Protein AF-A0A1Q6U482-F1 (afdb_monomer)

Solvent-accessible surface area (backbone atoms only — not comparable to full-atom values): 26750 Å² total; per-residue (Å²): 139,82,87,79,85,83,79,80,89,80,88,82,82,89,86,84,83,88,80,90,79,87,82,88,81,90,81,90,87,81,90,88,87,84,85,84,82,84,81,81,82,79,80,79,76,88,71,80,84,71,80,76,53,70,46,30,53,48,13,53,55,48,56,75,73,50,92,80,44,76,82,53,57,70,54,82,47,68,48,79,55,35,32,38,59,60,67,90,29,67,41,51,53,97,57,53,48,60,59,50,46,54,49,45,60,27,47,30,25,52,28,38,29,44,32,23,92,56,58,38,50,52,29,60,72,57,37,46,69,51,53,70,74,53,98,58,27,35,24,53,31,53,34,62,47,53,52,45,43,40,50,40,48,38,52,44,21,66,71,70,66,29,47,67,51,47,76,60,91,91,62,53,72,79,34,37,27,44,42,75,37,33,45,34,80,67,25,54,35,49,41,99,87,67,53,75,39,46,45,61,57,49,24,47,56,42,18,76,46,40,74,36,12,15,52,39,47,31,72,62,56,56,80,81,41,61,66,53,51,56,50,50,53,52,42,48,58,51,60,54,41,70,89,46,50,72,39,42,61,39,37,36,41,45,53,51,54,41,34,39,44,43,50,54,15,54,53,27,43,76,71,72,33,58,68,60,14,53,48,27,48,49,54,50,23,48,17,48,16,47,40,52,60,65,48,50,85,42,66,85,41,88,46,54,47,48,45,30,44,28,43,48,89,72,64,48,39,80,79,41,58,74,30,18,60,68,52,44,54,53,50,52,51,51,19,50,57,45,32,52,52,51,47,54,51,26,49,74,76,66,49,79,86,30,86,51,72,63,48,47,56,53,52,50,52,57,49,50,59,37,62,70,52,67,44,69,51,74,77,36,50,48,27,16,81,38,30,72,94,54,68,65,65,63,54,38,50,52,46,20,50,53,52,52,49,23,45,76,68,50,37,49,80,58,52,44,64,43,36,19,36,34,43,49,29,26,41,34,31,39,31,53,95,86,20,52,24,45,41,70,50,57,39,54,32,93,34,49,86,35,47,59,80,82,81,52,80,89,64,63,74,86,53,44,46,46,63,66,56,60,71,71,36,73,68,64,105

Structure (mmCIF, N/CA/C/O backbone):
data_AF-A0A1Q6U482-F1
#
_entry.id   AF-A0A1Q6U482-F1
#
loop_
_atom_site.group_PDB
_atom_site.id
_atom_site.type_symbol
_atom_site.label_atom_id
_atom_site.label_alt_id
_atom_site.label_comp_id
_atom_site.label_asym_id
_atom_site.label_entity_id
_atom_site.label_seq_id
_atom_site.pdbx_PDB_ins_code
_atom_site.Cartn_x
_atom_site.Cartn_y
_atom_site.Cartn_z
_atom_site.occupancy
_atom_site.B_iso_or_equiv
_atom_site.auth_seq_id
_atom_site.auth_comp_id
_atom_site.auth_asym_id
_atom_site.auth_atom_id
_atom_site.pdbx_PDB_model_num
ATO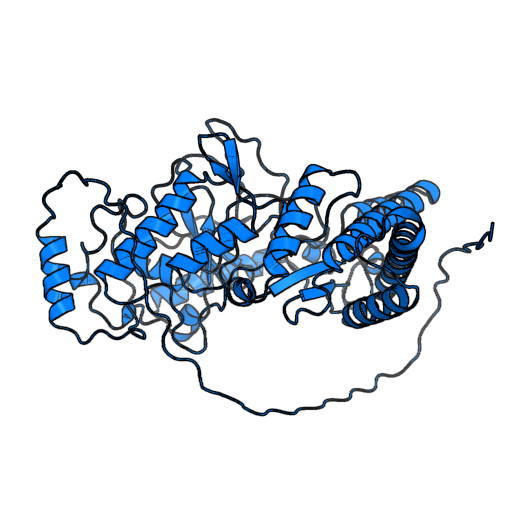M 1 N N . MET A 1 1 ? 24.602 6.654 -36.167 1.00 29.84 1 MET A N 1
ATOM 2 C CA . MET A 1 1 ? 24.178 5.241 -36.234 1.00 29.84 1 MET A CA 1
ATOM 3 C C . MET A 1 1 ? 25.335 4.393 -35.738 1.00 29.84 1 MET A C 1
ATOM 5 O O . MET A 1 1 ? 26.339 4.316 -36.424 1.00 29.84 1 MET A O 1
ATOM 9 N N . LEU A 1 2 ? 25.242 3.854 -34.522 1.00 22.53 2 LEU A N 1
ATOM 10 C CA . LEU A 1 2 ? 26.210 2.899 -33.979 1.00 22.53 2 LEU A CA 1
ATOM 11 C C . LEU A 1 2 ? 25.427 1.624 -33.668 1.00 22.53 2 LEU A C 1
ATOM 13 O O . LEU A 1 2 ? 24.640 1.588 -32.725 1.00 22.53 2 LEU A O 1
ATOM 17 N N . SER A 1 3 ? 25.570 0.628 -34.539 1.00 20.33 3 SER A N 1
ATOM 18 C CA . SER A 1 3 ? 25.020 -0.712 -34.372 1.00 20.33 3 SER A CA 1
ATOM 19 C C . SER A 1 3 ? 25.857 -1.461 -33.339 1.00 20.33 3 SER A C 1
ATOM 21 O O . SER A 1 3 ? 27.006 -1.809 -33.604 1.00 20.33 3 SER A O 1
ATOM 23 N N . VAL A 1 4 ? 25.290 -1.702 -32.160 1.00 23.62 4 VAL A N 1
ATOM 24 C CA . VAL A 1 4 ? 25.868 -2.631 -31.186 1.00 23.62 4 VAL A CA 1
ATOM 25 C C . VAL A 1 4 ? 25.279 -4.006 -31.485 1.00 23.62 4 VAL A C 1
ATOM 27 O O . VAL A 1 4 ? 24.090 -4.237 -31.274 1.00 23.62 4 VAL A O 1
ATOM 30 N N . ASN A 1 5 ? 26.110 -4.888 -32.040 1.00 22.14 5 ASN A N 1
ATOM 31 C CA . ASN A 1 5 ? 25.797 -6.299 -32.246 1.00 22.14 5 ASN A CA 1
ATOM 32 C C . ASN A 1 5 ? 25.665 -6.983 -30.876 1.00 22.14 5 ASN A C 1
ATOM 34 O O . ASN A 1 5 ? 26.646 -7.091 -30.142 1.00 22.14 5 ASN A O 1
ATOM 38 N N . PHE A 1 6 ? 24.460 -7.440 -30.537 1.00 24.89 6 PHE A N 1
ATOM 39 C CA . PHE A 1 6 ? 24.220 -8.333 -29.405 1.00 24.89 6 PHE A CA 1
ATOM 40 C C . PHE A 1 6 ? 24.448 -9.774 -29.866 1.00 24.89 6 PHE A C 1
ATOM 42 O O . PHE A 1 6 ? 23.704 -10.266 -30.710 1.00 24.89 6 PHE A O 1
ATOM 49 N N . ASN A 1 7 ? 25.447 -10.451 -29.296 1.00 25.58 7 ASN A N 1
ATOM 50 C CA . ASN A 1 7 ? 25.517 -11.911 -29.332 1.00 25.58 7 ASN A CA 1
ATOM 51 C C . ASN A 1 7 ? 24.901 -12.478 -28.037 1.00 25.58 7 ASN A C 1
ATOM 53 O O . ASN A 1 7 ? 25.091 -11.885 -26.971 1.00 25.58 7 ASN A O 1
ATOM 57 N N . PRO A 1 8 ? 24.130 -13.575 -28.121 1.00 30.02 8 PRO A N 1
ATOM 58 C CA . PRO A 1 8 ? 23.301 -14.078 -27.033 1.00 30.02 8 PRO A CA 1
ATOM 59 C C . PRO A 1 8 ? 24.122 -14.741 -25.919 1.00 30.02 8 PRO A C 1
ATOM 61 O O . PRO A 1 8 ? 25.193 -15.288 -26.159 1.00 30.02 8 PRO A O 1
ATOM 64 N N . ILE A 1 9 ? 23.559 -14.658 -24.709 1.00 29.31 9 ILE A N 1
ATOM 65 C CA . ILE A 1 9 ? 23.734 -15.500 -23.511 1.00 29.31 9 ILE A CA 1
ATOM 66 C C . ILE A 1 9 ? 24.856 -16.550 -23.630 1.00 29.31 9 ILE A C 1
ATOM 68 O O . ILE A 1 9 ? 24.679 -17.597 -24.251 1.00 29.31 9 ILE A O 1
ATOM 72 N N . ILE A 1 10 ? 25.983 -16.291 -22.960 1.00 29.20 10 ILE A N 1
ATOM 73 C CA . ILE A 1 10 ? 27.026 -17.289 -22.696 1.00 29.20 10 ILE A CA 1
ATOM 74 C C . ILE A 1 10 ? 26.865 -17.762 -21.247 1.00 29.20 10 ILE A C 1
ATOM 76 O O . ILE A 1 10 ? 27.139 -17.013 -20.313 1.00 29.20 10 ILE A O 1
ATOM 80 N N . LEU A 1 11 ? 26.433 -19.014 -21.084 1.00 29.12 11 LEU A N 1
ATOM 81 C CA . LEU A 1 11 ? 26.585 -19.809 -19.862 1.00 29.12 11 LEU A CA 1
ATOM 82 C C . LEU A 1 11 ? 28.062 -20.198 -19.712 1.00 29.12 11 LEU A C 1
ATOM 84 O O . LEU A 1 11 ? 28.575 -20.847 -20.619 1.00 29.12 11 LEU A O 1
ATOM 88 N N . TYR A 1 12 ? 28.735 -19.878 -18.598 1.00 25.56 12 TYR A N 1
ATOM 89 C CA . TYR A 1 12 ? 29.971 -20.579 -18.205 1.00 25.56 12 TYR A CA 1
ATOM 90 C C . TYR A 1 12 ? 30.268 -20.560 -16.693 1.00 25.56 12 TYR A C 1
ATOM 92 O O . TYR A 1 12 ? 29.933 -19.636 -15.963 1.00 25.56 12 TYR A O 1
ATOM 100 N N . ASN A 1 13 ? 30.917 -21.652 -16.274 1.00 24.66 13 ASN A N 1
ATOM 101 C CA . ASN A 1 13 ? 31.118 -22.187 -14.925 1.00 24.66 13 ASN A CA 1
ATOM 102 C C . ASN A 1 13 ? 32.036 -21.399 -13.961 1.00 24.66 13 ASN A C 1
ATOM 104 O O . ASN A 1 13 ? 33.100 -20.918 -14.338 1.00 24.66 13 ASN A O 1
ATOM 108 N N . LYS A 1 14 ? 31.637 -21.455 -12.677 1.00 26.41 14 LYS A N 1
ATOM 109 C CA . LYS A 1 14 ? 32.395 -21.411 -11.402 1.00 26.41 14 LYS A CA 1
ATOM 110 C C . LYS A 1 14 ? 33.829 -20.859 -11.405 1.00 26.41 14 LYS A C 1
ATOM 112 O O . LYS A 1 14 ? 34.778 -21.553 -11.754 1.00 26.41 14 LYS A O 1
ATOM 117 N N . ASN A 1 15 ? 33.988 -19.719 -10.735 1.00 24.44 15 ASN A N 1
ATOM 118 C CA . ASN A 1 15 ? 34.690 -19.572 -9.448 1.00 24.44 15 ASN A CA 1
ATOM 119 C C . ASN A 1 15 ? 34.893 -18.080 -9.198 1.00 24.44 15 ASN A C 1
ATOM 121 O O . ASN A 1 15 ? 35.474 -17.426 -10.052 1.00 24.44 15 ASN A O 1
ATOM 125 N N . LEU A 1 16 ? 34.487 -17.560 -8.035 1.00 24.73 16 LEU A N 1
ATOM 126 C CA . LEU A 1 16 ? 35.234 -16.512 -7.330 1.00 24.73 16 LEU A CA 1
ATOM 127 C C . LEU A 1 16 ? 34.665 -16.264 -5.930 1.00 24.73 16 LEU A C 1
ATOM 129 O O . LEU A 1 16 ? 33.464 -16.310 -5.670 1.00 24.73 16 LEU A O 1
ATOM 133 N N . ASN A 1 17 ? 35.612 -16.082 -5.020 1.00 24.23 17 ASN A N 1
ATOM 134 C CA . ASN A 1 17 ? 35.472 -16.154 -3.582 1.00 24.23 17 ASN A CA 1
ATOM 135 C C . ASN A 1 17 ? 34.802 -14.919 -2.977 1.00 24.23 17 ASN A C 1
ATOM 137 O O . ASN A 1 17 ? 35.029 -13.783 -3.383 1.00 24.23 17 ASN A O 1
ATOM 141 N N . ARG A 1 18 ? 34.017 -15.184 -1.929 1.00 25.78 18 ARG A N 1
ATOM 142 C CA . ARG A 1 18 ? 33.431 -14.201 -1.017 1.00 25.78 18 ARG A CA 1
ATOM 143 C C . ARG A 1 18 ? 34.510 -13.464 -0.226 1.00 25.78 18 ARG A C 1
ATOM 145 O O . ARG A 1 18 ? 35.344 -14.104 0.410 1.00 25.78 18 ARG A O 1
ATOM 152 N N . THR A 1 19 ? 34.327 -12.159 -0.063 1.00 25.19 19 THR A N 1
ATOM 153 C CA . THR A 1 19 ? 34.858 -11.418 1.088 1.00 25.19 19 THR A CA 1
ATOM 154 C C . THR A 1 19 ? 33.769 -10.526 1.674 1.00 25.19 19 THR A C 1
ATOM 156 O O . THR A 1 19 ? 33.288 -9.586 1.049 1.00 25.19 19 THR A O 1
ATOM 159 N N . LYS A 1 20 ? 33.362 -10.860 2.904 1.00 26.27 20 LYS A N 1
ATOM 160 C CA . LYS A 1 20 ? 32.542 -10.020 3.781 1.00 26.27 20 LYS A CA 1
ATOM 161 C C . LYS A 1 20 ? 33.379 -8.832 4.256 1.00 26.27 20 LYS A C 1
ATOM 163 O O . LYS A 1 20 ? 34.492 -9.042 4.734 1.00 26.27 20 LYS A O 1
ATOM 168 N N . LYS A 1 21 ? 32.801 -7.631 4.271 1.00 24.53 21 LYS A N 1
ATOM 169 C CA . LYS A 1 21 ? 33.181 -6.591 5.234 1.00 24.53 21 LYS A CA 1
ATOM 170 C C . LYS A 1 21 ? 31.934 -5.976 5.858 1.00 24.53 21 LYS A C 1
ATOM 172 O O . LYS A 1 21 ? 31.110 -5.367 5.189 1.00 24.53 21 LYS A O 1
ATOM 177 N N . VAL A 1 22 ? 31.829 -6.223 7.157 1.00 25.58 22 VAL A N 1
ATOM 178 C CA . VAL A 1 22 ? 30.997 -5.521 8.133 1.00 25.58 22 VAL A CA 1
ATOM 179 C C . VAL A 1 22 ? 31.599 -4.134 8.328 1.00 25.58 22 VAL A C 1
ATOM 181 O O . VAL A 1 22 ? 32.821 -4.036 8.361 1.00 25.58 22 VAL A O 1
ATOM 184 N N . ASN A 1 23 ? 30.773 -3.106 8.514 1.00 25.91 23 ASN A N 1
ATOM 185 C CA . ASN A 1 23 ? 31.140 -1.975 9.362 1.00 25.91 23 ASN A CA 1
ATOM 186 C C . ASN A 1 23 ? 29.894 -1.386 10.032 1.00 25.91 23 ASN A C 1
ATOM 188 O O . ASN A 1 23 ? 28.968 -0.919 9.375 1.00 25.91 23 ASN A O 1
ATOM 192 N N . ASN A 1 24 ? 29.922 -1.446 11.363 1.00 25.92 24 ASN A N 1
ATOM 193 C CA . ASN A 1 24 ? 29.077 -0.710 12.290 1.00 25.92 24 ASN A CA 1
ATOM 194 C C . ASN A 1 24 ? 29.552 0.736 12.358 1.00 25.92 24 ASN A C 1
ATOM 196 O O . ASN A 1 24 ? 30.750 0.953 12.531 1.00 25.92 24 ASN A O 1
ATOM 200 N N . THR A 1 25 ? 28.636 1.704 12.401 1.00 26.42 25 THR A N 1
ATOM 201 C CA . THR A 1 25 ? 28.795 2.858 13.303 1.00 26.42 25 THR A CA 1
ATOM 202 C C . THR A 1 25 ? 27.427 3.443 13.656 1.00 26.42 25 THR A C 1
ATOM 204 O O . THR A 1 25 ? 26.685 3.901 12.792 1.00 26.42 25 THR A O 1
ATOM 207 N N . GLN A 1 26 ? 27.095 3.378 14.946 1.00 26.94 26 GLN A N 1
ATOM 208 C CA . GLN A 1 26 ? 26.057 4.168 15.604 1.00 26.94 26 GLN A CA 1
ATOM 209 C C . GLN A 1 26 ? 26.593 5.581 15.875 1.00 26.94 26 GLN A C 1
ATOM 211 O O . GLN A 1 26 ? 27.775 5.720 16.177 1.00 26.94 26 GLN A O 1
ATOM 216 N N . ASN A 1 27 ? 25.719 6.590 15.815 1.00 25.98 27 ASN A N 1
ATOM 217 C CA . ASN A 1 27 ? 25.526 7.643 16.832 1.00 25.98 27 ASN A CA 1
ATOM 218 C C . ASN A 1 27 ? 24.472 8.633 16.306 1.00 25.98 27 ASN A C 1
ATOM 220 O O . ASN A 1 27 ? 24.595 9.162 15.209 1.00 25.98 27 ASN A O 1
ATOM 224 N N . GLN A 1 28 ? 23.297 8.690 16.936 1.00 26.84 28 GLN A N 1
ATOM 225 C CA . GLN A 1 28 ? 22.954 9.651 17.995 1.00 26.84 28 GLN A CA 1
ATOM 226 C C . GLN A 1 28 ? 23.068 11.114 17.547 1.00 26.84 28 GLN A C 1
ATOM 228 O O . GLN A 1 28 ? 24.116 11.730 17.687 1.00 26.84 28 GLN A O 1
ATOM 233 N N . GLN A 1 29 ? 21.938 11.683 17.124 1.00 25.23 29 GLN A N 1
ATOM 234 C CA . GLN A 1 29 ? 21.547 13.040 17.503 1.00 25.23 29 GLN A CA 1
ATOM 235 C C . GLN A 1 29 ? 20.023 13.090 17.602 1.00 25.23 29 GLN A C 1
ATOM 237 O O . GLN A 1 29 ? 19.297 13.008 16.614 1.00 25.23 29 GLN A O 1
ATOM 242 N N . GLN A 1 30 ? 19.571 13.131 18.849 1.00 26.81 30 GLN A N 1
ATOM 243 C CA . GLN A 1 30 ? 18.189 13.266 19.261 1.00 26.81 30 GLN A CA 1
ATOM 244 C C . GLN A 1 30 ? 17.936 14.729 19.645 1.00 26.81 30 GLN A C 1
ATOM 246 O O . GLN A 1 30 ? 18.827 15.410 20.149 1.00 26.81 30 GLN A O 1
ATOM 251 N N . ASP A 1 31 ? 16.684 15.134 19.458 1.00 28.00 31 ASP A N 1
ATOM 252 C CA . ASP A 1 31 ? 15.992 16.233 20.129 1.00 28.00 31 ASP A CA 1
ATOM 253 C C . ASP A 1 31 ? 16.354 17.674 19.742 1.00 28.00 31 ASP A C 1
ATOM 255 O O . ASP A 1 31 ? 17.261 18.301 20.284 1.00 28.00 31 ASP A O 1
ATOM 259 N N . LYS A 1 32 ? 15.493 18.245 18.887 1.00 26.89 32 LYS A N 1
ATOM 260 C CA . LYS A 1 32 ? 14.768 19.506 19.139 1.00 26.89 32 LYS A CA 1
ATOM 261 C C . LYS A 1 32 ? 13.838 19.805 17.965 1.00 26.89 32 LYS A C 1
ATOM 263 O O . LYS A 1 32 ? 14.321 20.135 16.893 1.00 26.89 32 LYS A O 1
ATOM 268 N N . LEU A 1 33 ? 12.524 19.755 18.194 1.00 25.89 33 LEU A N 1
ATOM 269 C CA . LEU A 1 33 ? 11.555 20.708 17.632 1.00 25.89 33 LEU A CA 1
ATOM 270 C C . LEU A 1 33 ? 10.182 20.481 18.278 1.00 25.89 33 LEU A C 1
ATOM 272 O O . LEU A 1 33 ? 9.405 19.613 17.895 1.00 25.89 33 LEU A O 1
ATOM 276 N N . ASN A 1 34 ? 9.934 21.287 19.308 1.00 26.39 34 ASN A N 1
ATOM 277 C CA . ASN A 1 34 ? 8.624 21.519 19.894 1.00 26.39 34 ASN A CA 1
ATOM 278 C C . ASN A 1 34 ? 7.890 22.626 19.120 1.00 26.39 34 ASN A C 1
ATOM 280 O O . ASN A 1 34 ? 8.514 23.568 18.633 1.00 26.39 34 ASN A O 1
ATOM 284 N N . ASN A 1 35 ? 6.560 22.540 19.186 1.00 24.83 35 ASN A N 1
ATOM 285 C CA . ASN A 1 35 ? 5.564 23.606 19.028 1.00 24.83 35 ASN A CA 1
ATOM 286 C C . ASN A 1 35 ? 5.201 24.036 17.600 1.00 24.83 35 ASN A C 1
ATOM 288 O O . ASN A 1 35 ? 5.602 25.094 17.123 1.00 24.83 35 ASN A O 1
ATOM 292 N N . VAL A 1 36 ? 4.298 23.270 16.979 1.00 25.95 36 VAL A N 1
ATOM 293 C CA . VAL A 1 36 ? 3.421 23.785 15.919 1.00 25.95 36 VAL A CA 1
ATOM 294 C C . VAL A 1 36 ? 2.095 24.198 16.561 1.00 25.95 36 VAL A C 1
ATOM 296 O O . VAL A 1 36 ? 1.374 23.373 17.118 1.00 25.95 36 VAL A O 1
ATOM 299 N N . TYR A 1 37 ? 1.806 25.497 16.513 1.00 23.89 37 TYR A N 1
ATOM 300 C CA . TYR A 1 37 ? 0.536 26.082 16.930 1.00 23.89 37 TYR A CA 1
ATOM 301 C C . TYR A 1 37 ? -0.570 25.696 15.939 1.00 23.89 37 TYR A C 1
ATOM 303 O O . TYR A 1 37 ? -0.461 25.953 14.740 1.00 23.89 37 TYR A O 1
ATOM 311 N N . TYR A 1 38 ? -1.648 25.095 16.446 1.00 26.75 38 TYR A N 1
ATOM 312 C CA . TYR A 1 38 ? -2.842 24.773 15.669 1.00 26.75 38 TYR A CA 1
ATOM 313 C C . TYR A 1 38 ? -3.688 26.034 15.458 1.00 26.75 38 TYR A C 1
ATOM 315 O O . TYR A 1 38 ? -4.307 26.532 16.396 1.00 26.75 38 TYR A O 1
ATOM 323 N N . TYR A 1 39 ? -3.763 26.523 14.220 1.00 25.20 39 TYR A N 1
ATOM 324 C CA . TYR A 1 39 ? -4.841 27.421 13.805 1.00 25.20 39 TYR A CA 1
ATOM 325 C C . TYR A 1 39 ? -6.040 26.576 13.369 1.00 25.20 39 TYR A C 1
ATOM 327 O O . TYR A 1 39 ? -6.069 26.018 12.274 1.00 25.20 39 TYR A O 1
ATOM 335 N N . THR A 1 40 ? -7.038 26.463 14.242 1.00 29.02 40 THR A N 1
ATOM 336 C CA . THR A 1 40 ? -8.348 25.899 13.908 1.00 29.02 40 THR A CA 1
ATOM 337 C C . THR A 1 40 ? -9.191 26.954 13.193 1.00 29.02 40 THR A C 1
ATOM 339 O O . THR A 1 40 ? -9.834 27.777 13.845 1.00 29.02 40 THR A O 1
ATOM 342 N N . SER A 1 41 ? -9.239 26.936 11.861 1.00 31.27 41 SER A N 1
ATOM 343 C CA . SER A 1 41 ? -10.354 27.544 11.127 1.00 31.27 41 SER A CA 1
ATOM 344 C C . SER A 1 41 ? -11.516 26.548 11.120 1.00 31.27 41 SER A C 1
ATOM 346 O O . SER A 1 41 ? -11.558 25.581 10.363 1.00 31.27 41 SER A O 1
ATOM 348 N N . GLY A 1 42 ? -12.437 26.745 12.063 1.00 28.33 42 GLY A N 1
ATOM 349 C CA . GLY A 1 42 ? -13.621 25.913 12.227 1.00 28.33 42 GLY A CA 1
ATOM 350 C C . GLY A 1 42 ? -14.602 26.089 11.072 1.00 28.33 42 GLY A C 1
ATOM 351 O O . GLY A 1 42 ? -15.232 27.133 10.942 1.00 28.33 42 GLY A O 1
ATOM 352 N N . ILE A 1 43 ? -14.785 25.033 10.282 1.00 30.62 43 ILE A N 1
ATOM 353 C CA . ILE A 1 43 ? -16.049 24.790 9.584 1.00 30.62 43 ILE A CA 1
ATOM 354 C C . ILE A 1 43 ? -16.885 23.918 10.524 1.00 30.62 43 ILE A C 1
ATOM 356 O O . ILE A 1 43 ? -16.643 22.721 10.672 1.00 30.62 43 ILE A O 1
ATOM 360 N N . THR A 1 44 ? -17.838 24.533 11.218 1.00 26.66 44 THR A N 1
ATOM 361 C CA . THR A 1 44 ? -18.795 23.849 12.093 1.00 26.66 44 THR A CA 1
ATOM 362 C C . THR A 1 44 ? -19.962 23.323 11.266 1.00 26.66 44 THR A C 1
ATOM 364 O O . THR A 1 44 ? -20.853 24.070 10.866 1.00 26.66 44 THR A O 1
ATOM 367 N N . PHE A 1 45 ? -19.999 22.010 11.043 1.00 34.50 45 PHE A N 1
ATOM 368 C CA . PHE A 1 45 ? -21.232 21.337 10.644 1.00 34.50 45 PHE A CA 1
ATOM 369 C C . PHE A 1 45 ? -22.169 21.283 11.856 1.00 34.50 45 PHE A C 1
ATOM 371 O O . PHE A 1 45 ? -21.784 20.798 12.922 1.00 34.50 45 PHE A O 1
ATOM 378 N N . LYS A 1 46 ? -23.401 21.789 11.709 1.00 30.34 46 LYS A N 1
ATOM 379 C CA . LYS A 1 46 ? -24.467 21.594 12.701 1.00 30.34 46 LYS A CA 1
ATOM 380 C C . LYS A 1 46 ? -24.776 20.098 12.780 1.00 30.34 46 LYS A C 1
ATOM 382 O O . LYS A 1 46 ? -25.474 19.569 11.920 1.00 30.34 46 LYS A O 1
ATOM 387 N N . SER A 1 47 ? -24.250 19.416 13.793 1.00 38.91 47 SER A N 1
ATOM 388 C CA . SER A 1 47 ? -24.692 18.067 14.124 1.00 38.91 47 SER A CA 1
ATOM 389 C C . SER A 1 47 ? -26.088 18.145 14.737 1.00 38.91 47 SER A C 1
ATOM 391 O O . SER A 1 47 ? -26.341 18.913 15.667 1.00 38.91 47 SER A O 1
ATOM 393 N N . SER A 1 48 ? -27.017 17.350 14.210 1.00 39.03 48 SER A N 1
ATOM 394 C CA . SER A 1 48 ? -28.239 17.002 14.928 1.00 39.03 48 SER A CA 1
ATOM 395 C C . SER A 1 48 ? -27.828 16.443 16.290 1.00 39.03 48 SER A C 1
ATOM 397 O O . SER A 1 48 ? -27.097 15.453 16.349 1.00 39.03 48 SER A O 1
ATOM 399 N N . GLN A 1 49 ? -28.238 17.091 17.380 1.00 40.41 49 GLN A N 1
ATOM 400 C CA . GLN A 1 49 ? -27.954 16.630 18.737 1.00 40.41 49 GLN A CA 1
ATOM 401 C C . GLN A 1 49 ? -28.742 15.344 19.018 1.00 40.41 49 GLN A C 1
ATOM 403 O O . GLN A 1 49 ? -29.806 15.362 19.629 1.00 40.41 49 GLN A O 1
ATOM 408 N N . THR A 1 50 ? -28.224 14.202 18.578 1.00 55.34 50 THR A N 1
ATOM 409 C CA . THR A 1 50 ? -28.613 12.910 19.139 1.00 55.34 50 THR A CA 1
ATOM 410 C C . THR A 1 50 ? -28.174 12.900 20.598 1.00 55.34 50 THR A C 1
ATOM 412 O O . THR A 1 50 ? -26.980 13.014 20.894 1.00 55.34 50 THR A O 1
ATOM 415 N N . LYS A 1 51 ? -29.146 12.812 21.512 1.00 67.25 51 LYS A N 1
ATOM 416 C CA . LYS A 1 51 ? -28.909 12.637 22.948 1.00 67.25 51 LYS A CA 1
ATOM 417 C C . LYS A 1 51 ? -27.960 11.449 23.128 1.00 67.25 51 LYS A C 1
ATOM 419 O O . LYS A 1 51 ? -28.262 10.351 22.667 1.00 67.25 51 LYS A O 1
ATOM 424 N N . LYS A 1 52 ? -26.788 11.687 23.719 1.00 76.19 52 LYS A N 1
ATOM 425 C CA . LYS A 1 52 ? -25.795 10.627 23.939 1.00 76.19 52 LYS A CA 1
ATOM 426 C C . LYS A 1 52 ? -26.311 9.665 25.010 1.00 76.19 52 LYS A C 1
ATOM 428 O O . LYS A 1 52 ? -27.076 10.089 25.877 1.00 76.19 52 LYS A O 1
ATOM 433 N N . SER A 1 53 ? -25.932 8.391 24.933 1.00 86.06 53 SER A N 1
ATOM 434 C CA . SER A 1 53 ? -26.397 7.396 25.901 1.00 86.06 53 SER A CA 1
ATOM 435 C C . SER A 1 53 ? -25.698 7.550 27.255 1.00 86.06 53 SER A C 1
ATOM 437 O O . SER A 1 53 ? -24.626 8.157 27.362 1.00 86.06 53 SER A O 1
ATOM 439 N N . ASP A 1 54 ? -26.267 6.924 28.284 1.00 90.69 54 ASP A N 1
ATOM 440 C CA . ASP A 1 54 ? -25.640 6.826 29.604 1.00 90.69 54 ASP A CA 1
ATOM 441 C C . ASP A 1 54 ? -24.272 6.128 29.546 1.00 90.69 54 ASP A C 1
ATOM 443 O O . ASP A 1 54 ? -23.362 6.512 30.284 1.00 90.69 54 ASP A O 1
ATOM 447 N N . LYS A 1 55 ? -24.072 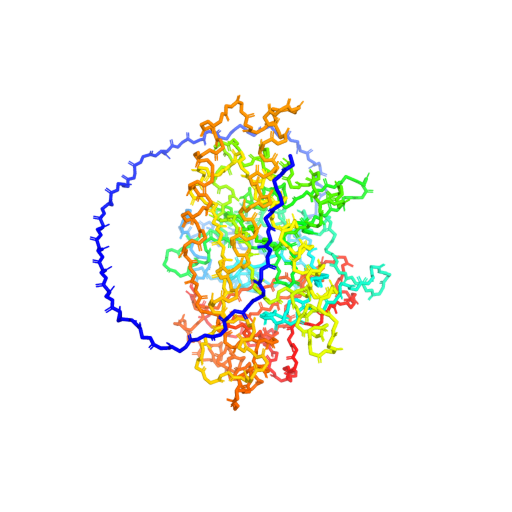5.165 28.630 1.00 91.62 55 LYS A N 1
ATOM 448 C CA . LYS A 1 55 ? -22.768 4.512 28.430 1.00 91.62 55 LYS A CA 1
ATOM 449 C C . LYS A 1 55 ? -21.704 5.515 27.991 1.00 91.62 55 LYS A C 1
ATOM 451 O O . LYS A 1 55 ? -20.633 5.565 28.592 1.00 91.62 55 LYS A O 1
ATOM 456 N N . PHE A 1 56 ? -22.011 6.377 27.017 1.00 94.56 56 PHE A N 1
ATOM 457 C CA . PHE A 1 56 ? -21.081 7.422 26.578 1.00 94.56 56 PHE A CA 1
ATOM 458 C C . PHE A 1 56 ? -20.683 8.354 27.734 1.00 94.56 56 PHE A C 1
ATOM 460 O O . PHE A 1 56 ? -19.502 8.675 27.907 1.00 94.56 56 PHE A O 1
ATOM 467 N N . TYR A 1 57 ? -21.656 8.804 28.533 1.00 94.62 57 TYR A N 1
ATOM 468 C CA . TYR A 1 57 ? -21.384 9.698 29.663 1.00 94.62 57 TYR A CA 1
ATOM 469 C C . TYR A 1 57 ? -20.568 9.010 30.762 1.00 94.62 57 TYR A C 1
ATOM 471 O O . TYR A 1 57 ? -19.642 9.621 31.300 1.00 94.62 57 TYR A O 1
ATOM 479 N N . ASN A 1 58 ? -20.844 7.737 31.049 1.00 95.94 58 ASN A N 1
ATOM 480 C CA . ASN A 1 58 ? -20.075 6.940 32.005 1.00 95.94 58 ASN A CA 1
ATOM 481 C C . ASN A 1 58 ? -18.626 6.733 31.546 1.00 95.94 58 ASN A C 1
ATOM 483 O O . ASN A 1 58 ? -17.709 6.931 32.345 1.00 95.94 58 ASN A O 1
ATOM 487 N N . ALA A 1 59 ? -18.400 6.450 30.260 1.00 96.44 59 ALA A N 1
ATOM 488 C CA . ALA A 1 59 ? -17.058 6.341 29.691 1.00 96.44 59 ALA A CA 1
ATOM 489 C C . ALA A 1 59 ? -16.277 7.658 29.791 1.00 96.44 59 ALA A C 1
ATOM 491 O O . ALA A 1 59 ? -15.111 7.676 30.191 1.00 96.44 59 ALA A O 1
ATOM 492 N N . LYS A 1 60 ? -16.931 8.793 29.514 1.00 95.44 60 LYS A N 1
ATOM 493 C CA . LYS A 1 60 ? -16.334 10.121 29.716 1.00 95.44 60 LYS A CA 1
ATOM 494 C C . LYS A 1 60 ? -16.021 10.412 31.182 1.00 95.44 60 LYS A C 1
ATOM 496 O O . LYS A 1 60 ? -14.954 10.948 31.472 1.00 95.44 60 LYS A O 1
ATOM 501 N N . LYS A 1 61 ? -16.912 10.042 32.104 1.00 96.12 61 LYS A N 1
ATOM 502 C CA . LYS A 1 61 ? -16.667 10.174 33.544 1.00 96.12 61 LYS A CA 1
ATOM 503 C C . LYS A 1 61 ? -15.452 9.351 33.964 1.00 96.12 61 LYS A C 1
ATOM 505 O O . LYS A 1 61 ? -14.614 9.872 34.686 1.00 96.12 61 LYS A O 1
ATOM 510 N N . TYR A 1 62 ? -15.325 8.116 33.478 1.00 97.06 62 TYR A N 1
ATOM 511 C CA . TYR A 1 62 ? -14.158 7.277 33.737 1.00 97.06 62 TYR A CA 1
ATOM 512 C C . TYR A 1 62 ? -12.861 7.894 33.191 1.00 97.06 62 TYR A C 1
ATOM 514 O O . TYR A 1 62 ? -11.885 7.976 33.934 1.00 97.06 62 TYR A O 1
ATOM 522 N N . LEU A 1 63 ? -12.854 8.410 31.956 1.00 95.31 63 LEU A N 1
ATOM 523 C CA . LEU A 1 63 ? -11.680 9.091 31.388 1.00 95.31 63 LEU A CA 1
ATOM 524 C C . LEU A 1 63 ? -11.207 10.276 32.241 1.00 95.31 63 LEU A C 1
ATOM 526 O O . LEU A 1 63 ? -10.009 10.477 32.389 1.00 95.31 63 LEU A O 1
ATOM 530 N N . ASN A 1 64 ? -12.127 11.011 32.869 1.00 94.00 64 ASN A N 1
ATOM 531 C CA . ASN A 1 64 ? -11.777 12.113 33.772 1.00 94.00 64 ASN A CA 1
ATOM 532 C C . ASN A 1 64 ? -11.181 11.649 35.117 1.00 94.00 64 ASN A C 1
ATOM 534 O O . ASN A 1 64 ? -10.679 12.477 35.871 1.00 94.00 64 ASN A O 1
ATOM 538 N N . THR A 1 65 ? -11.260 10.354 35.446 1.00 95.62 65 THR A N 1
ATOM 539 C CA . THR A 1 65 ? -10.678 9.780 36.677 1.00 95.62 65 THR A CA 1
ATOM 540 C C . THR A 1 65 ? -9.288 9.182 36.477 1.00 95.62 65 THR A C 1
ATOM 542 O O . THR A 1 65 ? -8.646 8.808 37.455 1.00 95.62 65 THR A O 1
ATOM 545 N N . VAL A 1 66 ? -8.820 9.071 35.233 1.00 94.12 66 VAL A N 1
ATOM 546 C CA . VAL A 1 66 ? -7.518 8.487 34.892 1.00 94.12 66 VAL A CA 1
ATOM 547 C C . VAL A 1 66 ? -6.570 9.557 34.365 1.00 94.12 66 VAL A C 1
ATOM 549 O O . VAL A 1 66 ? -6.991 10.545 33.768 1.00 94.12 66 VAL A O 1
ATOM 552 N N . ASN A 1 67 ? -5.270 9.364 34.580 1.00 91.12 67 ASN A N 1
ATOM 553 C CA . ASN A 1 67 ? -4.260 10.271 34.052 1.00 91.12 67 ASN A CA 1
ATOM 554 C C . ASN A 1 67 ? -3.974 9.934 32.582 1.00 91.12 67 ASN A C 1
ATOM 556 O O . ASN A 1 67 ? -3.385 8.893 32.292 1.00 91.12 67 ASN A O 1
ATOM 560 N N . ILE A 1 68 ? -4.397 10.808 31.670 1.00 91.81 68 ILE A N 1
ATOM 561 C CA . ILE A 1 68 ? -4.183 10.659 30.230 1.00 91.81 68 ILE A CA 1
ATOM 562 C C . ILE A 1 68 ? -3.015 11.540 29.789 1.00 91.81 68 ILE A C 1
ATOM 564 O O . ILE A 1 68 ? -3.008 12.750 30.006 1.00 91.81 68 ILE A O 1
ATOM 568 N N . SER A 1 69 ? -2.053 10.934 29.102 1.00 88.69 69 SER A N 1
ATOM 569 C CA . SER A 1 69 ? -1.013 11.624 28.339 1.00 88.69 69 SER A CA 1
ATOM 570 C C . SER A 1 69 ? -1.085 11.256 26.854 1.00 88.69 69 SER A C 1
ATOM 572 O O . SER A 1 69 ? -1.785 10.323 26.454 1.00 88.69 69 SER A O 1
ATOM 574 N N . LYS A 1 70 ? -0.307 11.956 26.023 1.00 83.75 70 LYS A N 1
ATOM 575 C CA . LYS A 1 70 ? -0.161 11.639 24.593 1.00 83.75 70 LYS A CA 1
ATOM 576 C C . LYS A 1 70 ? 0.359 10.216 24.321 1.00 83.75 70 LYS A C 1
ATOM 578 O O . LYS A 1 70 ? 0.078 9.684 23.255 1.00 83.75 70 LYS A O 1
ATOM 583 N N . ASP A 1 71 ? 1.067 9.623 25.285 1.00 83.56 71 ASP A N 1
ATOM 584 C CA . ASP A 1 71 ? 1.700 8.300 25.192 1.00 83.56 71 ASP A CA 1
ATOM 585 C C . ASP A 1 71 ? 0.824 7.203 25.843 1.00 83.56 71 ASP A C 1
ATOM 587 O O . ASP A 1 71 ? 1.268 6.086 26.109 1.00 83.56 71 ASP A O 1
ATOM 591 N N . THR A 1 72 ? -0.439 7.518 26.160 1.00 88.00 72 THR A N 1
ATOM 592 C CA . THR A 1 72 ? -1.362 6.558 26.780 1.00 88.00 72 THR A CA 1
ATOM 593 C C . THR A 1 72 ? -1.619 5.382 25.843 1.00 88.00 72 THR A C 1
ATOM 595 O O . THR A 1 72 ? -2.036 5.554 24.697 1.00 88.00 72 THR A O 1
ATOM 598 N N . ASN A 1 73 ? -1.424 4.162 26.348 1.00 86.94 73 ASN A N 1
ATOM 599 C CA . ASN A 1 73 ? -1.925 2.962 25.694 1.00 86.94 73 ASN A CA 1
ATOM 600 C C . ASN A 1 73 ? -3.374 2.713 26.116 1.00 86.94 73 ASN A C 1
ATOM 602 O O . ASN A 1 73 ? -3.668 2.682 27.310 1.00 86.94 73 ASN A O 1
ATOM 606 N N . ILE A 1 74 ? -4.269 2.491 25.152 1.00 90.00 74 ILE A N 1
ATOM 607 C CA . ILE A 1 74 ? -5.666 2.177 25.451 1.00 90.00 74 ILE A CA 1
ATOM 608 C C . ILE A 1 74 ? -5.805 0.886 26.272 1.00 90.00 74 ILE A C 1
ATOM 610 O O . ILE A 1 74 ? -6.699 0.805 27.108 1.00 90.00 74 ILE A O 1
ATOM 614 N N . TYR A 1 75 ? -4.885 -0.072 26.117 1.00 88.56 75 TYR A N 1
ATOM 615 C CA . TYR A 1 75 ? -4.875 -1.312 26.898 1.00 88.56 75 TYR A CA 1
ATOM 616 C C . TYR A 1 75 ? -4.447 -1.132 28.361 1.00 88.56 75 TYR A C 1
ATOM 618 O O . TYR A 1 75 ? -4.698 -2.009 29.182 1.00 88.56 75 TYR A O 1
ATOM 626 N N . ASN A 1 76 ? -3.890 0.030 28.726 1.00 88.56 76 ASN A N 1
ATOM 627 C CA . ASN A 1 76 ? -3.647 0.385 30.129 1.00 88.56 76 ASN A CA 1
ATOM 628 C C . ASN A 1 76 ? -4.914 0.913 30.826 1.00 88.56 76 ASN A C 1
ATOM 630 O O . ASN A 1 76 ? -4.888 1.204 32.023 1.00 88.56 76 ASN A O 1
ATOM 634 N N . LEU A 1 77 ? -6.013 1.087 30.086 1.00 91.69 77 LEU A N 1
ATOM 635 C CA . LEU A 1 77 ? -7.289 1.572 30.598 1.00 91.69 77 LEU A CA 1
ATOM 636 C C . LEU A 1 77 ? -8.275 0.412 30.777 1.00 91.69 77 LEU A C 1
ATOM 638 O O . LEU A 1 77 ? -8.180 -0.636 30.142 1.00 91.69 77 LEU A O 1
ATOM 642 N N . ASN A 1 78 ? -9.283 0.614 31.623 1.00 93.12 78 ASN A N 1
ATOM 643 C CA . ASN A 1 78 ? -10.382 -0.329 31.770 1.00 93.12 78 ASN A CA 1
ATOM 644 C C . ASN A 1 78 ? -11.338 -0.190 30.572 1.00 93.12 78 ASN A C 1
ATOM 646 O O . ASN A 1 78 ? -12.178 0.712 30.536 1.00 93.12 78 ASN A O 1
ATOM 650 N N . LEU A 1 79 ? -11.200 -1.095 29.600 1.00 93.19 79 LEU A N 1
ATOM 651 C CA . LEU A 1 79 ? -11.992 -1.096 28.367 1.00 93.19 79 LEU A CA 1
ATOM 652 C C . LEU A 1 79 ? -13.494 -1.303 28.612 1.00 93.19 79 LEU A C 1
ATOM 654 O O . LEU A 1 79 ? -14.299 -0.741 27.880 1.00 93.19 79 LEU A O 1
ATOM 658 N N . GLU A 1 80 ? -13.891 -2.035 29.656 1.00 93.31 80 GLU A N 1
ATOM 659 C CA . GLU A 1 80 ? -15.311 -2.204 30.005 1.00 93.31 80 GLU A CA 1
ATOM 660 C C . GLU A 1 80 ? -15.936 -0.873 30.430 1.00 93.31 80 GLU A C 1
ATOM 662 O O . GLU A 1 80 ? -17.040 -0.533 30.012 1.00 93.31 80 GLU A O 1
ATOM 667 N N . LYS A 1 81 ? -15.201 -0.073 31.213 1.00 95.62 81 LYS A N 1
ATOM 668 C CA . LYS A 1 81 ? -15.628 1.276 31.611 1.00 95.62 81 LYS A CA 1
ATOM 669 C C . LYS A 1 81 ? -15.566 2.282 30.465 1.00 95.62 81 LYS A C 1
ATOM 671 O O . LYS A 1 81 ? -16.222 3.314 30.556 1.00 95.62 81 LYS A O 1
ATOM 676 N N . LEU A 1 82 ? -14.772 2.019 29.426 1.00 95.50 82 LEU A N 1
ATOM 677 C CA . LEU A 1 82 ? -14.697 2.857 28.226 1.00 95.50 82 LEU A CA 1
ATOM 678 C C . LEU A 1 82 ? -15.749 2.508 27.175 1.00 95.50 82 LEU A C 1
ATOM 680 O O . LEU A 1 82 ? -15.941 3.303 26.251 1.00 95.50 82 LEU A O 1
ATOM 684 N N . ASP A 1 83 ? -16.416 1.358 27.283 1.00 95.25 83 ASP A N 1
ATOM 685 C CA . ASP A 1 83 ? -17.425 0.965 26.308 1.00 95.25 83 ASP A CA 1
ATOM 686 C C . ASP A 1 83 ? -18.550 2.006 26.241 1.00 95.25 83 ASP A C 1
ATOM 688 O O . ASP A 1 83 ? -19.105 2.435 27.253 1.00 95.25 83 ASP A O 1
ATOM 692 N N . GLY A 1 84 ? -18.856 2.443 25.022 1.00 95.56 84 GLY A N 1
ATOM 693 C CA . GLY A 1 84 ? -19.777 3.542 24.747 1.00 95.56 84 GLY A CA 1
ATOM 694 C C . GLY A 1 84 ? -19.080 4.823 24.288 1.00 95.56 84 GLY A C 1
ATOM 695 O O . GLY A 1 84 ? -19.717 5.671 23.663 1.00 95.56 84 GLY A O 1
ATOM 696 N N . ILE A 1 85 ? -17.766 4.980 24.504 1.00 97.25 85 ILE A N 1
ATOM 697 C CA . ILE A 1 85 ? -17.020 6.158 24.019 1.00 97.25 85 ILE A CA 1
ATOM 698 C C . ILE A 1 85 ? -17.068 6.293 22.487 1.00 97.25 85 ILE A C 1
ATOM 700 O O . ILE A 1 85 ? -17.037 7.405 21.947 1.00 97.25 85 ILE A O 1
ATOM 704 N N . GLN A 1 86 ? -17.198 5.168 21.786 1.00 96.31 86 GLN A N 1
ATOM 705 C CA . GLN A 1 86 ? -17.313 5.056 20.336 1.00 96.31 86 GLN A CA 1
ATOM 706 C C . GLN A 1 86 ? -18.710 5.381 19.784 1.00 96.31 86 GLN A C 1
ATOM 708 O O . GLN A 1 86 ? -18.868 5.481 18.572 1.00 96.31 86 GLN A O 1
ATOM 713 N N . GLU A 1 87 ? -19.738 5.541 20.622 1.00 95.62 87 GLU A N 1
ATOM 714 C CA . GLU A 1 87 ? -21.121 5.661 20.141 1.00 95.62 87 GLU A CA 1
ATOM 715 C C . GLU A 1 87 ? -21.333 6.838 19.178 1.00 95.62 87 GLU A C 1
ATOM 717 O O . GLU A 1 87 ? -20.805 7.941 19.365 1.00 95.62 87 GLU A O 1
ATOM 722 N N . GLY A 1 88 ? -22.121 6.603 18.128 1.00 94.38 88 GLY A N 1
ATOM 723 C CA . GLY A 1 88 ? -22.379 7.583 17.071 1.00 94.38 88 GLY A CA 1
ATOM 724 C C . GLY A 1 88 ? -21.220 7.790 16.089 1.00 94.38 88 GLY A C 1
ATOM 725 O O . GLY A 1 88 ? -21.299 8.693 15.261 1.00 94.38 88 GLY A O 1
ATOM 726 N N . LEU A 1 89 ? -20.143 6.999 16.173 1.00 97.50 89 LEU A N 1
ATOM 727 C CA . LEU A 1 89 ? -19.125 6.912 15.122 1.00 97.50 89 LEU A CA 1
ATOM 728 C C . LEU A 1 89 ? -19.561 5.859 14.100 1.00 97.50 89 LEU A C 1
ATOM 730 O O . LEU A 1 89 ? -19.539 4.662 14.389 1.00 97.50 89 LEU A O 1
ATOM 734 N N . LYS A 1 90 ? -19.974 6.315 12.914 1.00 97.06 90 LYS A N 1
ATOM 735 C CA . LYS A 1 90 ? -20.686 5.505 11.912 1.00 97.06 90 LYS A CA 1
ATOM 736 C C . LYS A 1 90 ? -19.914 4.256 11.491 1.00 97.06 90 LYS A C 1
ATOM 738 O O . LYS A 1 90 ? -20.498 3.182 11.366 1.00 97.06 90 LYS A O 1
ATOM 743 N N . THR A 1 91 ? -18.604 4.386 11.291 1.00 97.62 91 THR A N 1
ATOM 744 C CA . THR A 1 91 ? -17.727 3.290 10.852 1.00 97.62 91 THR A CA 1
ATOM 745 C C . THR A 1 91 ? -17.669 2.149 11.866 1.00 97.62 91 THR A C 1
ATOM 747 O O . THR A 1 91 ? -17.529 0.986 11.485 1.00 97.62 91 THR A O 1
ATOM 750 N N . PHE A 1 92 ? -17.787 2.480 13.153 1.00 98.06 92 PHE A N 1
ATOM 751 C CA . PHE A 1 92 ? -17.627 1.554 14.271 1.00 98.06 92 PHE A CA 1
ATOM 752 C C . PHE A 1 92 ? -18.959 1.016 14.817 1.00 98.06 92 PHE A C 1
ATOM 754 O O . PHE A 1 92 ? -18.978 0.344 15.847 1.00 98.06 92 PHE A O 1
ATOM 761 N N . GLU A 1 93 ? -20.081 1.292 14.148 1.00 95.94 93 GLU A N 1
ATOM 762 C CA . GLU A 1 93 ? -21.390 0.771 14.545 1.00 95.94 93 GLU A CA 1
ATOM 763 C C . GLU A 1 93 ? -21.391 -0.763 14.651 1.00 95.94 93 GLU A C 1
ATOM 765 O O . GLU A 1 93 ? -20.986 -1.478 13.732 1.00 95.94 93 GLU A O 1
ATOM 770 N N . GLY A 1 94 ? -21.879 -1.271 15.788 1.00 95.12 94 GLY A N 1
ATOM 771 C CA . GLY A 1 94 ? -21.920 -2.704 16.097 1.00 95.12 94 GLY A CA 1
ATOM 772 C C . GLY A 1 94 ? -20.647 -3.266 16.743 1.00 95.12 94 GLY A C 1
ATOM 773 O O . GLY A 1 94 ? -20.648 -4.443 17.119 1.00 95.12 94 GLY A O 1
ATOM 774 N N . LEU A 1 95 ? -19.601 -2.449 16.911 1.00 97.62 95 LEU A N 1
ATOM 775 C CA . LEU A 1 95 ? -18.364 -2.816 17.602 1.00 97.62 95 LEU A CA 1
ATOM 776 C C . LEU A 1 95 ? -18.268 -2.163 18.987 1.00 97.62 95 LEU A C 1
ATOM 778 O O . LEU A 1 95 ? -18.687 -1.019 19.199 1.00 97.62 95 LEU A O 1
ATOM 782 N N . ASN A 1 96 ? -17.698 -2.898 19.937 1.00 96.44 96 ASN A N 1
ATOM 783 C CA . ASN A 1 96 ? -17.358 -2.367 21.255 1.00 96.44 96 ASN A CA 1
ATOM 784 C C . ASN A 1 96 ? -15.960 -1.710 21.241 1.00 96.44 96 ASN A C 1
ATOM 786 O O . ASN A 1 96 ? -15.191 -1.863 20.287 1.00 96.44 96 ASN A O 1
ATOM 790 N N . ILE A 1 97 ? -15.602 -0.973 22.297 1.00 95.88 97 ILE A N 1
ATOM 791 C CA . ILE A 1 97 ? -14.308 -0.269 22.330 1.00 95.88 97 ILE A CA 1
ATOM 792 C C . ILE A 1 97 ? -13.099 -1.214 22.326 1.00 95.88 97 ILE A C 1
ATOM 794 O O . ILE A 1 97 ? -12.042 -0.839 21.829 1.00 95.88 97 ILE A O 1
ATOM 798 N N . LYS A 1 98 ? -13.241 -2.440 22.838 1.00 94.50 98 LYS A N 1
ATOM 799 C CA . LYS A 1 98 ? -12.166 -3.438 22.863 1.00 94.50 98 LYS A CA 1
ATOM 800 C C . LYS A 1 98 ? -11.857 -3.970 21.467 1.00 94.50 98 LYS A C 1
ATOM 802 O O . LYS A 1 98 ? -10.695 -4.078 21.091 1.00 94.50 98 LYS A O 1
ATOM 807 N N . GLU A 1 99 ? -12.886 -4.222 20.672 1.00 96.56 99 GLU A N 1
ATOM 808 C CA . GLU A 1 99 ? -12.758 -4.620 19.268 1.00 96.56 99 GLU A CA 1
ATOM 809 C C . GLU A 1 99 ? -12.156 -3.491 18.425 1.00 96.56 99 GLU A C 1
ATOM 811 O O . GLU A 1 99 ? -11.273 -3.727 17.604 1.00 96.56 99 GLU A O 1
ATOM 816 N N . ILE A 1 100 ? -12.577 -2.245 18.664 1.00 97.44 100 ILE A N 1
ATOM 817 C CA . ILE A 1 100 ? -12.011 -1.065 17.993 1.00 97.44 100 ILE A CA 1
ATOM 818 C C . ILE A 1 100 ? -10.553 -0.849 18.402 1.00 97.44 100 ILE A C 1
ATOM 820 O O . ILE A 1 100 ? -9.731 -0.516 17.550 1.00 97.44 100 ILE A O 1
ATOM 824 N N . ALA A 1 101 ? -10.219 -1.055 19.679 1.00 93.81 101 ALA A N 1
ATOM 825 C CA . ALA A 1 101 ? -8.847 -1.002 20.167 1.00 93.81 101 ALA A CA 1
ATOM 826 C C . ALA A 1 101 ? -7.971 -2.033 19.452 1.00 93.81 101 ALA A C 1
ATOM 828 O O . ALA A 1 101 ? -6.904 -1.661 18.972 1.00 93.81 101 ALA A O 1
ATOM 829 N N . LEU A 1 102 ? -8.447 -3.274 19.298 1.00 92.25 102 LEU A N 1
ATOM 830 C CA . LEU A 1 102 ? -7.743 -4.314 18.543 1.00 92.25 102 LEU A CA 1
ATOM 831 C C . LEU A 1 102 ? -7.512 -3.900 17.090 1.00 92.25 102 LEU A C 1
ATOM 833 O O . LEU A 1 102 ? -6.389 -3.980 16.602 1.00 92.25 102 LEU A O 1
ATOM 837 N N . ILE A 1 103 ? -8.547 -3.398 16.412 1.00 94.75 103 ILE A N 1
ATOM 838 C CA . ILE A 1 103 ? -8.416 -2.940 15.025 1.00 94.75 103 ILE A CA 1
ATOM 839 C C . ILE A 1 103 ? -7.374 -1.826 14.931 1.00 94.75 103 ILE A C 1
ATOM 841 O O . ILE A 1 103 ? -6.426 -1.937 14.163 1.00 94.75 103 ILE A O 1
ATOM 845 N N . LEU A 1 104 ? -7.540 -0.749 15.700 1.00 93.75 104 LEU A N 1
ATOM 846 C CA . LEU A 1 104 ? -6.775 0.484 15.517 1.00 93.75 104 LEU A CA 1
ATOM 847 C C . 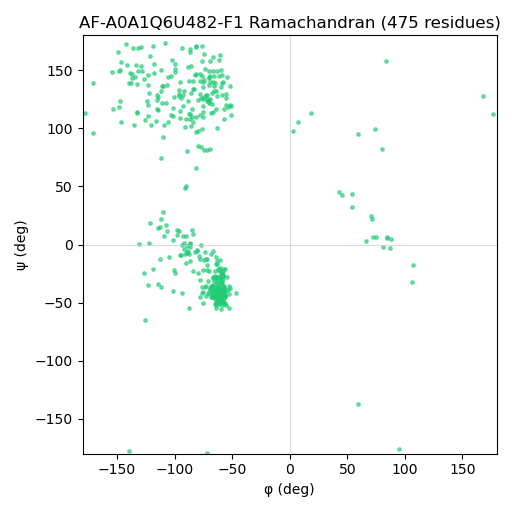LEU A 1 104 ? -5.363 0.435 16.104 1.00 93.75 104 LEU A C 1
ATOM 849 O O . LEU A 1 104 ? -4.503 1.167 15.617 1.00 93.75 104 LEU A O 1
ATOM 853 N N . LYS A 1 105 ? -5.099 -0.408 17.109 1.00 88.56 105 LYS A N 1
ATOM 854 C CA . LYS A 1 105 ? -3.733 -0.612 17.610 1.00 88.56 105 LYS A CA 1
ATOM 855 C C . LYS A 1 105 ? -2.905 -1.492 16.691 1.00 88.56 105 LYS A C 1
ATOM 857 O O . LYS A 1 105 ? -1.728 -1.205 16.499 1.00 88.56 105 LYS A O 1
ATOM 862 N N . ASN A 1 106 ? -3.516 -2.500 16.076 1.00 88.94 106 ASN A N 1
ATOM 863 C CA . ASN A 1 106 ? -2.797 -3.410 15.193 1.00 88.94 106 ASN A CA 1
ATOM 864 C C . ASN A 1 106 ? -2.812 -2.963 13.727 1.00 88.94 106 ASN A C 1
ATOM 866 O O . ASN A 1 106 ? -2.111 -3.567 12.924 1.00 88.94 106 ASN A O 1
ATOM 870 N N . ILE A 1 107 ? -3.575 -1.929 13.349 1.00 91.88 107 ILE A N 1
ATOM 871 C CA . ILE A 1 107 ? -3.709 -1.531 11.944 1.00 91.88 107 ILE A CA 1
ATOM 872 C C . ILE A 1 107 ? -2.349 -1.211 11.308 1.00 91.88 107 ILE A C 1
ATOM 874 O O . ILE A 1 107 ? -1.642 -0.281 11.704 1.00 91.88 107 ILE A O 1
ATOM 878 N N . GLU A 1 108 ? -2.004 -2.012 10.306 1.00 92.12 108 GLU A N 1
ATOM 879 C CA . GLU A 1 108 ? -0.861 -1.810 9.416 1.00 92.12 108 GLU A CA 1
ATOM 880 C C . GLU A 1 108 ? -1.343 -1.535 8.000 1.00 92.12 108 GLU A C 1
ATOM 882 O O . GLU A 1 108 ? -0.744 -0.747 7.284 1.00 92.12 108 GLU A O 1
ATOM 887 N N . VAL A 1 109 ? -2.454 -2.152 7.589 1.00 94.31 109 VAL A N 1
ATOM 888 C CA . VAL A 1 109 ? -2.944 -2.053 6.216 1.00 94.31 109 VAL A CA 1
ATOM 889 C C . VAL A 1 109 ? -4.377 -1.535 6.192 1.00 94.31 109 VAL A C 1
ATOM 891 O O . VAL A 1 109 ? -5.275 -2.148 6.768 1.00 94.31 109 VAL A O 1
ATOM 894 N N . ILE A 1 110 ? -4.609 -0.431 5.478 1.00 96.62 110 ILE A N 1
ATOM 895 C CA . ILE A 1 110 ? -5.942 0.052 5.087 1.00 96.62 110 ILE A CA 1
ATOM 896 C C . ILE A 1 110 ? -6.069 -0.138 3.583 1.00 96.62 110 ILE A C 1
ATOM 898 O O . ILE A 1 110 ? -5.685 0.718 2.789 1.00 96.62 110 ILE A O 1
ATOM 902 N N . THR A 1 111 ? -6.606 -1.276 3.167 1.00 94.88 111 THR A N 1
ATOM 903 C CA . THR A 1 111 ? -6.616 -1.632 1.752 1.00 94.88 111 THR A CA 1
ATOM 904 C C . THR A 1 111 ? -7.584 -0.741 0.981 1.00 94.88 111 THR A C 1
ATOM 906 O O . THR A 1 111 ? -8.781 -0.742 1.262 1.00 94.88 111 THR A O 1
ATOM 909 N N . VAL A 1 112 ? -7.101 -0.015 -0.034 1.00 95.69 112 VAL A N 1
ATOM 910 C CA . VAL A 1 112 ? -7.971 0.802 -0.909 1.00 95.69 112 VAL A CA 1
ATOM 911 C C . VAL A 1 112 ? -8.273 0.127 -2.247 1.00 95.69 112 VAL A C 1
ATOM 913 O O . VAL A 1 112 ? -9.288 0.430 -2.880 1.00 95.69 112 VAL A O 1
ATOM 916 N N . LYS A 1 113 ? -7.425 -0.820 -2.670 1.00 93.81 113 LYS A N 1
ATOM 917 C CA . LYS A 1 113 ? -7.596 -1.631 -3.883 1.00 93.81 113 LYS A CA 1
ATOM 918 C C . LYS A 1 113 ? -7.190 -3.082 -3.639 1.00 93.81 113 LYS A C 1
ATOM 920 O O . LYS A 1 113 ? -6.145 -3.343 -3.048 1.00 93.81 113 LYS A O 1
ATOM 925 N N . ARG A 1 114 ? -7.990 -4.000 -4.183 1.00 92.50 114 ARG A N 1
ATOM 926 C CA . ARG A 1 114 ? -7.759 -5.445 -4.190 1.00 92.50 114 ARG A CA 1
ATOM 927 C C . ARG A 1 114 ? -7.439 -5.970 -5.580 1.00 92.50 114 ARG A C 1
ATOM 929 O O . ARG A 1 114 ? -8.122 -5.632 -6.553 1.00 92.50 114 ARG A O 1
ATOM 936 N N . GLY A 1 115 ? -6.445 -6.845 -5.638 1.00 90.44 115 GLY A N 1
ATOM 937 C CA . GLY A 1 115 ? -5.958 -7.462 -6.866 1.00 90.44 115 GLY A CA 1
ATOM 938 C C . GLY A 1 115 ? -4.948 -6.601 -7.632 1.00 90.44 115 GLY A C 1
ATOM 939 O O . GLY A 1 115 ? -4.912 -5.370 -7.523 1.00 90.44 115 GLY A O 1
ATOM 940 N N . CYS A 1 116 ? -4.153 -7.261 -8.469 1.00 90.12 116 CYS A N 1
ATOM 941 C CA . CYS A 1 116 ? -3.059 -6.671 -9.232 1.00 90.12 116 CYS A CA 1
ATOM 942 C C . CYS A 1 116 ? -3.054 -7.212 -10.664 1.00 90.12 116 CYS A C 1
ATOM 944 O O . CYS A 1 116 ? -3.243 -8.404 -10.877 1.00 90.12 116 CYS A O 1
ATOM 946 N N . ASN A 1 117 ? -2.801 -6.347 -11.649 1.00 87.00 117 ASN A N 1
ATOM 947 C CA . ASN A 1 117 ? -2.792 -6.718 -13.072 1.00 87.00 117 ASN A CA 1
ATOM 948 C C . ASN A 1 117 ? -1.442 -7.263 -13.567 1.00 87.00 117 ASN A C 1
ATOM 950 O O . ASN A 1 117 ? -1.291 -7.532 -14.751 1.00 87.00 117 ASN A O 1
ATOM 954 N N . ASN A 1 118 ? -0.443 -7.375 -12.690 1.00 85.88 118 ASN A N 1
ATOM 955 C CA . ASN A 1 118 ? 0.949 -7.588 -13.109 1.00 85.88 118 ASN A CA 1
ATOM 956 C C . ASN A 1 118 ? 1.451 -9.011 -12.888 1.00 85.88 118 ASN A C 1
ATOM 958 O O . ASN A 1 118 ? 2.521 -9.366 -13.374 1.00 85.88 118 ASN A O 1
ATOM 962 N N . HIS A 1 119 ? 0.674 -9.811 -12.149 1.00 84.50 119 HIS A N 1
ATOM 963 C CA . HIS A 1 119 ? 0.780 -11.270 -12.067 1.00 84.50 119 HIS A CA 1
ATOM 964 C C . HIS A 1 119 ? 2.210 -11.818 -11.959 1.00 84.50 119 HIS A C 1
ATOM 966 O O . HIS A 1 119 ? 2.587 -12.792 -12.611 1.00 84.50 119 HIS A O 1
ATOM 972 N N . CYS A 1 120 ? 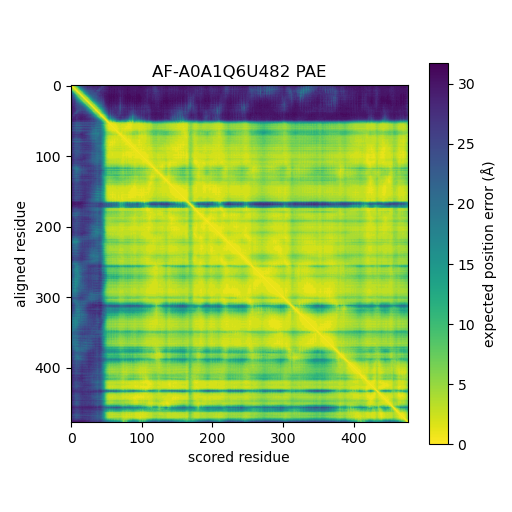3.013 -11.202 -11.091 1.00 87.12 120 CYS A N 1
ATOM 973 C CA . CYS A 1 120 ? 4.381 -11.631 -10.849 1.00 87.12 120 CYS A CA 1
ATOM 974 C C . CYS A 1 120 ? 4.431 -13.095 -10.379 1.00 87.12 120 CYS A C 1
ATOM 976 O O . CYS A 1 120 ? 3.644 -13.514 -9.526 1.00 87.12 120 CYS A O 1
ATOM 978 N N . ALA A 1 121 ? 5.418 -13.844 -10.869 1.00 82.06 121 ALA A N 1
ATOM 979 C CA . ALA A 1 121 ? 5.671 -15.241 -10.512 1.00 82.06 121 ALA A CA 1
ATOM 980 C C . ALA A 1 121 ? 5.964 -15.400 -9.013 1.00 82.06 121 ALA A C 1
ATOM 982 O O . ALA A 1 121 ? 5.672 -16.437 -8.433 1.00 82.06 121 ALA A O 1
ATOM 983 N N . HIS A 1 122 ? 6.498 -14.346 -8.389 1.00 82.38 122 HIS A N 1
ATOM 984 C CA . HIS A 1 122 ? 6.842 -14.298 -6.970 1.00 82.38 122 HIS A CA 1
ATOM 985 C C . HIS A 1 122 ? 5.767 -13.664 -6.081 1.00 82.38 122 HIS A C 1
ATOM 987 O O . HIS A 1 122 ? 6.073 -13.302 -4.949 1.00 82.38 122 HIS A O 1
ATOM 993 N N . CYS A 1 123 ? 4.547 -13.434 -6.586 1.00 85.06 123 CYS A N 1
ATOM 994 C CA . CYS A 1 123 ? 3.551 -12.678 -5.831 1.00 85.06 123 CYS A CA 1
ATOM 995 C C . CYS A 1 123 ? 3.291 -13.328 -4.461 1.00 85.06 123 CYS A C 1
ATOM 997 O O . CYS A 1 123 ? 2.665 -14.389 -4.381 1.00 85.06 123 CYS A O 1
ATOM 999 N N . LEU A 1 124 ? 3.779 -12.662 -3.407 1.00 80.38 124 LEU A N 1
ATOM 1000 C CA . LEU A 1 124 ? 3.723 -13.114 -2.015 1.00 80.38 124 LEU A CA 1
ATOM 1001 C C . LEU A 1 124 ? 2.284 -13.368 -1.566 1.00 80.38 124 LEU A C 1
ATOM 1003 O O . LEU A 1 124 ? 1.999 -14.367 -0.919 1.00 80.38 124 LEU A O 1
ATOM 1007 N N . PHE A 1 125 ? 1.388 -12.470 -1.968 1.00 82.19 125 PHE A N 1
ATOM 1008 C CA . PHE A 1 125 ? -0.036 -12.502 -1.640 1.00 82.19 125 PHE A CA 1
ATOM 1009 C C . PHE A 1 125 ? -0.881 -13.219 -2.697 1.00 82.19 125 PHE A C 1
ATOM 1011 O O . PHE A 1 125 ? -2.103 -13.162 -2.649 1.00 82.19 125 PHE A O 1
ATOM 1018 N N . GLU A 1 126 ? -0.237 -13.842 -3.689 1.00 83.00 126 GLU A N 1
ATOM 1019 C CA . GLU A 1 126 ? -0.897 -14.606 -4.754 1.00 83.00 126 GLU A CA 1
ATOM 1020 C C . GLU A 1 126 ? -1.985 -13.825 -5.509 1.00 83.00 126 GLU A C 1
ATOM 1022 O O . GLU A 1 126 ? -2.949 -14.393 -6.015 1.00 83.00 126 GLU A O 1
ATOM 1027 N N . SER A 1 127 ? -1.781 -12.514 -5.640 1.00 86.88 127 SER A N 1
ATOM 1028 C CA . SER A 1 127 ? -2.762 -11.555 -6.137 1.00 86.88 127 SER A CA 1
ATOM 1029 C C . SER A 1 127 ? -3.334 -11.879 -7.517 1.00 86.88 127 SER A C 1
ATOM 1031 O O . SER A 1 127 ? -2.634 -11.920 -8.540 1.00 86.88 127 SER A O 1
ATOM 1033 N N . ASP A 1 128 ? -4.647 -12.051 -7.551 1.00 85.00 128 ASP A N 1
ATOM 1034 C CA . ASP A 1 128 ? -5.429 -12.214 -8.766 1.00 85.00 128 ASP A CA 1
ATOM 1035 C C . ASP A 1 128 ? -5.765 -10.887 -9.448 1.00 85.00 128 ASP A C 1
ATOM 1037 O O . ASP A 1 128 ? -5.644 -9.798 -8.884 1.00 85.00 128 ASP A O 1
ATOM 1041 N N . THR A 1 129 ? -6.298 -10.991 -10.667 1.00 89.31 129 THR A N 1
ATOM 1042 C CA . THR A 1 129 ? -6.831 -9.840 -11.392 1.00 89.31 129 THR A CA 1
ATOM 1043 C C . THR A 1 129 ? -7.962 -9.203 -10.572 1.00 89.31 129 THR A C 1
ATOM 1045 O O . THR A 1 129 ? -8.820 -9.932 -10.050 1.00 89.31 129 THR A O 1
ATOM 1048 N N . PRO A 1 130 ? -8.006 -7.862 -10.454 1.00 91.50 130 PRO A N 1
ATOM 1049 C CA . PRO A 1 130 ? -9.077 -7.160 -9.759 1.00 91.50 130 PRO A CA 1
ATOM 1050 C C . PRO A 1 130 ? -10.465 -7.585 -10.253 1.00 91.50 130 PRO A C 1
ATOM 1052 O O . PRO A 1 130 ? -10.715 -7.675 -11.456 1.00 91.50 130 PRO A O 1
ATOM 1055 N N . LEU A 1 131 ? -11.399 -7.803 -9.322 1.00 92.00 131 LEU A N 1
ATOM 1056 C CA . LEU A 1 131 ? -12.805 -8.018 -9.672 1.00 92.00 131 LEU A CA 1
ATOM 1057 C C . LEU A 1 131 ? -13.390 -6.771 -10.346 1.00 92.00 131 LEU A C 1
ATOM 1059 O O . LEU A 1 131 ? -13.035 -5.635 -10.017 1.00 92.00 131 LEU A O 1
ATOM 1063 N N . LYS A 1 132 ? -14.351 -6.973 -11.251 1.00 90.94 132 LYS A N 1
ATOM 1064 C CA . LYS A 1 132 ? -15.151 -5.863 -11.778 1.00 90.94 132 LYS A CA 1
ATOM 1065 C C . LYS A 1 132 ? -16.029 -5.306 -10.657 1.00 90.94 132 LYS A C 1
ATOM 1067 O O . LYS A 1 132 ? -16.736 -6.058 -9.988 1.00 90.94 132 LYS A O 1
ATOM 1072 N N . ASN A 1 133 ? -16.008 -3.988 -10.475 1.00 89.38 133 ASN A N 1
ATOM 1073 C CA . ASN A 1 133 ? -16.904 -3.325 -9.532 1.00 89.38 133 ASN A CA 1
ATOM 1074 C C . ASN A 1 133 ? -18.349 -3.436 -10.038 1.00 89.38 133 ASN A C 1
ATOM 1076 O O . ASN A 1 133 ? -18.666 -2.986 -11.137 1.00 89.38 133 ASN A O 1
ATOM 1080 N N . THR A 1 134 ? -19.219 -4.049 -9.239 1.00 92.25 134 THR A N 1
ATOM 1081 C CA . THR A 1 134 ? -20.653 -4.212 -9.513 1.00 92.25 134 THR A CA 1
ATOM 1082 C C . THR A 1 134 ? -21.454 -3.987 -8.227 1.00 92.25 134 THR A C 1
ATOM 1084 O O . THR A 1 134 ? -20.892 -3.726 -7.161 1.00 92.25 134 THR A O 1
ATOM 1087 N N . LYS A 1 135 ? -22.784 -4.141 -8.280 1.00 90.94 135 LYS A N 1
ATOM 1088 C CA . LYS A 1 135 ? -23.611 -4.146 -7.062 1.00 90.94 135 LYS A CA 1
ATOM 1089 C C . LYS A 1 135 ? -23.248 -5.268 -6.075 1.00 90.94 135 LYS A C 1
ATOM 1091 O O . LYS A 1 135 ? -23.498 -5.111 -4.887 1.00 90.94 135 LYS A O 1
ATOM 1096 N N . TYR A 1 136 ? -22.637 -6.361 -6.543 1.00 94.38 136 TYR A N 1
ATOM 1097 C CA . TYR A 1 136 ? -22.336 -7.549 -5.731 1.00 94.38 136 TYR A CA 1
ATOM 1098 C C . TYR A 1 136 ? -20.843 -7.789 -5.494 1.00 94.38 136 TYR A C 1
ATOM 1100 O O . TYR A 1 136 ? -20.482 -8.634 -4.678 1.00 94.38 136 TYR A O 1
ATOM 1108 N N . GLN A 1 137 ? -19.969 -7.088 -6.215 1.00 95.38 137 GLN A N 1
ATOM 1109 C CA . GLN A 1 137 ? -18.523 -7.306 -6.190 1.00 95.38 137 GLN A CA 1
ATOM 1110 C C . GLN A 1 137 ? -17.786 -5.976 -6.094 1.00 95.38 137 GLN A C 1
ATOM 1112 O O . GLN A 1 137 ? -18.209 -4.988 -6.696 1.00 95.38 137 GLN A O 1
ATOM 1117 N N . ALA A 1 138 ? -16.671 -5.965 -5.371 1.00 94.06 138 ALA A N 1
ATOM 1118 C CA . ALA A 1 138 ? -15.798 -4.806 -5.267 1.00 94.06 138 ALA A CA 1
ATOM 1119 C C . ALA A 1 138 ? -14.322 -5.214 -5.360 1.00 94.06 138 ALA A C 1
ATOM 1121 O O . ALA A 1 138 ? -13.911 -6.251 -4.840 1.00 94.06 138 ALA A O 1
ATOM 1122 N N . SER A 1 139 ? -13.527 -4.367 -6.007 1.00 93.94 139 SER A N 1
ATOM 1123 C CA . SER A 1 139 ? -12.059 -4.382 -6.003 1.00 93.94 139 SER A CA 1
ATOM 1124 C C . SER A 1 139 ? -11.460 -3.064 -5.516 1.00 93.94 139 SER A C 1
ATOM 1126 O O . SER A 1 139 ? -10.242 -2.930 -5.460 1.00 93.94 139 SER A O 1
ATOM 1128 N N . LYS A 1 140 ? -12.296 -2.090 -5.144 1.00 94.19 140 LYS A N 1
ATOM 1129 C CA . LYS A 1 140 ? -11.877 -0.823 -4.545 1.00 94.19 140 LYS A CA 1
ATOM 1130 C C . LYS A 1 140 ? -12.782 -0.434 -3.385 1.00 94.19 140 LYS A C 1
ATOM 1132 O O . LYS A 1 140 ? -13.986 -0.700 -3.429 1.00 94.19 140 LYS A O 1
ATOM 1137 N N . ALA A 1 141 ? -12.200 0.216 -2.384 1.00 94.44 141 ALA A N 1
ATOM 1138 C CA . ALA A 1 141 ? -12.963 0.919 -1.361 1.00 94.44 141 ALA A CA 1
ATOM 1139 C C . ALA A 1 141 ? -13.702 2.124 -1.976 1.00 94.44 141 ALA A C 1
ATOM 1141 O O . ALA A 1 141 ? -13.363 2.586 -3.068 1.00 94.44 141 ALA A O 1
ATOM 1142 N N . SER A 1 142 ? -14.718 2.630 -1.280 1.00 93.75 142 SER A N 1
ATOM 1143 C CA . SER A 1 142 ? -15.281 3.954 -1.565 1.00 93.75 142 SER A CA 1
ATOM 1144 C C . SER A 1 142 ? -14.409 5.026 -0.901 1.00 93.75 142 SER A C 1
ATOM 1146 O O . SER A 1 142 ? -13.840 4.795 0.170 1.00 93.75 142 SER A O 1
ATOM 1148 N N . PHE A 1 143 ? -14.298 6.201 -1.529 1.00 97.38 143 PHE A N 1
ATOM 1149 C CA . PHE A 1 143 ? -13.644 7.345 -0.893 1.00 97.38 143 PHE A CA 1
ATOM 1150 C C . PHE A 1 143 ? -14.387 7.776 0.376 1.00 97.38 143 PHE A C 1
ATOM 1152 O O . PHE A 1 143 ? -13.754 8.135 1.362 1.00 97.38 143 PHE A O 1
ATOM 1159 N N . GLU A 1 144 ? -15.715 7.703 0.374 1.00 97.31 144 GLU A N 1
ATOM 1160 C CA . GLU A 1 144 ? -16.572 8.047 1.505 1.00 97.31 144 GLU A CA 1
ATOM 1161 C C . GLU A 1 144 ? -16.344 7.104 2.690 1.00 97.31 144 GLU A C 1
ATOM 1163 O O . GLU A 1 144 ? -16.206 7.590 3.807 1.00 97.31 144 GLU A O 1
ATOM 1168 N N . ASP A 1 145 ? -16.229 5.790 2.464 1.00 96.94 145 ASP A N 1
ATOM 1169 C CA . ASP A 1 145 ? -15.896 4.830 3.532 1.00 96.94 145 ASP A CA 1
ATOM 1170 C C . ASP A 1 145 ? -14.506 5.117 4.126 1.00 96.94 145 ASP A C 1
ATOM 1172 O O . ASP A 1 145 ? -14.341 5.160 5.347 1.00 96.94 145 ASP A O 1
ATOM 1176 N N . PHE A 1 146 ? -13.507 5.373 3.271 1.00 98.12 146 PHE A N 1
ATOM 1177 C CA . PHE A 1 146 ? -12.160 5.742 3.712 1.00 98.12 146 PHE A CA 1
ATOM 1178 C C . PHE A 1 146 ? -12.174 7.056 4.508 1.00 98.12 146 PHE A C 1
ATOM 1180 O O . PHE A 1 146 ? -11.667 7.122 5.626 1.00 98.12 146 PHE A O 1
ATOM 1187 N N . SER A 1 147 ? -12.803 8.102 3.972 1.00 98.00 147 SER A N 1
ATOM 1188 C CA . SER A 1 147 ? -12.903 9.414 4.614 1.00 98.00 147 SER A CA 1
ATOM 1189 C C . SER A 1 147 ? -13.654 9.342 5.946 1.00 98.00 147 SER A C 1
ATOM 1191 O O . SER A 1 147 ? -13.223 9.951 6.929 1.00 98.00 147 SER A O 1
ATOM 1193 N N . GLN A 1 148 ? -14.729 8.551 6.013 1.00 98.12 148 GLN A N 1
ATOM 1194 C CA . GLN A 1 148 ? -15.507 8.341 7.229 1.00 98.12 148 GLN A CA 1
ATOM 1195 C C . GLN A 1 148 ? -14.700 7.594 8.296 1.00 98.12 148 GLN A C 1
ATOM 1197 O O . GLN A 1 148 ? -14.711 8.036 9.443 1.00 98.12 148 GLN A O 1
ATOM 1202 N N . LEU A 1 149 ? -13.938 6.550 7.936 1.00 98.44 149 LEU A N 1
ATOM 1203 C CA . LEU A 1 149 ? -13.022 5.879 8.869 1.00 98.44 149 LEU A CA 1
ATOM 1204 C C . LEU A 1 149 ? -12.043 6.884 9.483 1.00 98.44 149 LEU A C 1
ATOM 1206 O O . LEU A 1 149 ? -11.914 6.965 10.703 1.00 98.44 149 LEU A O 1
ATOM 1210 N N . ILE A 1 150 ? -11.363 7.670 8.646 1.00 97.94 150 ILE A N 1
ATOM 1211 C CA . ILE A 1 150 ? -10.360 8.643 9.098 1.00 97.94 150 ILE A CA 1
ATOM 1212 C C . ILE A 1 150 ? -11.000 9.730 9.980 1.00 97.94 150 ILE A C 1
ATOM 1214 O O . ILE A 1 150 ? -10.420 10.138 10.991 1.00 97.94 150 ILE A O 1
ATOM 1218 N N . SER A 1 151 ? -12.206 10.185 9.636 1.00 98.31 151 SER A N 1
ATOM 1219 C CA . SER A 1 151 ? -12.988 11.123 10.451 1.00 98.31 151 SER A CA 1
ATOM 1220 C C . SER A 1 151 ? -13.367 10.530 11.811 1.00 98.31 151 SER A C 1
ATOM 1222 O O . SER A 1 151 ? -13.195 11.185 12.842 1.00 98.31 151 SER A O 1
ATOM 1224 N N . ASP A 1 152 ? -13.828 9.280 11.839 1.00 98.56 152 ASP A N 1
ATOM 1225 C CA . ASP A 1 152 ? -14.225 8.596 13.069 1.00 98.56 152 ASP A CA 1
ATOM 1226 C C . ASP A 1 152 ? -13.019 8.303 13.972 1.00 98.56 152 ASP A C 1
ATOM 1228 O O . ASP A 1 152 ? -13.130 8.469 15.186 1.00 98.56 152 ASP A O 1
ATOM 1232 N N . ILE A 1 153 ? -11.846 7.982 13.411 1.00 98.00 153 ILE A N 1
ATOM 1233 C CA . ILE A 1 153 ? -10.581 7.877 14.164 1.00 98.00 153 ILE A CA 1
ATOM 1234 C C . ILE A 1 153 ? -10.231 9.221 14.814 1.00 98.00 153 ILE A C 1
ATOM 1236 O O . ILE A 1 153 ? -9.969 9.269 16.015 1.00 98.00 153 ILE A O 1
ATOM 1240 N N . LYS A 1 154 ? -10.277 10.335 14.066 1.00 97.12 154 LYS A N 1
ATOM 1241 C CA . LYS A 1 154 ? -10.025 11.683 14.621 1.00 97.12 154 LYS A CA 1
ATOM 1242 C C . LYS A 1 154 ? -10.985 12.013 15.758 1.00 97.12 154 LYS A C 1
ATOM 1244 O O . LYS A 1 154 ? -10.572 12.506 16.807 1.00 97.12 154 LYS A O 1
ATOM 1249 N N . GLN A 1 155 ? -12.272 11.737 15.565 1.00 97.88 155 GLN A N 1
ATOM 1250 C CA . GLN A 1 155 ? -13.276 11.971 16.596 1.00 97.88 155 GLN A CA 1
ATOM 1251 C C . GLN A 1 155 ? -13.058 11.084 17.821 1.00 97.88 155 GLN A C 1
ATOM 1253 O O . GLN A 1 155 ? -13.200 11.573 18.942 1.00 97.88 155 GLN A O 1
ATOM 1258 N N . LEU A 1 156 ? -12.701 9.812 17.638 1.00 97.75 156 LEU A N 1
ATOM 1259 C CA . LEU A 1 156 ? -12.383 8.906 18.737 1.00 97.75 156 LEU A CA 1
ATOM 1260 C C . LEU A 1 156 ? -11.157 9.393 19.515 1.00 97.75 156 LEU A C 1
ATOM 1262 O O . LEU A 1 156 ? -11.234 9.502 20.735 1.00 97.75 156 LEU A O 1
ATOM 1266 N N . ASN A 1 157 ? -10.088 9.796 18.827 1.00 95.94 157 ASN A N 1
ATOM 1267 C CA . ASN A 1 157 ? -8.896 10.385 19.444 1.00 95.94 157 ASN A CA 1
ATOM 1268 C C . ASN A 1 157 ? -9.247 11.616 20.295 1.00 95.94 157 ASN A C 1
ATOM 1270 O O . ASN A 1 157 ? -8.854 11.708 21.456 1.00 95.94 157 ASN A O 1
ATOM 1274 N N . ASN A 1 158 ? -10.085 12.519 19.776 1.00 95.62 158 ASN A N 1
ATOM 1275 C CA . ASN A 1 158 ? -10.570 13.681 20.532 1.00 95.62 158 ASN A CA 1
ATOM 1276 C C . ASN A 1 158 ? -11.409 13.283 21.758 1.00 95.62 158 ASN A C 1
ATOM 1278 O O . ASN A 1 158 ? -11.402 13.965 22.785 1.00 95.62 158 ASN A O 1
ATOM 1282 N N . ARG A 1 159 ? -12.173 12.189 21.669 1.00 95.75 159 ARG A N 1
ATOM 1283 C CA . ARG A 1 159 ? -12.967 11.681 22.795 1.00 95.75 159 ARG A CA 1
ATOM 1284 C C . ARG A 1 159 ? -12.086 11.023 23.856 1.00 95.75 159 ARG A C 1
ATOM 1286 O O . ARG A 1 159 ? -12.396 11.191 25.033 1.00 95.75 159 ARG A O 1
ATOM 12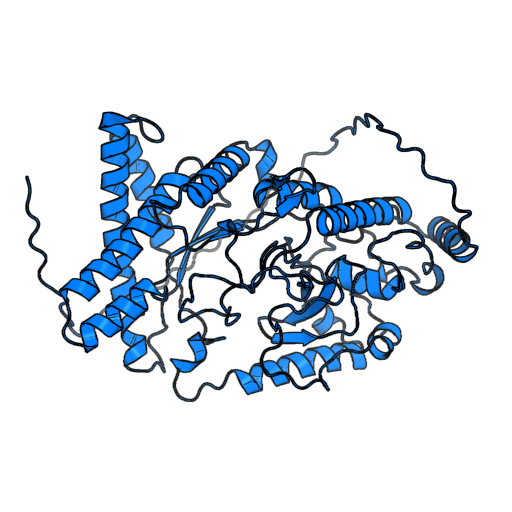93 N N . LEU A 1 160 ? -11.029 10.328 23.454 1.00 95.50 160 LEU A N 1
ATOM 1294 C CA . LEU A 1 160 ? -10.078 9.653 24.337 1.00 95.50 160 LEU A CA 1
ATOM 1295 C C . LEU A 1 160 ? -9.068 10.620 24.976 1.00 95.50 160 LEU A C 1
ATOM 1297 O O . LEU A 1 160 ? -8.639 10.387 26.100 1.00 95.50 160 LEU A O 1
ATOM 1301 N N . GLY A 1 161 ? -8.716 11.710 24.289 1.00 94.00 161 GLY A N 1
ATOM 1302 C CA . GLY A 1 161 ? -7.679 12.656 24.724 1.00 94.00 161 GLY A CA 1
ATOM 1303 C C . GLY A 1 161 ? -6.253 12.240 24.342 1.00 94.00 161 GLY A C 1
ATOM 1304 O O . GLY A 1 161 ? -5.297 12.908 24.721 1.00 94.00 161 GLY A O 1
ATOM 1305 N N . PHE A 1 162 ? -6.103 11.158 23.578 1.00 92.81 162 PHE A N 1
ATOM 1306 C CA . PHE A 1 162 ? -4.840 10.657 23.041 1.00 92.81 162 PHE A CA 1
ATOM 1307 C C . PHE A 1 162 ? -5.093 9.968 21.697 1.00 92.81 162 PHE A C 1
ATOM 1309 O O . PHE A 1 162 ? -6.237 9.683 21.337 1.00 92.81 162 PHE A O 1
ATOM 1316 N N . ASN A 1 163 ? -4.030 9.711 20.938 1.00 92.31 163 ASN A N 1
ATOM 1317 C CA . ASN A 1 163 ? -4.144 9.038 19.651 1.00 92.31 163 ASN A CA 1
ATOM 1318 C C . ASN A 1 163 ? -4.115 7.514 19.840 1.00 92.31 163 ASN A C 1
ATOM 1320 O O . ASN A 1 163 ? -3.085 6.946 20.196 1.00 92.31 163 ASN A O 1
ATOM 1324 N N . ILE A 1 164 ? -5.238 6.845 19.570 1.00 91.19 164 ILE A N 1
ATOM 1325 C CA . ILE A 1 164 ? -5.360 5.388 19.702 1.00 91.19 164 ILE A CA 1
ATOM 1326 C C . ILE A 1 164 ? -4.437 4.636 18.734 1.00 91.19 164 ILE A C 1
ATOM 1328 O O . ILE A 1 164 ? -3.984 3.547 19.061 1.00 91.19 164 ILE A O 1
ATOM 1332 N N . VAL A 1 165 ? -4.102 5.233 17.589 1.00 89.19 165 VAL A N 1
ATOM 1333 C CA . VAL A 1 165 ? -3.237 4.643 16.554 1.00 89.19 165 VAL A CA 1
ATOM 1334 C C . VAL A 1 165 ? -1.759 4.988 16.782 1.00 89.19 165 VAL A C 1
ATOM 1336 O O . VAL A 1 165 ? -0.892 4.347 16.199 1.00 89.19 165 VAL A O 1
ATOM 1339 N N . ALA A 1 166 ? -1.441 5.986 17.618 1.00 72.62 166 ALA A N 1
ATOM 1340 C CA . ALA A 1 166 ? -0.058 6.431 17.797 1.00 72.62 166 ALA A CA 1
ATOM 1341 C C . ALA A 1 166 ? 0.848 5.314 18.344 1.00 72.62 166 ALA A C 1
ATOM 1343 O O . ALA A 1 166 ? 0.390 4.518 19.178 1.00 72.62 166 ALA A O 1
ATOM 1344 N N . PRO A 1 167 ? 2.122 5.290 17.905 1.00 60.75 167 PRO A N 1
ATOM 1345 C CA . PRO A 1 167 ? 3.066 4.259 18.291 1.00 60.75 167 PRO A CA 1
ATOM 1346 C C . PRO A 1 167 ? 3.467 4.392 19.766 1.00 60.75 167 PRO A C 1
ATOM 1348 O O . PRO A 1 167 ? 4.031 5.408 20.174 1.00 60.75 167 PRO A O 1
ATOM 1351 N N . ASN A 1 168 ? 3.249 3.341 20.550 1.00 54.78 168 ASN A N 1
ATOM 1352 C CA . ASN A 1 168 ? 3.927 3.108 21.816 1.00 54.78 168 ASN A CA 1
ATOM 1353 C C . ASN A 1 168 ? 5.146 2.201 21.561 1.00 54.78 168 ASN A C 1
ATOM 1355 O O . ASN A 1 168 ? 5.085 1.168 20.907 1.00 54.78 168 ASN A O 1
ATOM 1359 N N . LYS A 1 169 ? 6.318 2.662 22.003 1.00 51.50 169 LYS A N 1
ATOM 1360 C CA . LYS A 1 169 ? 7.634 2.245 21.488 1.00 51.50 169 LYS A CA 1
ATOM 1361 C C . LYS A 1 169 ? 7.932 0.726 21.490 1.00 51.50 169 LYS A C 1
ATOM 1363 O O . LYS A 1 169 ? 7.719 0.032 22.480 1.00 51.50 169 LYS A O 1
ATOM 1368 N N . LYS A 1 170 ? 8.659 0.337 20.423 1.00 51.12 170 LYS A N 1
ATOM 1369 C CA . LYS A 1 170 ? 9.500 -0.855 20.133 1.00 51.12 170 LYS A CA 1
ATOM 1370 C C . LYS A 1 170 ? 8.922 -1.901 19.168 1.00 51.12 170 LYS A C 1
ATOM 1372 O O . LYS A 1 170 ? 9.723 -2.483 18.442 1.00 51.12 170 LYS A O 1
ATOM 1377 N N . TYR A 1 171 ? 7.608 -2.116 19.122 1.00 54.78 171 TYR A N 1
ATOM 1378 C CA . TYR A 1 171 ? 7.003 -3.152 18.260 1.00 54.78 171 TYR A CA 1
ATOM 1379 C C . TYR A 1 171 ? 5.827 -2.663 17.403 1.00 54.78 171 TYR A C 1
ATOM 1381 O O . TYR A 1 171 ? 5.281 -3.444 16.634 1.00 54.78 171 TYR A O 1
ATOM 1389 N N . ASP A 1 172 ? 5.464 -1.383 17.504 1.00 60.25 172 ASP A N 1
ATOM 1390 C CA . ASP A 1 172 ? 4.379 -0.814 16.712 1.00 60.25 172 ASP A CA 1
ATOM 1391 C C . ASP A 1 172 ? 4.816 -0.581 15.264 1.00 60.25 172 ASP A C 1
ATOM 1393 O O . ASP A 1 172 ? 5.891 -0.032 15.014 1.00 60.25 172 ASP A O 1
ATOM 1397 N N . ASN A 1 173 ? 3.943 -0.951 14.324 1.00 65.88 173 ASN A N 1
ATOM 1398 C CA . ASN A 1 173 ? 4.151 -0.713 12.897 1.00 65.88 173 ASN A CA 1
ATOM 1399 C C . ASN A 1 173 ? 4.396 0.776 12.640 1.00 65.88 173 ASN A C 1
ATOM 1401 O O . ASN A 1 173 ? 3.606 1.624 13.079 1.00 65.88 173 ASN A O 1
ATOM 1405 N N . GLU A 1 174 ? 5.504 1.080 11.964 1.00 82.00 174 GLU A N 1
ATOM 1406 C CA . GLU A 1 174 ? 5.996 2.447 11.765 1.00 82.00 174 GLU A CA 1
ATOM 1407 C C . GLU A 1 174 ? 5.169 3.222 10.729 1.00 82.00 174 GLU A C 1
ATOM 1409 O O . GLU A 1 174 ? 5.264 4.447 10.666 1.00 82.00 174 GLU A O 1
ATOM 1414 N N . ASP A 1 175 ? 4.329 2.531 9.959 1.00 90.88 175 ASP A N 1
ATOM 1415 C CA . ASP A 1 175 ? 3.552 3.062 8.849 1.00 90.88 175 ASP A CA 1
ATOM 1416 C C . ASP A 1 175 ? 2.133 2.462 8.754 1.00 90.88 175 ASP A C 1
ATOM 1418 O O . ASP A 1 175 ? 1.744 1.561 9.502 1.00 90.88 175 ASP A O 1
ATOM 1422 N N . ILE A 1 176 ? 1.325 3.034 7.855 1.00 93.44 176 ILE A N 1
ATOM 1423 C CA . ILE A 1 176 ? 0.062 2.462 7.376 1.00 93.44 176 ILE A CA 1
ATOM 1424 C C . ILE A 1 176 ? 0.124 2.324 5.856 1.00 93.44 176 ILE A C 1
ATOM 1426 O O . ILE A 1 176 ? 0.245 3.300 5.115 1.00 93.44 176 ILE A O 1
ATOM 1430 N N . ILE A 1 177 ? -0.017 1.100 5.375 1.00 94.06 177 ILE A N 1
ATOM 1431 C CA . ILE A 1 177 ? 0.060 0.739 3.967 1.00 94.06 177 ILE A CA 1
ATOM 1432 C C . ILE A 1 177 ? -1.347 0.785 3.356 1.00 94.06 177 ILE A C 1
ATOM 1434 O O . ILE A 1 177 ? -2.301 0.233 3.903 1.00 94.06 177 ILE A O 1
ATOM 1438 N N . LEU A 1 178 ? -1.505 1.438 2.198 1.00 95.62 178 LEU A N 1
ATOM 1439 C CA . LEU A 1 178 ? -2.806 1.534 1.510 1.00 95.62 178 LEU A CA 1
ATOM 1440 C C . LEU A 1 178 ? -3.084 0.386 0.523 1.00 95.62 178 LEU A C 1
ATOM 1442 O O . LEU A 1 178 ? -4.135 0.327 -0.122 1.00 95.62 178 LEU A O 1
ATOM 1446 N N . PHE A 1 179 ? -2.135 -0.530 0.381 1.00 91.12 179 PHE A N 1
ATOM 1447 C CA . PHE A 1 179 ? -2.185 -1.683 -0.507 1.00 91.12 179 PHE A CA 1
ATOM 1448 C C . PHE A 1 179 ? -1.849 -2.952 0.275 1.00 91.12 179 PHE A C 1
ATOM 1450 O O . PHE A 1 179 ? -1.126 -2.911 1.263 1.00 91.12 179 PHE A O 1
ATOM 1457 N N . PHE A 1 180 ? -2.364 -4.084 -0.198 1.00 88.88 180 PHE A N 1
ATOM 1458 C CA . PHE A 1 180 ? -1.972 -5.399 0.304 1.00 88.88 180 PHE A CA 1
ATOM 1459 C C . PHE A 1 180 ? -1.519 -6.282 -0.853 1.00 88.88 180 PHE A C 1
ATOM 1461 O O . PHE A 1 180 ? -0.345 -6.587 -1.013 1.00 88.88 180 PHE A O 1
ATOM 1468 N N . ASP A 1 181 ? -2.457 -6.599 -1.743 1.00 89.50 181 ASP A N 1
ATOM 1469 C CA . ASP A 1 181 ? -2.260 -7.436 -2.921 1.00 89.50 181 ASP A CA 1
ATOM 1470 C C . ASP A 1 181 ? -2.337 -6.613 -4.222 1.00 89.50 181 ASP A C 1
ATOM 1472 O O . ASP A 1 181 ? -2.713 -7.133 -5.269 1.00 89.50 181 ASP A O 1
ATOM 1476 N N . SER A 1 182 ? -2.005 -5.321 -4.186 1.00 91.56 182 SER A N 1
ATOM 1477 C CA . SER A 1 182 ? -2.118 -4.391 -5.321 1.00 91.56 182 SER A CA 1
ATOM 1478 C C . SER A 1 182 ? -0.880 -3.496 -5.468 1.00 91.56 182 SER A C 1
ATOM 1480 O O . SER A 1 182 ? -0.001 -3.499 -4.612 1.00 91.56 182 SER A O 1
ATOM 1482 N N . ASP A 1 183 ? -0.772 -2.773 -6.589 1.00 92.75 183 ASP A N 1
ATOM 1483 C CA . ASP A 1 183 ? 0.289 -1.774 -6.792 1.00 92.75 183 ASP A CA 1
ATOM 1484 C C . ASP A 1 183 ? -0.129 -0.407 -6.246 1.00 92.75 183 ASP A C 1
ATOM 1486 O O . ASP A 1 183 ? -1.261 0.030 -6.466 1.00 92.75 183 ASP A O 1
ATOM 1490 N N . SER A 1 184 ? 0.792 0.320 -5.616 1.00 94.31 184 SER A N 1
ATOM 1491 C CA . SER A 1 184 ? 0.501 1.652 -5.076 1.00 94.31 184 SER A CA 1
ATOM 1492 C C . SER A 1 184 ? 0.148 2.687 -6.140 1.00 94.31 184 SER A C 1
ATOM 1494 O O . SER A 1 184 ? -0.610 3.615 -5.848 1.00 94.31 184 SER A O 1
ATOM 1496 N N . ILE A 1 185 ? 0.634 2.551 -7.380 1.00 95.25 185 ILE A N 1
ATOM 1497 C CA . ILE A 1 185 ? 0.241 3.455 -8.475 1.00 95.25 185 ILE A CA 1
ATOM 1498 C C . ILE A 1 185 ? -1.243 3.317 -8.822 1.00 95.25 185 ILE A C 1
ATOM 1500 O O . ILE A 1 185 ? -1.868 4.235 -9.352 1.00 95.25 185 ILE A O 1
ATOM 1504 N N . ASP A 1 186 ? -1.825 2.175 -8.488 1.00 92.88 186 ASP A N 1
ATOM 1505 C CA . ASP A 1 186 ? -3.218 1.839 -8.713 1.00 92.88 186 ASP A CA 1
ATOM 1506 C C . ASP A 1 186 ? -4.115 2.137 -7.497 1.00 92.88 186 ASP A C 1
ATOM 1508 O O . ASP A 1 186 ? -5.351 2.085 -7.606 1.00 92.88 186 ASP A O 1
ATOM 1512 N N . CYS A 1 187 ? -3.508 2.475 -6.356 1.00 94.50 187 CYS A N 1
ATOM 1513 C CA . CYS A 1 187 ? -4.178 2.888 -5.130 1.00 94.50 187 CYS A CA 1
ATOM 1514 C C . CYS A 1 187 ? -4.649 4.335 -5.240 1.00 94.50 187 CYS A C 1
ATOM 1516 O O . CYS A 1 187 ? -3.995 5.287 -4.816 1.00 94.50 187 CYS A O 1
ATOM 1518 N N . TYR A 1 188 ? -5.819 4.482 -5.848 1.00 95.31 188 TYR A N 1
ATOM 1519 C CA . TYR A 1 188 ? -6.552 5.733 -5.922 1.00 95.31 188 TYR A CA 1
ATOM 1520 C C . TYR A 1 188 ? -8.040 5.482 -5.700 1.00 95.31 188 TYR A C 1
ATOM 1522 O O . TYR A 1 188 ? -8.579 4.444 -6.118 1.00 95.31 188 TYR A O 1
ATOM 1530 N N . LEU A 1 189 ? -8.692 6.469 -5.093 1.00 96.69 189 LEU A N 1
ATOM 1531 C CA . LEU A 1 189 ? -10.125 6.488 -4.828 1.00 96.69 189 LEU A CA 1
ATOM 1532 C C . LEU A 1 189 ? -10.777 7.658 -5.560 1.00 96.69 189 LEU A C 1
ATOM 1534 O O . LEU A 1 189 ? -10.124 8.650 -5.878 1.00 96.69 189 LEU A O 1
ATOM 1538 N N . THR A 1 190 ? -12.066 7.528 -5.840 1.00 95.38 190 THR A N 1
ATOM 1539 C CA . THR A 1 190 ? -12.861 8.569 -6.489 1.00 95.38 190 THR A CA 1
ATOM 1540 C C . THR A 1 190 ? -14.026 8.906 -5.576 1.00 95.38 190 THR A C 1
ATOM 1542 O O . THR A 1 190 ? -14.688 7.987 -5.095 1.00 95.38 190 THR A O 1
ATOM 1545 N N . ASP A 1 191 ? -14.237 10.194 -5.313 1.00 95.56 191 ASP A N 1
ATOM 1546 C CA . ASP A 1 191 ? -15.393 10.654 -4.543 1.00 95.56 191 ASP A CA 1
ATOM 1547 C C . ASP A 1 191 ? -16.683 10.630 -5.378 1.00 95.56 191 ASP A C 1
ATOM 1549 O O . ASP A 1 191 ? -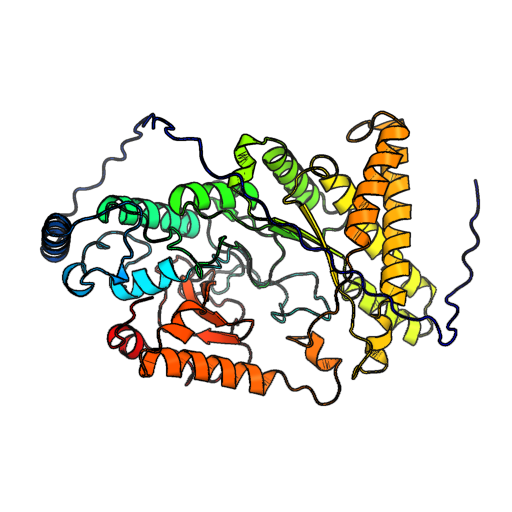16.664 10.447 -6.601 1.00 95.56 191 ASP A O 1
ATOM 1553 N N . ALA A 1 192 ? -17.819 10.847 -4.722 1.00 92.88 192 ALA A N 1
ATOM 1554 C CA . ALA A 1 192 ? -19.126 10.932 -5.370 1.00 92.88 192 ALA A CA 1
ATOM 1555 C C . ALA A 1 192 ? -19.220 12.006 -6.478 1.00 92.88 192 ALA A C 1
ATOM 1557 O O . ALA A 1 192 ? -20.085 11.902 -7.346 1.00 92.88 192 ALA A O 1
ATOM 1558 N N . ASN A 1 193 ? -18.333 13.009 -6.482 1.00 94.94 193 ASN A N 1
ATOM 1559 C CA . ASN A 1 193 ? -18.273 14.069 -7.496 1.00 94.94 193 ASN A CA 1
ATOM 1560 C C . ASN A 1 193 ? -17.321 13.735 -8.659 1.00 94.94 193 ASN A C 1
ATOM 1562 O O . ASN A 1 193 ? -17.145 14.547 -9.568 1.00 94.94 193 ASN A O 1
ATOM 1566 N N . GLY A 1 194 ? -16.684 12.562 -8.648 1.00 93.62 194 GLY A N 1
ATOM 1567 C CA . GLY A 1 194 ? -15.747 12.136 -9.684 1.00 93.62 194 GLY A CA 1
ATOM 1568 C C . GLY A 1 194 ? -14.311 12.632 -9.489 1.00 93.62 194 GLY A C 1
ATOM 1569 O O . GLY A 1 194 ? -13.473 12.414 -10.370 1.00 93.62 194 GLY A O 1
ATOM 1570 N N . LYS A 1 195 ? -13.979 13.274 -8.363 1.00 95.62 195 LYS A N 1
ATOM 1571 C CA . LYS A 1 195 ? -12.604 13.695 -8.072 1.00 95.62 195 LYS A CA 1
ATOM 1572 C C . LYS A 1 195 ? -11.768 12.491 -7.652 1.00 95.62 195 LYS A C 1
ATOM 1574 O O . LYS A 1 195 ? -12.097 11.781 -6.708 1.00 95.62 195 LYS A O 1
ATOM 1579 N N . GLU A 1 196 ? -10.657 12.286 -8.353 1.00 95.94 196 GLU A N 1
ATOM 1580 C CA . GLU A 1 196 ? -9.669 11.258 -8.024 1.00 95.94 196 GLU A CA 1
ATOM 1581 C C . GLU A 1 196 ? -8.685 11.753 -6.955 1.00 95.94 196 GLU A C 1
ATOM 1583 O O . GLU A 1 196 ? -8.119 12.840 -7.089 1.00 95.94 196 GLU A O 1
ATOM 1588 N N . TYR A 1 197 ? -8.450 10.907 -5.954 1.00 97.38 197 TYR A N 1
ATOM 1589 C CA . TYR A 1 197 ? -7.454 11.056 -4.899 1.00 97.38 197 TYR A CA 1
ATOM 1590 C C . TYR A 1 197 ? -6.406 9.956 -5.058 1.00 97.38 197 TYR A C 1
ATOM 1592 O O . TYR A 1 197 ? -6.725 8.767 -4.961 1.00 97.38 197 TYR A O 1
ATOM 1600 N N . ASN A 1 198 ? -5.166 10.344 -5.341 1.00 95.88 198 ASN A N 1
ATOM 1601 C CA . ASN A 1 198 ? -4.050 9.413 -5.515 1.00 95.88 198 ASN A CA 1
ATOM 1602 C C . ASN A 1 198 ? -3.448 8.968 -4.168 1.00 95.88 198 ASN A C 1
ATOM 1604 O O . ASN A 1 198 ? -3.765 9.533 -3.125 1.00 95.88 198 ASN A O 1
ATOM 1608 N N . CYS A 1 199 ? -2.547 7.982 -4.197 1.00 95.31 199 CYS A N 1
ATOM 1609 C CA . CYS A 1 199 ? -1.939 7.410 -2.992 1.00 95.31 199 CYS A CA 1
ATOM 1610 C C . CYS A 1 199 ? -1.285 8.456 -2.062 1.00 95.31 199 CYS A C 1
ATOM 1612 O O . CYS A 1 199 ? -1.465 8.368 -0.853 1.00 95.31 199 CYS A O 1
ATOM 1614 N N . ALA A 1 200 ? -0.612 9.493 -2.584 1.00 95.69 200 ALA A N 1
ATOM 1615 C CA . ALA A 1 200 ? -0.033 10.551 -1.741 1.00 95.69 200 ALA A CA 1
ATOM 1616 C C . ALA A 1 200 ? -1.116 11.367 -1.014 1.00 95.69 200 ALA A C 1
ATOM 1618 O O . ALA A 1 200 ? -0.992 11.642 0.175 1.00 95.69 200 ALA A O 1
ATOM 1619 N N . GLU A 1 201 ? -2.206 11.710 -1.706 1.00 97.06 201 GLU A N 1
ATOM 1620 C CA . GLU A 1 201 ? -3.328 12.455 -1.117 1.00 97.06 201 GLU A CA 1
ATOM 1621 C C . GLU A 1 201 ? -4.072 11.616 -0.066 1.00 97.06 201 GLU A C 1
ATOM 1623 O O . GLU A 1 201 ? -4.468 12.131 0.979 1.00 97.06 201 GLU A O 1
ATOM 1628 N N . LEU A 1 202 ? -4.240 10.314 -0.312 1.00 97.75 202 LEU A N 1
ATOM 1629 C CA . LEU A 1 202 ? -4.831 9.388 0.656 1.00 97.75 202 LEU A CA 1
ATOM 1630 C C . LEU A 1 202 ? -3.913 9.189 1.875 1.00 97.75 202 LEU A C 1
ATOM 1632 O O . LEU A 1 202 ? -4.400 9.211 3.007 1.00 97.75 202 LEU A O 1
ATOM 1636 N N . ASN A 1 203 ? -2.597 9.080 1.660 1.00 96.00 203 ASN A N 1
ATOM 1637 C CA . ASN A 1 203 ? -1.596 9.014 2.728 1.00 96.00 203 ASN A CA 1
ATOM 1638 C C . ASN A 1 203 ? -1.606 10.275 3.594 1.00 96.00 203 ASN A C 1
ATOM 1640 O O . ASN A 1 203 ? -1.575 10.162 4.816 1.00 96.00 203 ASN A O 1
ATOM 1644 N N . HIS A 1 204 ? -1.731 11.457 2.989 1.00 96.12 204 HIS A N 1
ATOM 1645 C CA . HIS A 1 204 ? -1.901 12.710 3.723 1.00 96.12 204 HIS A CA 1
ATOM 1646 C C . HIS A 1 204 ? -3.160 12.678 4.603 1.00 96.12 204 HIS A C 1
ATOM 1648 O O . HIS A 1 204 ? -3.106 12.952 5.802 1.00 96.12 204 HIS A O 1
ATOM 1654 N N . ILE A 1 205 ? -4.308 12.290 4.030 1.00 96.62 205 ILE A N 1
ATOM 1655 C CA . ILE A 1 205 ? -5.585 12.230 4.757 1.00 96.62 205 ILE A CA 1
ATOM 1656 C C . ILE A 1 205 ? -5.485 11.305 5.977 1.00 96.62 205 ILE A C 1
ATOM 1658 O O . ILE A 1 205 ? -5.913 11.706 7.065 1.00 96.62 205 ILE A O 1
ATOM 1662 N N . GLN A 1 206 ? -4.913 10.104 5.820 1.00 95.56 206 GLN A N 1
ATOM 1663 C CA . GLN A 1 206 ? -4.755 9.171 6.939 1.00 95.56 206 GLN A CA 1
ATOM 1664 C C . GLN A 1 206 ? -3.714 9.663 7.953 1.00 95.56 206 GLN A C 1
ATOM 1666 O O . GLN A 1 206 ? -4.004 9.651 9.148 1.00 95.56 206 GLN A O 1
ATOM 1671 N N . TYR A 1 207 ? -2.580 10.214 7.502 1.00 95.00 207 TYR A N 1
ATOM 1672 C CA . TYR A 1 207 ? -1.516 10.727 8.371 1.00 95.00 207 TYR A CA 1
ATOM 1673 C C . TYR A 1 207 ? -2.050 11.800 9.322 1.00 95.00 207 TYR A C 1
ATOM 1675 O O . TYR A 1 207 ? -1.777 11.779 10.519 1.00 95.00 207 TYR A O 1
ATOM 1683 N N . MET A 1 208 ? -2.919 12.682 8.824 1.00 91.62 208 MET A N 1
ATOM 1684 C CA . MET A 1 208 ? -3.554 13.720 9.639 1.00 91.62 208 MET A CA 1
ATOM 1685 C C . MET A 1 208 ? -4.469 13.177 10.752 1.00 91.62 208 MET A C 1
ATOM 1687 O O . MET A 1 208 ? -4.858 13.942 11.633 1.00 91.62 208 MET A O 1
ATOM 1691 N N . ALA A 1 209 ? -4.888 11.909 10.704 1.00 91.62 209 ALA A N 1
ATOM 1692 C CA . ALA A 1 209 ? -5.669 11.257 11.762 1.00 91.62 209 ALA A CA 1
ATOM 1693 C C . ALA A 1 209 ? -4.828 10.353 12.663 1.00 91.62 209 ALA A C 1
ATOM 1695 O O . ALA A 1 209 ? -5.071 10.295 13.868 1.00 91.62 209 ALA A O 1
ATOM 1696 N N . THR A 1 210 ? -3.894 9.620 12.064 1.00 91.75 210 THR A N 1
ATOM 1697 C CA . THR A 1 210 ? -3.176 8.512 12.699 1.00 91.75 210 THR A CA 1
ATOM 1698 C C . THR A 1 210 ? -1.795 8.926 13.185 1.00 91.75 210 THR A C 1
ATOM 1700 O O . THR A 1 210 ? -1.266 8.305 14.103 1.00 91.75 210 THR A O 1
ATOM 1703 N N . GLY A 1 211 ? -1.205 9.969 12.595 1.00 90.50 211 GLY A N 1
ATOM 1704 C CA . GLY A 1 211 ? 0.196 10.341 12.777 1.00 90.50 211 GLY A CA 1
ATOM 1705 C C . GLY A 1 211 ? 1.187 9.321 12.208 1.00 90.50 211 GLY A C 1
ATOM 1706 O O . GLY A 1 211 ? 2.389 9.510 12.377 1.00 90.50 211 GLY A O 1
ATOM 1707 N N . LYS A 1 212 ? 0.713 8.250 11.555 1.00 91.50 212 LYS A N 1
ATOM 1708 C CA . LYS A 1 212 ? 1.566 7.229 10.946 1.00 91.50 212 LYS A CA 1
ATOM 1709 C C . LYS A 1 212 ? 1.819 7.577 9.481 1.00 91.50 212 LYS A C 1
ATOM 1711 O O . LYS A 1 212 ? 0.852 7.849 8.769 1.00 91.50 212 LYS A O 1
ATOM 1716 N N . PRO A 1 213 ? 3.073 7.611 9.008 1.00 94.25 213 PRO A N 1
ATOM 1717 C CA . PRO A 1 213 ? 3.366 7.790 7.590 1.00 94.25 213 PRO A CA 1
ATOM 1718 C C . PRO A 1 213 ? 2.785 6.651 6.743 1.00 94.25 213 PRO A C 1
ATOM 1720 O O . PRO A 1 213 ? 2.523 5.565 7.249 1.00 94.25 213 PRO A O 1
ATOM 1723 N N . GLY A 1 214 ? 2.594 6.890 5.447 1.00 94.44 214 GLY A N 1
ATOM 1724 C CA . GLY A 1 214 ? 2.230 5.838 4.499 1.00 94.44 214 GLY A CA 1
ATOM 1725 C C . GLY A 1 214 ? 3.434 5.212 3.800 1.00 94.44 214 GLY A C 1
ATOM 1726 O O . GLY A 1 214 ? 4.527 5.771 3.822 1.00 94.44 214 GLY A O 1
ATOM 1727 N N . THR A 1 215 ? 3.227 4.102 3.099 1.00 94.62 215 THR A N 1
ATOM 1728 C CA . THR A 1 215 ? 4.236 3.496 2.210 1.00 94.62 215 THR A CA 1
ATOM 1729 C C . THR A 1 215 ? 3.737 3.469 0.770 1.00 94.62 215 THR A C 1
ATOM 1731 O O . THR A 1 215 ? 2.535 3.371 0.512 1.00 94.62 215 THR A O 1
ATOM 1734 N N . PHE A 1 216 ? 4.661 3.603 -0.181 1.00 95.25 216 PHE A N 1
ATOM 1735 C CA . PHE A 1 216 ? 4.390 3.514 -1.611 1.00 95.25 216 PHE A CA 1
ATOM 1736 C C . PHE A 1 216 ? 5.315 2.477 -2.246 1.00 95.25 216 PHE A C 1
ATOM 1738 O O . PHE A 1 216 ? 6.489 2.757 -2.460 1.00 95.25 216 PHE A O 1
ATOM 1745 N N . ASP A 1 217 ? 4.776 1.318 -2.617 1.00 93.62 217 ASP A N 1
ATOM 1746 C CA . ASP A 1 217 ? 5.505 0.292 -3.368 1.00 93.62 217 ASP A CA 1
ATOM 1747 C C . ASP A 1 217 ? 4.892 0.123 -4.756 1.00 93.62 217 ASP A C 1
ATOM 1749 O O . ASP A 1 217 ? 3.688 -0.118 -4.902 1.00 93.62 217 ASP A O 1
ATOM 1753 N N . THR A 1 218 ? 5.730 0.224 -5.785 1.00 94.25 218 THR A N 1
ATOM 1754 C CA . THR A 1 218 ? 5.327 0.008 -7.176 1.00 94.25 218 THR A CA 1
ATOM 1755 C C . THR A 1 218 ? 6.290 -0.926 -7.892 1.00 94.25 218 THR A C 1
ATOM 1757 O O . THR A 1 218 ? 7.486 -0.928 -7.613 1.00 94.25 218 THR A O 1
ATOM 1760 N N . HIS A 1 219 ? 5.798 -1.699 -8.853 1.00 90.25 219 HIS A N 1
ATOM 1761 C CA . HIS A 1 219 ? 6.623 -2.389 -9.855 1.00 90.25 219 HIS A CA 1
ATOM 1762 C C . HIS A 1 219 ? 6.492 -1.720 -11.241 1.00 90.25 219 HIS A C 1
ATOM 1764 O O . HIS A 1 219 ? 6.843 -2.299 -12.271 1.00 90.25 219 HIS A O 1
ATOM 1770 N N . GLY A 1 220 ? 5.977 -0.489 -11.280 1.00 93.38 220 GLY A N 1
ATOM 1771 C CA . GLY A 1 220 ? 5.951 0.356 -12.465 1.00 93.38 220 GLY A CA 1
ATOM 1772 C C . GLY A 1 220 ? 4.666 0.296 -13.278 1.00 93.38 220 GLY A C 1
ATOM 1773 O O . GLY A 1 220 ? 3.712 -0.385 -12.918 1.00 93.38 220 GLY A O 1
ATOM 1774 N N . TRP A 1 221 ? 4.664 0.995 -14.410 1.00 95.06 221 TRP A N 1
ATOM 1775 C CA . TRP A 1 221 ? 3.572 1.051 -15.385 1.00 95.06 221 TRP A CA 1
ATOM 1776 C C . TRP A 1 221 ? 4.153 1.196 -16.795 1.00 95.06 221 TRP A C 1
ATOM 1778 O O . TRP A 1 221 ? 5.296 1.635 -16.953 1.00 95.06 221 TRP A O 1
ATOM 1788 N N . GLU A 1 222 ? 3.389 0.805 -17.815 1.00 94.81 222 GLU A N 1
ATOM 1789 C CA . GLU A 1 222 ? 3.841 0.901 -19.208 1.00 94.81 222 GLU A CA 1
ATOM 1790 C C . GLU A 1 222 ? 4.013 2.375 -19.631 1.00 94.81 222 GLU A C 1
ATOM 1792 O O . GLU A 1 222 ? 3.225 3.222 -19.200 1.00 94.81 222 GLU A O 1
ATOM 1797 N N . PRO A 1 223 ? 5.003 2.717 -20.479 1.00 94.62 223 PRO A N 1
ATOM 1798 C CA . PRO A 1 223 ? 5.245 4.106 -20.888 1.00 94.62 223 PRO A CA 1
ATOM 1799 C C . PRO A 1 223 ? 4.052 4.792 -21.577 1.00 94.62 223 PRO A C 1
ATOM 1801 O O . PRO A 1 223 ? 3.936 6.017 -21.554 1.00 94.62 223 PRO A O 1
ATOM 1804 N N . ASP A 1 224 ? 3.155 4.020 -22.190 1.00 95.56 224 ASP A N 1
ATOM 1805 C CA . ASP A 1 224 ? 1.942 4.499 -22.853 1.00 95.56 224 ASP A CA 1
ATOM 1806 C C . ASP A 1 224 ? 0.718 4.589 -21.919 1.00 95.56 224 ASP A C 1
ATOM 1808 O O . ASP A 1 224 ? -0.298 5.186 -22.299 1.00 95.56 224 ASP A O 1
ATOM 1812 N N . ASP A 1 225 ? 0.812 4.108 -20.672 1.00 96.44 225 ASP A N 1
ATOM 1813 C CA . ASP A 1 225 ? -0.211 4.318 -19.646 1.00 96.44 225 ASP A CA 1
ATOM 1814 C C . ASP A 1 225 ? -0.164 5.760 -19.120 1.00 96.44 225 ASP A C 1
ATOM 1816 O O . ASP A 1 225 ? 0.358 6.085 -18.047 1.00 96.44 225 ASP A O 1
ATOM 1820 N N . LYS A 1 226 ? -0.794 6.652 -19.888 1.00 96.31 226 LYS A N 1
ATOM 1821 C CA . LYS A 1 226 ? -0.900 8.083 -19.577 1.00 96.31 226 LYS A CA 1
ATOM 1822 C C . LYS A 1 226 ? -1.577 8.356 -18.231 1.00 96.31 226 LYS A C 1
ATOM 1824 O O . LYS A 1 226 ? -1.326 9.405 -17.635 1.00 96.31 226 LYS A O 1
ATOM 1829 N N . LYS A 1 227 ? -2.457 7.466 -17.751 1.00 95.31 227 LYS A N 1
ATOM 1830 C CA . LYS A 1 227 ? -3.170 7.667 -16.479 1.00 95.31 227 LYS A CA 1
ATOM 1831 C C . LYS A 1 227 ? -2.233 7.414 -15.307 1.00 95.31 227 LYS A C 1
ATOM 1833 O O . LYS A 1 227 ? -2.121 8.280 -14.438 1.00 95.31 227 LYS A O 1
ATOM 1838 N N . SER A 1 228 ? -1.536 6.281 -15.313 1.00 96.25 228 SER A N 1
ATOM 1839 C CA . SER A 1 228 ? -0.540 5.957 -14.288 1.00 96.25 228 SER A CA 1
ATOM 1840 C C . SER A 1 228 ? 0.633 6.932 -14.327 1.00 96.25 228 SER A C 1
ATOM 1842 O O . SER A 1 228 ? 1.007 7.453 -13.278 1.00 96.25 228 SER A O 1
ATOM 1844 N N . GLN A 1 229 ? 1.108 7.317 -15.518 1.00 97.25 229 GLN A N 1
ATOM 1845 C CA . GLN A 1 229 ? 2.146 8.340 -15.678 1.00 97.25 229 GLN A CA 1
ATOM 1846 C C . GLN A 1 229 ? 1.750 9.672 -15.024 1.00 97.25 229 GLN A C 1
ATOM 1848 O O . GLN A 1 229 ? 2.487 10.206 -14.197 1.00 97.25 229 GLN A O 1
ATOM 1853 N N . LYS A 1 230 ? 0.553 10.194 -15.326 1.00 96.81 230 LYS A N 1
ATOM 1854 C CA . LYS A 1 230 ? 0.059 11.450 -14.735 1.00 96.81 230 LYS A CA 1
ATOM 1855 C C . LYS A 1 230 ? -0.092 11.353 -13.216 1.00 96.81 230 LYS A C 1
ATOM 1857 O O . LYS A 1 230 ? 0.131 12.336 -12.508 1.00 96.81 230 LYS A O 1
ATOM 1862 N N . ARG A 1 231 ? -0.501 10.190 -12.702 1.00 96.94 231 ARG A N 1
ATOM 1863 C CA . ARG A 1 231 ? -0.619 9.963 -11.259 1.00 96.94 231 ARG A CA 1
ATOM 1864 C C . ARG A 1 231 ? 0.750 9.940 -10.590 1.00 96.94 231 ARG A C 1
ATOM 1866 O O . ARG A 1 231 ? 0.924 10.625 -9.587 1.00 96.94 231 ARG A O 1
ATOM 1873 N N . ALA A 1 232 ? 1.716 9.236 -11.174 1.00 97.69 232 ALA A N 1
ATOM 1874 C CA . ALA A 1 232 ? 3.089 9.207 -10.692 1.00 97.69 232 ALA A CA 1
ATOM 1875 C C . ALA A 1 232 ? 3.667 10.622 -10.629 1.00 97.69 232 ALA A C 1
ATOM 1877 O O . ALA A 1 232 ? 4.114 11.048 -9.575 1.00 97.69 232 ALA A O 1
ATOM 1878 N N . GLU A 1 233 ? 3.556 11.410 -11.698 1.00 96.81 233 GLU A N 1
ATOM 1879 C CA . GLU A 1 233 ? 4.059 12.790 -11.723 1.00 96.81 233 GLU A CA 1
ATOM 1880 C C . GLU A 1 233 ? 3.461 13.677 -10.621 1.00 96.81 233 GLU A C 1
ATOM 1882 O O . GLU A 1 233 ? 4.177 14.486 -10.027 1.00 96.81 233 GLU A O 1
ATOM 1887 N N . LYS A 1 234 ? 2.169 13.512 -10.301 1.00 96.81 234 LYS A N 1
ATOM 1888 C CA . LYS A 1 234 ? 1.539 14.197 -9.161 1.00 96.81 234 LYS A CA 1
ATOM 1889 C C . LYS A 1 234 ? 2.138 13.756 -7.825 1.00 96.81 234 LYS A C 1
ATOM 1891 O O . LYS A 1 234 ? 2.425 14.614 -6.994 1.00 96.81 234 LYS A O 1
ATOM 1896 N N . ILE A 1 235 ? 2.344 12.453 -7.636 1.00 96.62 235 ILE A N 1
ATOM 1897 C CA . ILE A 1 235 ? 2.958 11.881 -6.429 1.00 96.62 235 ILE A CA 1
ATOM 1898 C C . ILE A 1 235 ? 4.395 12.398 -6.265 1.00 96.62 235 ILE A C 1
ATOM 1900 O O . ILE A 1 235 ? 4.763 12.873 -5.193 1.00 96.62 235 ILE A O 1
ATOM 1904 N N . ILE A 1 236 ? 5.194 12.394 -7.336 1.00 95.69 236 ILE A N 1
ATOM 1905 C CA . ILE A 1 236 ? 6.570 12.913 -7.318 1.00 95.69 236 ILE A CA 1
ATOM 1906 C C . ILE A 1 236 ? 6.588 14.403 -6.997 1.00 95.69 236 ILE A C 1
ATOM 1908 O O . ILE A 1 236 ? 7.381 14.845 -6.171 1.00 95.69 236 ILE A O 1
ATOM 1912 N N . LYS A 1 237 ? 5.692 15.191 -7.605 1.00 95.50 237 LYS A N 1
ATOM 1913 C CA . LYS A 1 237 ? 5.567 16.618 -7.290 1.00 95.50 237 LYS A CA 1
ATOM 1914 C C . LYS A 1 237 ? 5.238 16.840 -5.812 1.00 95.50 237 LYS A C 1
ATOM 1916 O O . LYS A 1 237 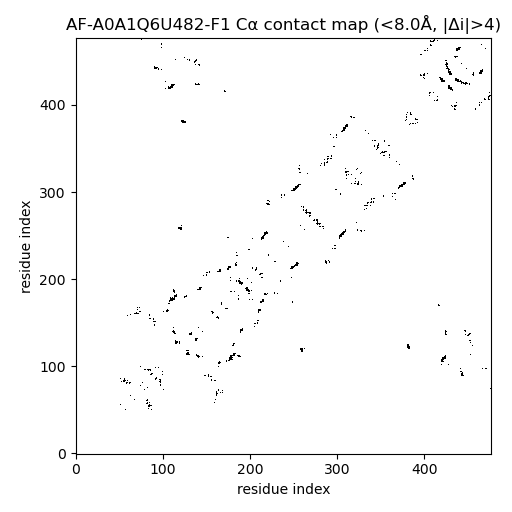? 5.780 17.770 -5.224 1.00 95.50 237 LYS A O 1
ATOM 1921 N N . TYR A 1 238 ? 4.386 15.997 -5.231 1.00 95.75 238 TYR A N 1
ATOM 1922 C CA . TYR A 1 238 ? 4.020 16.062 -3.819 1.00 95.75 238 TYR A CA 1
ATOM 1923 C C . TYR A 1 238 ? 5.223 15.801 -2.903 1.00 95.75 238 TYR A C 1
ATOM 1925 O O . TYR A 1 238 ? 5.528 16.628 -2.049 1.00 95.75 238 TYR A O 1
ATOM 1933 N N . PHE A 1 239 ? 5.958 14.708 -3.124 1.00 94.25 239 PHE A N 1
ATOM 1934 C CA . PHE A 1 239 ? 7.102 14.331 -2.278 1.00 94.25 239 PHE A CA 1
ATOM 1935 C C . PHE A 1 239 ? 8.404 15.076 -2.585 1.00 94.25 239 PHE A C 1
ATOM 1937 O O . PHE A 1 239 ? 9.395 14.919 -1.871 1.00 94.25 239 PHE A O 1
ATOM 1944 N N . LYS A 1 240 ? 8.423 15.917 -3.623 1.00 93.19 240 LYS A N 1
ATOM 1945 C CA . LYS A 1 240 ? 9.536 16.839 -3.858 1.00 93.19 240 LYS A CA 1
ATOM 1946 C C . LYS A 1 240 ? 9.626 17.904 -2.759 1.00 93.19 240 LYS A C 1
ATOM 1948 O O . LYS A 1 240 ? 10.741 18.284 -2.398 1.00 93.19 240 LYS A O 1
ATOM 1953 N N . ASP A 1 241 ? 8.487 18.347 -2.223 1.00 93.88 241 ASP A N 1
ATOM 1954 C CA . ASP A 1 241 ? 8.416 19.300 -1.110 1.00 93.88 241 ASP A CA 1
ATOM 1955 C C . ASP A 1 241 ? 8.758 18.609 0.222 1.00 93.88 241 ASP A C 1
ATOM 1957 O O . ASP A 1 241 ? 8.075 17.677 0.649 1.00 93.88 241 ASP A O 1
ATOM 1961 N N . ASP A 1 242 ? 9.813 19.080 0.892 1.00 91.25 242 ASP A N 1
ATOM 1962 C CA . ASP A 1 242 ? 10.287 18.528 2.168 1.00 91.25 242 ASP A CA 1
ATOM 1963 C C . ASP A 1 242 ? 9.261 18.633 3.299 1.00 91.25 242 ASP A C 1
ATOM 1965 O O . ASP A 1 242 ? 9.307 17.841 4.241 1.00 91.25 242 ASP A O 1
ATOM 1969 N N . LYS A 1 243 ? 8.283 19.541 3.195 1.00 93.56 243 LYS A N 1
ATOM 1970 C CA . LYS A 1 243 ? 7.178 19.631 4.163 1.00 93.56 243 LYS A CA 1
ATOM 1971 C C . LYS A 1 243 ? 6.357 18.344 4.232 1.00 93.56 243 LYS A C 1
ATOM 1973 O O . LYS A 1 243 ? 5.817 18.029 5.287 1.00 93.56 243 LYS A O 1
ATOM 1978 N N . ASN A 1 244 ? 6.319 17.585 3.138 1.00 94.31 244 ASN A N 1
ATOM 1979 C CA . ASN A 1 244 ? 5.548 16.349 3.026 1.00 94.31 244 ASN A CA 1
ATOM 1980 C C . ASN A 1 244 ? 6.381 15.103 3.374 1.00 94.31 244 ASN A C 1
ATOM 1982 O O . ASN A 1 244 ? 5.870 13.984 3.342 1.00 94.31 244 ASN A O 1
ATOM 1986 N N . ALA A 1 245 ? 7.667 15.259 3.714 1.00 89.88 245 ALA A N 1
ATOM 1987 C CA . ALA A 1 245 ? 8.577 14.134 3.926 1.00 89.88 245 ALA A CA 1
ATOM 1988 C C . ALA A 1 245 ? 8.162 13.232 5.098 1.00 89.88 245 ALA A C 1
ATOM 1990 O O . ALA A 1 245 ? 8.461 12.041 5.076 1.00 89.88 245 ALA A O 1
ATOM 1991 N N . ASN A 1 246 ? 7.471 13.765 6.109 1.00 91.06 246 ASN A N 1
ATOM 1992 C CA . ASN A 1 246 ? 7.012 12.994 7.271 1.00 91.06 246 ASN A CA 1
ATOM 1993 C C . ASN A 1 246 ? 5.763 12.149 6.995 1.00 91.06 246 ASN A C 1
ATOM 1995 O O . ASN A 1 246 ? 5.443 11.280 7.795 1.00 91.06 246 ASN A O 1
ATOM 1999 N N . GLU A 1 247 ? 5.084 12.367 5.870 1.00 93.62 247 GLU A N 1
ATOM 2000 C CA . GLU A 1 247 ? 3.850 11.652 5.519 1.00 93.62 247 GLU A CA 1
ATOM 2001 C C . GLU A 1 247 ? 4.109 10.334 4.785 1.00 93.62 247 GLU A C 1
ATOM 2003 O O . GLU A 1 247 ? 3.188 9.554 4.546 1.00 93.62 247 GLU A O 1
ATOM 2008 N N . ILE A 1 248 ? 5.364 10.081 4.420 1.00 93.56 248 ILE A N 1
ATOM 2009 C CA . ILE A 1 248 ? 5.808 8.858 3.764 1.00 93.56 248 ILE A CA 1
ATOM 2010 C C . ILE A 1 248 ? 6.901 8.208 4.601 1.00 93.56 248 ILE A C 1
ATOM 2012 O O . ILE A 1 248 ? 7.788 8.882 5.120 1.00 93.56 248 ILE A O 1
ATOM 2016 N N . TYR A 1 249 ? 6.837 6.898 4.754 1.00 94.00 249 TYR A N 1
ATOM 2017 C CA . TYR A 1 249 ? 7.839 6.088 5.418 1.00 94.00 249 TYR A CA 1
ATOM 2018 C C . TYR A 1 249 ? 8.891 5.684 4.396 1.00 94.00 249 TYR A C 1
ATOM 2020 O O . TYR A 1 249 ? 10.069 6.018 4.536 1.00 94.00 249 TYR A O 1
ATOM 2028 N N . GLN A 1 250 ? 8.428 5.067 3.308 1.00 93.56 250 GLN A N 1
ATOM 2029 C CA . GLN A 1 250 ? 9.270 4.627 2.214 1.00 93.56 250 GLN A CA 1
ATOM 2030 C C . GLN A 1 250 ? 8.540 4.692 0.869 1.00 93.56 250 GLN A C 1
ATOM 2032 O O . GLN A 1 250 ? 7.326 4.510 0.774 1.00 93.56 250 GLN A O 1
ATOM 2037 N N . ILE A 1 251 ? 9.320 4.931 -0.180 1.00 95.75 251 ILE A N 1
ATOM 2038 C CA . ILE A 1 251 ? 8.942 4.768 -1.578 1.00 95.75 251 ILE A CA 1
ATOM 2039 C C . ILE A 1 251 ? 9.826 3.662 -2.155 1.00 95.75 251 ILE A C 1
ATOM 2041 O O . ILE A 1 251 ? 11.042 3.828 -2.226 1.00 95.75 251 ILE A O 1
ATOM 2045 N N . ASN A 1 252 ? 9.238 2.552 -2.587 1.00 94.88 252 ASN A N 1
ATOM 2046 C CA . ASN A 1 252 ? 9.954 1.418 -3.154 1.00 94.88 252 ASN A CA 1
ATOM 2047 C C . ASN A 1 252 ? 9.592 1.202 -4.622 1.00 94.88 252 ASN A C 1
ATOM 2049 O O . ASN A 1 252 ? 8.425 1.045 -4.985 1.00 94.88 252 ASN A O 1
ATOM 2053 N N . ILE A 1 253 ? 10.618 1.110 -5.462 1.00 95.75 253 ILE A N 1
ATOM 2054 C CA . ILE A 1 253 ? 10.498 0.665 -6.850 1.00 95.75 253 ILE A CA 1
ATOM 2055 C C . ILE A 1 253 ? 10.999 -0.775 -6.916 1.00 95.75 253 ILE A C 1
ATOM 2057 O O . ILE A 1 253 ? 12.182 -1.044 -6.730 1.00 95.75 253 ILE A O 1
ATOM 2061 N N . SER A 1 254 ? 10.096 -1.712 -7.165 1.00 92.12 254 SER A N 1
ATOM 2062 C CA . SER A 1 254 ? 10.397 -3.136 -7.273 1.00 92.12 254 SER A CA 1
ATOM 2063 C C . SER A 1 254 ? 10.854 -3.476 -8.689 1.00 92.12 254 SER A C 1
ATOM 2065 O O . SER A 1 254 ? 10.050 -3.470 -9.623 1.00 92.12 254 SER A O 1
ATOM 2067 N N . VAL A 1 255 ? 12.137 -3.798 -8.847 1.00 91.25 255 VAL A N 1
ATOM 2068 C CA . VAL A 1 255 ? 12.717 -4.269 -10.111 1.00 91.25 255 VAL A CA 1
ATOM 2069 C C . VAL A 1 255 ? 13.056 -5.741 -9.957 1.00 91.25 255 VAL A C 1
ATOM 2071 O O . VAL A 1 255 ? 14.047 -6.100 -9.330 1.00 91.25 255 VAL A O 1
ATOM 2074 N N . ASN A 1 256 ? 12.213 -6.598 -10.522 1.00 83.94 256 ASN A N 1
ATOM 2075 C CA . ASN A 1 256 ? 12.232 -8.025 -10.251 1.00 83.94 256 ASN A CA 1
ATOM 2076 C C . ASN A 1 256 ? 12.166 -8.823 -11.561 1.00 83.94 256 ASN A C 1
ATOM 2078 O O . ASN A 1 256 ? 11.311 -8.536 -12.406 1.00 83.94 256 ASN A O 1
ATOM 2082 N N . PRO A 1 257 ? 12.949 -9.906 -11.697 1.00 81.75 257 PRO A N 1
ATOM 2083 C CA . PRO A 1 257 ? 12.973 -10.733 -12.897 1.00 81.75 257 PRO A CA 1
ATOM 2084 C C . PRO A 1 257 ? 11.707 -11.598 -12.988 1.00 81.75 257 PRO A C 1
ATOM 2086 O O . PRO A 1 257 ? 11.460 -12.252 -13.986 1.00 81.75 257 PRO A O 1
ATOM 2089 N N . PHE A 1 258 ? 10.868 -11.583 -11.952 1.00 84.44 258 PHE A N 1
ATOM 2090 C CA . PHE A 1 258 ? 9.646 -12.370 -11.820 1.00 84.44 258 PHE A CA 1
ATOM 2091 C C . PHE A 1 258 ? 8.406 -11.717 -12.438 1.00 84.44 258 PHE A C 1
ATOM 2093 O O . PHE A 1 258 ? 7.299 -12.243 -12.289 1.00 84.44 258 PHE A O 1
ATOM 2100 N N . HIS A 1 259 ? 8.532 -10.531 -13.032 1.00 89.00 259 HIS A N 1
ATOM 2101 C CA . HIS A 1 259 ? 7.400 -9.852 -13.659 1.00 89.00 259 HIS A CA 1
ATOM 2102 C C . HIS A 1 259 ? 6.796 -10.718 -14.781 1.00 89.00 259 HIS A C 1
ATOM 2104 O O . HIS A 1 259 ? 7.513 -11.484 -15.423 1.00 89.00 259 HIS A O 1
ATOM 2110 N N . GLN A 1 260 ? 5.490 -10.607 -15.047 1.00 88.75 260 GLN A N 1
ATOM 2111 C CA . GLN A 1 260 ? 4.816 -11.420 -16.072 1.00 88.75 260 GLN A CA 1
ATOM 2112 C C . GLN A 1 260 ? 5.513 -11.354 -17.441 1.00 88.75 260 GLN A C 1
ATOM 2114 O O . GLN A 1 260 ? 5.732 -12.384 -18.065 1.00 88.75 260 GLN A O 1
ATOM 2119 N N . LYS A 1 261 ? 5.955 -10.169 -17.878 1.00 91.56 261 LYS A N 1
ATOM 2120 C CA . LYS A 1 261 ? 6.710 -10.022 -19.138 1.00 91.56 261 LYS A CA 1
ATOM 2121 C C . LYS A 1 261 ? 7.978 -10.886 -19.187 1.00 91.56 261 LYS A C 1
ATOM 2123 O O . LYS A 1 261 ? 8.306 -11.431 -20.232 1.00 91.56 261 LYS A O 1
ATOM 2128 N N . MET A 1 262 ? 8.675 -11.043 -18.066 1.00 89.56 262 MET A N 1
ATOM 2129 C CA . MET A 1 262 ? 9.862 -11.895 -18.007 1.00 89.56 262 MET A CA 1
ATOM 2130 C C . MET A 1 262 ? 9.499 -13.383 -18.052 1.00 89.56 262 MET A C 1
ATOM 2132 O O . MET A 1 262 ? 10.195 -14.153 -18.707 1.00 89.56 262 MET A O 1
ATOM 2136 N N . GLN A 1 263 ? 8.380 -13.782 -17.438 1.00 87.69 263 GLN A N 1
ATOM 2137 C CA . GLN A 1 263 ? 7.840 -15.141 -17.588 1.00 87.69 263 GLN A CA 1
ATOM 2138 C C . GLN A 1 263 ? 7.491 -15.432 -19.055 1.00 87.69 263 GLN A C 1
ATOM 2140 O O . GLN A 1 263 ? 7.961 -16.418 -19.612 1.00 87.69 263 GLN A O 1
ATOM 2145 N N . GLU A 1 264 ? 6.770 -14.519 -19.714 1.00 91.12 264 GLU A N 1
ATOM 2146 C CA . GLU A 1 264 ? 6.433 -14.624 -21.141 1.00 91.12 264 GLU A CA 1
ATOM 2147 C C . GLU A 1 264 ? 7.687 -14.707 -22.028 1.00 91.12 264 GLU A C 1
ATOM 2149 O O . GLU A 1 264 ? 7.673 -15.378 -23.061 1.00 91.12 264 GLU A O 1
ATOM 2154 N N . ALA A 1 265 ? 8.779 -14.041 -21.635 1.00 91.75 265 ALA A N 1
ATOM 2155 C CA . ALA A 1 265 ? 10.053 -14.129 -22.339 1.00 91.75 265 ALA A CA 1
ATOM 2156 C C . ALA A 1 265 ? 10.687 -15.524 -22.222 1.00 91.75 265 ALA A C 1
ATOM 2158 O O . ALA A 1 265 ? 11.126 -16.085 -23.226 1.00 91.75 265 ALA A O 1
ATOM 2159 N N . ILE A 1 266 ? 10.702 -16.097 -21.016 1.00 87.25 266 ILE A N 1
ATOM 2160 C CA . ILE A 1 266 ? 11.238 -17.441 -20.754 1.00 87.25 266 ILE A CA 1
ATOM 2161 C C . ILE A 1 266 ? 10.418 -18.499 -21.499 1.00 87.25 266 ILE A C 1
ATOM 2163 O O . ILE A 1 266 ? 10.985 -19.380 -22.144 1.00 87.25 266 ILE A O 1
ATOM 2167 N N . GLU A 1 267 ? 9.090 -18.396 -21.468 1.00 89.62 267 GLU A N 1
ATOM 2168 C CA . GLU A 1 267 ? 8.197 -19.289 -22.214 1.00 89.62 267 GLU A CA 1
ATOM 2169 C C . GLU A 1 267 ? 8.436 -19.200 -23.725 1.00 89.62 267 GLU A C 1
ATOM 2171 O O . GLU A 1 267 ? 8.572 -20.223 -24.395 1.00 89.62 267 GLU A O 1
ATOM 2176 N N . ALA A 1 268 ? 8.551 -17.985 -24.272 1.00 92.75 268 ALA A N 1
ATOM 2177 C CA . ALA A 1 268 ? 8.851 -17.789 -25.688 1.00 92.75 268 ALA A CA 1
ATOM 2178 C C . ALA A 1 268 ? 10.201 -18.405 -26.084 1.00 92.75 268 ALA A C 1
ATOM 2180 O O . ALA A 1 268 ? 10.299 -19.020 -27.146 1.00 92.75 268 ALA A O 1
ATOM 2181 N N . GLN A 1 269 ? 11.217 -18.294 -25.224 1.00 88.06 269 GLN A N 1
ATOM 2182 C CA . GLN A 1 269 ? 12.524 -18.908 -25.446 1.00 88.06 269 GLN A CA 1
ATOM 2183 C C . GLN A 1 269 ? 12.436 -20.441 -25.466 1.00 88.06 269 GLN A C 1
ATOM 2185 O O . GLN A 1 269 ? 12.970 -21.064 -26.382 1.00 88.06 269 GLN A O 1
ATOM 2190 N N . LYS A 1 270 ? 11.719 -21.049 -24.508 1.00 88.19 270 LYS A N 1
ATOM 2191 C CA . LYS A 1 270 ? 11.484 -22.507 -24.457 1.00 88.19 270 LYS A CA 1
ATOM 2192 C C . LYS A 1 270 ? 10.768 -23.025 -25.708 1.00 88.19 270 LYS A C 1
ATOM 2194 O O . LYS A 1 270 ? 11.036 -24.133 -26.155 1.00 88.19 270 LYS A O 1
ATOM 2199 N N . LEU A 1 271 ? 9.894 -22.209 -26.294 1.00 94.00 271 LEU A N 1
ATOM 2200 C CA . LEU A 1 271 ? 9.174 -22.511 -27.535 1.00 94.00 271 LEU A CA 1
ATOM 2201 C C . LEU A 1 271 ? 9.980 -22.198 -28.812 1.00 94.00 271 LEU A C 1
ATOM 2203 O O . LEU A 1 271 ? 9.416 -22.216 -29.904 1.00 94.00 271 LEU A O 1
ATOM 2207 N N . GLY A 1 272 ? 11.275 -21.879 -28.703 1.00 94.81 272 GLY A N 1
ATOM 2208 C CA . GLY A 1 272 ? 12.128 -21.585 -29.858 1.00 94.81 272 GLY A CA 1
ATOM 2209 C C . GLY A 1 272 ? 11.806 -20.258 -30.554 1.00 94.81 272 GLY A C 1
ATOM 2210 O O . GLY A 1 272 ? 12.111 -20.101 -31.734 1.00 94.81 272 GLY A O 1
ATOM 2211 N N . ASN A 1 273 ? 11.198 -19.295 -29.850 1.00 96.69 273 ASN A N 1
ATOM 2212 C CA . ASN A 1 273 ? 10.846 -17.972 -30.374 1.00 96.69 273 ASN A CA 1
ATOM 2213 C C . ASN A 1 273 ? 11.690 -16.851 -29.722 1.00 96.69 273 ASN A C 1
ATOM 2215 O O . ASN A 1 273 ? 11.185 -16.082 -28.893 1.00 96.69 273 ASN A O 1
ATOM 2219 N N . PRO A 1 274 ? 12.978 -16.721 -30.099 1.00 94.00 274 PRO A N 1
ATOM 2220 C CA . PRO A 1 274 ? 13.896 -15.762 -29.483 1.00 94.00 274 PRO A CA 1
ATOM 2221 C C . PRO A 1 274 ? 13.519 -14.300 -29.761 1.00 94.00 274 PRO A C 1
ATOM 2223 O O . PRO A 1 274 ? 13.780 -13.429 -28.933 1.00 94.00 274 PRO A O 1
ATOM 2226 N N . GLN A 1 275 ? 12.865 -14.009 -30.892 1.00 96.06 275 GLN A N 1
ATOM 2227 C CA . GLN A 1 275 ? 12.422 -12.649 -31.215 1.00 96.06 275 GLN A CA 1
ATOM 2228 C C . GLN A 1 275 ? 11.344 -12.172 -30.236 1.00 96.06 275 GLN A C 1
ATOM 2230 O O . GLN A 1 275 ? 11.439 -11.066 -29.702 1.00 96.06 275 GLN A O 1
ATOM 2235 N N . LYS A 1 276 ? 10.346 -13.020 -29.952 1.00 96.50 276 LYS A N 1
ATOM 2236 C CA . LYS A 1 276 ? 9.313 -12.721 -28.954 1.00 96.50 276 LYS A CA 1
ATOM 2237 C C . LYS A 1 276 ? 9.909 -12.624 -27.550 1.00 96.50 276 LYS A C 1
ATOM 2239 O O . LYS A 1 276 ? 9.525 -11.732 -26.798 1.00 96.50 276 LYS A O 1
ATOM 2244 N N . ALA A 1 277 ? 10.867 -13.487 -27.207 1.00 93.44 277 ALA A N 1
ATOM 2245 C CA . ALA A 1 277 ? 11.561 -13.407 -25.924 1.00 93.44 277 ALA A CA 1
ATOM 2246 C C . ALA A 1 277 ? 12.264 -12.049 -25.746 1.00 93.44 277 ALA A C 1
ATOM 2248 O O . ALA A 1 277 ? 12.022 -11.342 -24.766 1.00 93.44 277 ALA A O 1
ATOM 2249 N N . LEU A 1 278 ? 13.051 -11.628 -26.741 1.00 93.88 278 LEU A N 1
ATOM 2250 C CA . LEU A 1 278 ? 13.742 -10.338 -26.734 1.00 93.88 278 LEU A CA 1
ATOM 2251 C C . LEU A 1 278 ? 12.770 -9.153 -26.686 1.00 93.88 278 LEU A C 1
ATOM 2253 O O . LEU A 1 278 ? 13.034 -8.172 -25.986 1.00 93.88 278 LEU A O 1
ATOM 2257 N N . GLN A 1 279 ? 11.648 -9.230 -27.404 1.00 96.38 279 GLN A N 1
ATOM 2258 C CA . GLN A 1 279 ? 10.600 -8.212 -27.344 1.00 96.38 279 GLN A CA 1
ATOM 2259 C C . GLN A 1 279 ? 10.103 -8.031 -25.903 1.00 96.38 279 GLN A C 1
ATOM 2261 O O . GLN A 1 279 ? 10.076 -6.912 -25.399 1.00 96.38 279 GLN A O 1
ATOM 2266 N N . LYS A 1 280 ? 9.775 -9.124 -25.209 1.00 95.75 280 LYS A N 1
ATOM 2267 C CA . LYS A 1 280 ? 9.230 -9.082 -23.845 1.00 95.75 280 LYS A CA 1
ATOM 2268 C C . LYS A 1 280 ? 10.220 -8.571 -22.801 1.00 95.75 280 LYS A C 1
ATOM 2270 O O . LYS A 1 280 ? 9.833 -7.797 -21.923 1.00 95.75 280 LYS A O 1
ATOM 2275 N N . VAL A 1 281 ? 11.496 -8.929 -22.934 1.00 94.12 281 VAL A N 1
ATOM 2276 C CA . VAL A 1 281 ? 12.576 -8.369 -22.105 1.00 94.12 281 VAL A CA 1
ATOM 2277 C C . VAL A 1 281 ? 12.712 -6.858 -22.329 1.00 94.12 281 VAL A C 1
ATOM 2279 O O . VAL A 1 281 ? 12.815 -6.103 -21.363 1.00 94.12 281 VAL A O 1
ATOM 2282 N N . ASN A 1 282 ? 12.661 -6.395 -23.584 1.00 95.88 282 ASN A N 1
ATOM 2283 C CA . ASN A 1 282 ? 12.712 -4.964 -23.896 1.00 95.88 282 ASN A CA 1
ATOM 2284 C C . ASN A 1 282 ? 11.505 -4.203 -23.345 1.00 95.88 282 ASN A C 1
ATOM 2286 O O . ASN A 1 282 ? 11.701 -3.152 -22.743 1.00 95.88 282 ASN A O 1
ATOM 2290 N N . GLU A 1 283 ? 10.292 -4.740 -23.495 1.00 95.94 283 GLU A N 1
ATOM 2291 C CA . GLU A 1 283 ? 9.078 -4.142 -22.925 1.00 95.94 283 GLU A CA 1
ATOM 2292 C C . GLU A 1 283 ? 9.216 -3.959 -21.403 1.00 95.94 283 GLU A C 1
ATOM 2294 O O . GLU A 1 283 ? 8.895 -2.899 -20.868 1.00 95.94 283 GLU A O 1
ATOM 2299 N N . TYR A 1 284 ? 9.737 -4.966 -20.688 1.00 95.44 284 TYR A N 1
ATOM 2300 C CA . TYR A 1 284 ? 9.978 -4.848 -19.247 1.00 95.44 284 TYR A CA 1
ATOM 2301 C C . TYR A 1 284 ? 11.039 -3.789 -18.916 1.00 95.44 284 TYR A C 1
ATOM 2303 O O . TYR A 1 284 ? 10.851 -2.982 -18.002 1.00 95.44 284 TYR A O 1
ATOM 2311 N N . ALA A 1 285 ? 12.143 -3.757 -19.665 1.00 96.31 285 ALA A N 1
ATOM 2312 C CA . ALA A 1 285 ? 13.207 -2.792 -19.425 1.00 96.31 285 ALA A CA 1
ATOM 2313 C C . ALA A 1 285 ? 12.769 -1.344 -19.703 1.00 96.31 285 ALA A C 1
ATOM 2315 O O . ALA A 1 285 ? 13.110 -0.440 -18.942 1.00 96.31 285 ALA A O 1
ATOM 2316 N N . GLU A 1 286 ? 11.983 -1.121 -20.757 1.00 97.44 286 GLU A N 1
ATOM 2317 C CA . GLU A 1 286 ? 11.409 0.184 -21.102 1.00 97.44 286 GLU A CA 1
ATOM 2318 C C . GLU A 1 286 ? 10.411 0.661 -20.049 1.00 97.44 286 GLU A C 1
ATOM 2320 O O . GLU A 1 286 ? 10.477 1.818 -19.625 1.00 97.44 286 GLU A O 1
ATOM 2325 N N . ARG A 1 287 ? 9.555 -0.244 -19.561 1.00 96.38 287 ARG A N 1
ATOM 2326 C CA . ARG A 1 287 ? 8.656 0.005 -18.429 1.00 96.38 287 ARG A CA 1
ATOM 2327 C C . ARG A 1 287 ? 9.430 0.523 -17.218 1.00 96.38 287 ARG A C 1
ATOM 2329 O O . ARG A 1 287 ? 9.124 1.598 -16.710 1.00 96.38 287 ARG A O 1
ATOM 2336 N N . MET A 1 288 ? 10.457 -0.199 -16.768 1.00 97.38 288 MET A N 1
ATOM 2337 C CA . MET A 1 288 ? 11.213 0.211 -15.580 1.00 97.38 288 MET A CA 1
ATOM 2338 C C . MET A 1 288 ? 12.042 1.473 -15.820 1.00 97.38 288 MET A C 1
ATOM 2340 O O . MET A 1 288 ? 12.072 2.339 -14.950 1.00 97.38 288 MET A O 1
ATOM 2344 N N . ALA A 1 289 ? 12.646 1.644 -16.998 1.00 98.06 289 ALA A N 1
ATOM 2345 C CA . ALA A 1 289 ? 13.363 2.873 -17.339 1.00 98.06 289 ALA A CA 1
ATOM 2346 C C . ALA A 1 289 ? 12.450 4.108 -17.274 1.00 98.06 289 ALA A C 1
ATOM 2348 O O . ALA A 1 289 ? 12.856 5.137 -16.734 1.00 98.06 289 ALA A O 1
ATOM 2349 N N . ASN A 1 290 ? 11.202 4.001 -17.745 1.00 98.19 290 ASN A N 1
ATOM 2350 C CA . ASN A 1 290 ? 10.209 5.070 -17.628 1.00 98.19 290 ASN A CA 1
ATOM 2351 C C . ASN A 1 290 ? 9.896 5.428 -16.164 1.00 98.19 290 ASN A C 1
ATOM 2353 O O . ASN A 1 290 ? 9.791 6.607 -15.811 1.00 98.19 290 ASN A O 1
ATOM 2357 N N . VAL A 1 291 ? 9.793 4.421 -15.292 1.00 97.94 291 VAL A N 1
ATOM 2358 C CA . VAL A 1 291 ? 9.565 4.628 -13.854 1.00 97.94 291 VAL A CA 1
ATOM 2359 C C . VAL A 1 291 ? 10.747 5.367 -13.231 1.00 97.94 291 VAL A C 1
ATOM 2361 O O . VAL A 1 291 ? 10.550 6.417 -12.627 1.00 97.94 291 VAL A O 1
ATOM 2364 N N . LEU A 1 292 ? 11.979 4.891 -13.427 1.00 98.00 292 LEU A N 1
ATOM 2365 C CA . LEU A 1 292 ? 13.179 5.545 -12.884 1.00 98.00 292 LEU A CA 1
ATOM 2366 C C . LEU A 1 292 ? 13.318 6.986 -13.392 1.00 98.00 292 LEU A C 1
ATOM 2368 O O . LEU A 1 292 ? 13.576 7.912 -12.621 1.00 98.00 292 LEU A O 1
ATOM 2372 N N . PHE A 1 293 ? 13.059 7.209 -14.681 1.00 98.31 293 PHE A N 1
ATOM 2373 C CA . PHE A 1 293 ? 13.047 8.548 -15.263 1.00 98.31 293 PHE A CA 1
ATOM 2374 C C . PHE A 1 293 ? 12.013 9.453 -14.572 1.00 98.31 293 PHE A C 1
ATOM 2376 O O . PHE A 1 293 ? 12.335 10.567 -14.165 1.00 98.31 293 PHE A O 1
ATOM 2383 N N . THR A 1 294 ? 10.799 8.952 -14.333 1.00 98.00 294 THR A N 1
ATOM 2384 C CA . THR A 1 294 ? 9.735 9.696 -13.635 1.00 98.00 294 THR A CA 1
ATOM 2385 C C . THR A 1 294 ? 10.095 10.025 -12.183 1.00 98.00 294 THR A C 1
ATOM 2387 O O . THR A 1 294 ? 9.781 11.118 -11.712 1.00 98.00 294 THR A O 1
ATOM 2390 N N . PHE A 1 295 ? 10.771 9.115 -11.476 1.00 97.69 295 PHE A N 1
ATOM 2391 C CA . PHE A 1 295 ? 11.173 9.278 -10.070 1.00 97.69 295 PHE A CA 1
ATOM 2392 C C . PHE A 1 295 ? 12.469 10.083 -9.877 1.00 97.69 295 PHE A C 1
ATOM 2394 O O . PHE A 1 295 ? 12.804 10.448 -8.751 1.00 97.69 295 PHE A O 1
ATOM 2401 N N . SER A 1 296 ? 13.169 10.432 -10.959 1.00 96.94 296 SER A N 1
ATOM 2402 C CA . SER A 1 296 ? 14.426 11.197 -10.917 1.00 96.94 296 SER A CA 1
ATOM 2403 C C . SER A 1 296 ? 14.368 12.497 -10.097 1.00 96.94 296 SER A C 1
ATOM 2405 O O . SER A 1 296 ? 15.325 12.771 -9.379 1.00 96.94 296 SER A O 1
ATOM 2407 N N . PRO A 1 297 ? 13.269 13.284 -10.093 1.00 96.00 297 PRO A N 1
ATOM 2408 C CA . PRO A 1 297 ? 13.195 14.516 -9.300 1.00 96.00 297 PRO A CA 1
ATOM 2409 C C . PRO A 1 297 ? 13.289 14.337 -7.780 1.00 96.00 297 PRO A C 1
ATOM 2411 O O . PRO A 1 297 ? 13.432 15.334 -7.073 1.00 96.00 297 PRO A O 1
ATOM 2414 N N . ILE A 1 298 ? 13.146 13.109 -7.276 1.00 95.88 298 ILE A N 1
ATOM 2415 C CA . ILE A 1 298 ? 13.248 12.778 -5.849 1.00 95.88 298 ILE A CA 1
ATOM 2416 C C . ILE A 1 298 ? 14.343 11.739 -5.574 1.00 95.88 298 ILE A C 1
ATOM 2418 O O . ILE A 1 298 ? 14.343 11.126 -4.511 1.00 95.88 298 ILE A O 1
ATOM 2422 N N . ILE A 1 299 ? 15.280 11.549 -6.510 1.00 95.75 299 ILE A N 1
ATOM 2423 C CA . ILE A 1 299 ? 16.342 10.537 -6.416 1.00 95.75 299 ILE A CA 1
ATOM 2424 C C . ILE A 1 299 ? 17.228 10.694 -5.170 1.00 95.75 299 ILE A C 1
ATOM 2426 O O . ILE A 1 299 ? 17.718 9.707 -4.634 1.00 95.75 299 ILE A O 1
ATOM 2430 N N . ASP A 1 300 ? 17.381 11.927 -4.681 1.00 93.00 300 ASP A N 1
ATOM 2431 C CA . ASP A 1 300 ? 18.188 12.260 -3.501 1.00 93.00 300 ASP A CA 1
ATOM 2432 C C . ASP A 1 300 ? 17.423 12.139 -2.173 1.00 93.00 300 ASP A C 1
ATOM 2434 O O . ASP A 1 300 ? 17.988 12.356 -1.100 1.00 93.00 300 ASP A O 1
ATOM 2438 N N . LYS A 1 301 ? 16.125 11.806 -2.204 1.00 91.25 301 LYS A N 1
ATOM 2439 C CA . LYS A 1 301 ? 15.348 11.614 -0.975 1.00 91.25 301 LYS A CA 1
ATOM 2440 C C . LYS A 1 301 ? 15.744 10.285 -0.330 1.00 91.25 301 LYS A C 1
ATOM 2442 O O . LYS A 1 301 ? 15.622 9.227 -0.937 1.00 91.25 301 LYS A O 1
ATOM 2447 N N . THR A 1 302 ? 16.105 10.321 0.951 1.00 86.56 302 THR A N 1
ATOM 2448 C CA . THR A 1 302 ? 16.541 9.141 1.728 1.00 86.56 302 THR A CA 1
ATOM 2449 C C . THR A 1 302 ? 15.495 8.030 1.838 1.00 86.56 302 THR A C 1
ATOM 2451 O O . THR A 1 302 ? 15.839 6.886 2.122 1.00 86.56 302 THR A O 1
ATOM 2454 N N . LYS A 1 303 ? 14.219 8.363 1.616 1.00 92.00 303 LYS A N 1
ATOM 2455 C CA . LYS A 1 303 ? 13.084 7.436 1.683 1.00 92.00 303 LYS A CA 1
ATOM 2456 C C . LYS A 1 303 ? 12.794 6.726 0.359 1.00 92.00 303 LYS A C 1
ATOM 2458 O O . LYS A 1 303 ? 11.940 5.845 0.336 1.00 92.00 303 LYS A O 1
ATOM 2463 N N . LEU A 1 304 ? 13.474 7.088 -0.730 1.00 95.31 304 LEU A N 1
ATOM 2464 C CA . LEU A 1 304 ? 13.383 6.374 -2.000 1.00 95.31 304 LEU A CA 1
ATOM 2465 C C . LEU A 1 304 ? 14.328 5.171 -1.998 1.00 95.31 304 LEU A C 1
ATOM 2467 O O . LEU A 1 304 ? 15.497 5.278 -1.631 1.00 95.31 304 LEU A O 1
ATOM 2471 N N . SER A 1 305 ? 13.833 4.022 -2.446 1.00 93.44 305 SER A N 1
ATOM 2472 C CA . SER A 1 305 ? 14.642 2.826 -2.627 1.00 93.44 305 SER A CA 1
ATOM 2473 C C . SER A 1 305 ? 14.241 2.045 -3.879 1.00 93.44 305 SER A C 1
ATOM 2475 O O . SER A 1 305 ? 13.098 2.103 -4.342 1.00 93.44 305 SER A O 1
ATOM 2477 N N . VAL A 1 306 ? 15.196 1.289 -4.420 1.00 94.44 306 VAL A N 1
ATOM 2478 C CA . VAL A 1 306 ? 14.944 0.271 -5.442 1.00 94.44 306 VAL A CA 1
ATOM 2479 C C . VAL A 1 306 ? 15.112 -1.091 -4.780 1.00 94.44 306 VAL A C 1
ATOM 2481 O O . VAL A 1 306 ? 16.170 -1.398 -4.232 1.00 94.44 306 VAL A O 1
ATOM 2484 N N . ARG A 1 307 ? 14.057 -1.905 -4.814 1.00 90.12 307 ARG A N 1
ATOM 2485 C CA . ARG A 1 307 ? 14.074 -3.282 -4.323 1.00 90.12 307 ARG A CA 1
ATOM 2486 C C . ARG A 1 307 ? 14.354 -4.202 -5.499 1.00 90.12 307 ARG A C 1
ATOM 2488 O O . ARG A 1 307 ? 13.498 -4.373 -6.365 1.00 90.12 307 ARG A O 1
ATOM 2495 N N . VAL A 1 308 ? 15.555 -4.771 -5.515 1.00 88.94 308 VAL A N 1
ATOM 2496 C CA . VAL A 1 308 ? 15.977 -5.745 -6.521 1.00 88.94 308 VAL A CA 1
ATOM 2497 C C . VAL A 1 308 ? 15.997 -7.126 -5.880 1.00 88.94 308 VAL A C 1
ATOM 2499 O O . VAL A 1 308 ? 16.880 -7.418 -5.070 1.00 88.94 308 VAL A O 1
ATOM 2502 N N . ALA A 1 309 ? 15.012 -7.963 -6.207 1.00 83.25 309 ALA A N 1
ATOM 2503 C CA . ALA A 1 309 ? 14.916 -9.322 -5.680 1.00 83.25 309 ALA A CA 1
ATOM 2504 C C . ALA A 1 309 ? 15.169 -10.362 -6.773 1.00 83.25 309 ALA A C 1
ATOM 2506 O O . ALA A 1 309 ? 14.617 -10.253 -7.862 1.00 83.25 309 ALA A O 1
ATOM 2507 N N . ASN A 1 310 ? 15.945 -11.399 -6.470 1.00 84.31 310 ASN A N 1
ATOM 2508 C CA . ASN A 1 310 ? 16.226 -12.515 -7.378 1.00 84.31 310 ASN A CA 1
ATOM 2509 C C . ASN A 1 310 ? 15.964 -13.868 -6.704 1.00 84.31 310 ASN A C 1
ATOM 2511 O O . ASN A 1 310 ? 15.714 -13.938 -5.502 1.00 84.31 310 ASN A O 1
ATOM 2515 N N . MET A 1 311 ? 15.978 -14.960 -7.469 1.00 80.75 311 MET A N 1
ATOM 2516 C CA . MET A 1 311 ? 15.865 -16.288 -6.869 1.00 80.75 311 MET A CA 1
ATOM 2517 C C . MET A 1 311 ? 17.171 -16.672 -6.190 1.00 80.75 311 MET A C 1
ATOM 2519 O O . MET A 1 311 ? 18.256 -16.377 -6.684 1.00 80.75 311 MET A O 1
ATOM 2523 N N . ASN A 1 312 ? 17.050 -17.326 -5.037 1.00 72.75 312 ASN A N 1
ATOM 2524 C CA . ASN A 1 312 ? 18.192 -17.949 -4.386 1.00 72.75 312 ASN A CA 1
ATOM 2525 C C . ASN A 1 312 ? 18.519 -19.257 -5.112 1.00 72.75 312 ASN A C 1
ATOM 2527 O O . ASN A 1 312 ? 17.645 -20.107 -5.220 1.00 72.75 312 ASN A O 1
ATOM 2531 N N . ASP A 1 313 ? 19.763 -19.441 -5.550 1.00 64.75 313 ASP A N 1
ATOM 2532 C CA . ASP A 1 313 ? 20.172 -20.558 -6.417 1.00 64.75 313 ASP A CA 1
ATOM 2533 C C . ASP A 1 313 ? 20.085 -21.953 -5.752 1.00 64.75 313 ASP A C 1
ATOM 2535 O O . ASP A 1 313 ? 20.334 -22.973 -6.391 1.00 64.75 313 ASP A O 1
ATOM 2539 N N . LYS A 1 314 ? 19.765 -22.036 -4.453 1.00 71.25 314 LYS A N 1
ATOM 2540 C CA . LYS A 1 314 ? 19.683 -23.302 -3.709 1.00 71.25 314 LYS A CA 1
ATOM 2541 C C . LYS A 1 314 ? 18.254 -23.837 -3.626 1.00 71.25 314 LYS A C 1
ATOM 2543 O O . LYS A 1 314 ? 17.378 -23.154 -3.105 1.00 71.25 314 LYS A O 1
ATOM 2548 N N . GLY A 1 315 ? 18.073 -25.104 -4.013 1.00 71.56 315 GLY A N 1
ATOM 2549 C CA . GLY A 1 315 ? 16.806 -25.834 -3.859 1.00 71.56 315 GLY A CA 1
ATOM 2550 C C . GLY A 1 315 ? 15.699 -25.370 -4.808 1.00 71.56 315 GLY A C 1
ATOM 2551 O O . GLY A 1 315 ? 14.523 -25.549 -4.504 1.00 71.56 315 GLY A O 1
ATOM 2552 N N . ILE A 1 316 ? 16.079 -24.737 -5.920 1.00 78.88 316 ILE A N 1
ATOM 2553 C CA . ILE A 1 316 ? 15.160 -24.236 -6.939 1.00 78.88 316 ILE A CA 1
ATOM 2554 C C . ILE A 1 316 ? 15.076 -25.190 -8.130 1.00 78.88 316 ILE A C 1
ATOM 2556 O O . ILE A 1 316 ? 16.059 -25.832 -8.495 1.00 78.88 316 ILE A O 1
ATOM 2560 N N . SER A 1 317 ? 13.903 -25.231 -8.752 1.00 78.69 317 SER A N 1
ATOM 2561 C CA . SER A 1 317 ? 13.653 -25.942 -10.009 1.00 78.69 317 SER A CA 1
ATOM 2562 C C . SER A 1 317 ? 14.517 -25.418 -11.170 1.00 78.69 317 SER A C 1
ATOM 2564 O O . SER A 1 317 ? 15.033 -24.300 -11.142 1.00 78.69 317 SER A O 1
ATOM 2566 N N . GLU A 1 318 ? 14.639 -26.193 -12.248 1.00 78.69 318 GLU A N 1
ATOM 2567 C CA . GLU A 1 318 ? 15.336 -25.757 -13.470 1.00 78.69 318 GLU A CA 1
ATOM 2568 C C . GLU A 1 318 ? 14.712 -24.484 -14.071 1.00 78.69 318 GLU A C 1
ATOM 2570 O O . GLU A 1 318 ? 15.410 -23.554 -14.468 1.00 78.69 318 GLU A O 1
ATOM 2575 N N . GLU A 1 319 ? 13.380 -24.391 -14.068 1.00 74.31 319 GLU A N 1
ATOM 2576 C CA . GLU A 1 319 ? 12.661 -23.207 -14.545 1.00 74.31 319 GLU A CA 1
ATOM 2577 C C . GLU A 1 319 ? 13.071 -21.934 -13.793 1.00 74.31 319 GLU A C 1
ATOM 2579 O O . GLU A 1 319 ? 13.234 -20.871 -14.399 1.00 74.31 319 GLU A O 1
ATOM 2584 N N . ALA A 1 320 ? 13.280 -22.071 -12.488 1.00 77.50 320 ALA A N 1
ATOM 2585 C CA . ALA A 1 320 ? 13.590 -21.004 -11.556 1.00 77.50 320 ALA A CA 1
ATOM 2586 C C . ALA A 1 320 ? 14.998 -20.407 -11.738 1.00 77.50 320 ALA A C 1
ATOM 2588 O O . ALA A 1 320 ? 15.220 -19.236 -11.425 1.00 77.50 320 ALA A O 1
ATOM 2589 N N . GLN A 1 321 ? 15.932 -21.152 -12.338 1.00 78.25 321 GLN A N 1
ATOM 2590 C CA . GLN A 1 321 ? 17.275 -20.646 -12.656 1.00 78.25 321 GLN A CA 1
ATOM 2591 C C . GLN A 1 321 ? 17.223 -19.417 -13.577 1.00 78.25 321 GLN A C 1
ATOM 2593 O O . GLN A 1 321 ? 18.062 -18.521 -13.480 1.00 78.25 321 GLN A O 1
ATOM 2598 N N . ASN A 1 322 ? 16.173 -19.301 -14.398 1.00 78.50 322 ASN A N 1
ATOM 2599 C CA . ASN A 1 322 ? 15.966 -18.148 -15.275 1.00 78.50 322 ASN A CA 1
ATOM 2600 C C . ASN A 1 322 ? 15.651 -16.841 -14.527 1.00 78.50 322 ASN A C 1
ATOM 2602 O O . ASN A 1 322 ? 15.646 -15.773 -15.139 1.00 78.50 322 ASN A O 1
ATOM 2606 N N . PHE A 1 323 ? 15.434 -16.892 -13.215 1.00 82.00 323 PHE A N 1
ATOM 2607 C CA . PHE A 1 323 ? 15.226 -15.719 -12.372 1.00 82.00 323 PHE A CA 1
ATOM 2608 C C . PHE A 1 323 ? 16.372 -15.481 -11.370 1.00 82.00 323 PHE A C 1
ATOM 2610 O O . PHE A 1 323 ? 16.213 -14.728 -10.402 1.00 82.00 323 PHE A O 1
ATOM 2617 N N . GLY A 1 324 ? 17.516 -16.140 -11.578 1.00 83.62 324 GLY A N 1
ATOM 2618 C CA . GLY A 1 324 ? 18.711 -16.019 -10.746 1.00 83.62 324 GLY A CA 1
ATOM 2619 C C . GLY A 1 324 ? 19.447 -14.682 -10.896 1.00 83.62 324 GLY A C 1
ATOM 2620 O O . GLY A 1 324 ? 19.046 -13.784 -11.644 1.00 83.62 324 GLY A O 1
ATOM 2621 N N . ILE A 1 325 ? 20.554 -14.541 -10.160 1.00 85.12 325 ILE A N 1
ATOM 2622 C CA . ILE A 1 325 ? 21.314 -13.280 -10.081 1.00 85.12 325 ILE A CA 1
ATOM 2623 C C . ILE A 1 325 ? 21.873 -12.815 -11.429 1.00 85.12 325 ILE A C 1
ATOM 2625 O O . ILE A 1 325 ? 21.881 -11.619 -11.711 1.00 85.12 325 ILE A O 1
ATOM 2629 N N . GLU A 1 326 ? 22.309 -13.744 -12.276 1.00 83.38 326 GLU A N 1
ATOM 2630 C CA . GLU A 1 326 ? 22.939 -13.426 -13.559 1.00 83.38 326 GLU A CA 1
ATOM 2631 C C . GLU A 1 326 ? 21.954 -12.721 -14.497 1.00 83.38 326 GLU A C 1
ATOM 2633 O O . GLU A 1 326 ? 22.243 -11.642 -15.021 1.00 83.38 326 GLU A O 1
ATOM 2638 N N . ASN A 1 327 ? 20.739 -13.262 -14.616 1.00 82.75 327 ASN A N 1
ATOM 2639 C CA . ASN A 1 327 ? 19.678 -12.647 -15.411 1.00 82.75 327 ASN A CA 1
ATOM 2640 C C . ASN A 1 327 ? 19.232 -11.308 -14.821 1.00 82.75 327 ASN A C 1
ATOM 2642 O O . ASN A 1 327 ? 18.971 -10.368 -15.574 1.00 82.75 327 ASN A O 1
ATOM 2646 N N . GLN A 1 328 ? 19.216 -11.175 -13.492 1.00 87.62 328 GLN A N 1
ATOM 2647 C CA . GLN A 1 328 ? 18.927 -9.892 -12.856 1.00 87.62 328 GLN A CA 1
ATOM 2648 C C . GLN A 1 328 ? 19.940 -8.811 -13.251 1.00 87.62 328 GLN A C 1
ATOM 2650 O O . GLN A 1 328 ? 19.548 -7.691 -13.579 1.00 87.62 328 GLN A O 1
ATOM 2655 N N . VAL A 1 329 ? 21.236 -9.135 -13.259 1.00 88.62 329 VAL A N 1
ATOM 2656 C CA . VAL A 1 329 ? 22.297 -8.194 -13.654 1.00 88.62 329 VAL A CA 1
ATOM 2657 C C . VAL A 1 329 ? 22.129 -7.757 -15.110 1.00 88.62 329 VAL A C 1
ATOM 2659 O O . VAL A 1 329 ? 22.241 -6.565 -15.404 1.00 88.62 329 VAL A O 1
ATOM 2662 N N . VAL A 1 330 ? 21.811 -8.685 -16.016 1.00 88.44 330 VAL A N 1
ATOM 2663 C CA . VAL A 1 330 ? 21.568 -8.372 -17.435 1.00 88.44 330 VAL A CA 1
ATOM 2664 C C . VAL A 1 330 ? 20.375 -7.428 -17.599 1.00 88.44 330 VAL A C 1
ATOM 2666 O O . VAL A 1 330 ? 20.481 -6.416 -18.295 1.00 88.44 330 VAL A O 1
ATOM 2669 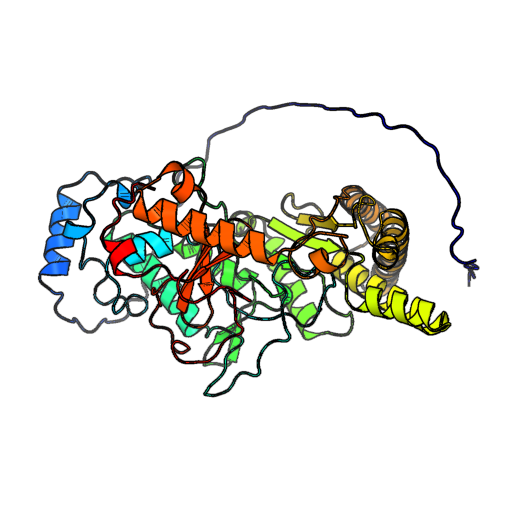N N . ILE A 1 331 ? 19.260 -7.714 -16.924 1.00 90.81 331 ILE A N 1
ATOM 2670 C CA . ILE A 1 331 ? 18.049 -6.883 -16.976 1.00 90.81 331 ILE A CA 1
ATOM 2671 C C . ILE A 1 331 ? 18.321 -5.486 -16.411 1.00 90.81 331 ILE A C 1
ATOM 2673 O O . ILE A 1 331 ? 17.942 -4.497 -17.037 1.00 90.81 331 ILE A O 1
ATOM 2677 N N . ASN A 1 332 ? 19.024 -5.384 -15.279 1.00 92.69 332 ASN A N 1
ATOM 2678 C CA . ASN A 1 332 ? 19.413 -4.097 -14.693 1.00 92.69 332 ASN A CA 1
ATOM 2679 C C . ASN A 1 332 ? 20.214 -3.255 -15.691 1.00 92.69 332 ASN A C 1
ATOM 2681 O O . ASN A 1 332 ? 19.933 -2.072 -15.875 1.00 92.69 332 ASN A O 1
ATOM 2685 N N . LYS A 1 333 ? 21.174 -3.874 -16.386 1.00 93.44 333 LYS A N 1
ATOM 2686 C CA . LYS A 1 333 ? 21.997 -3.195 -17.391 1.00 93.44 333 LYS A CA 1
ATOM 2687 C C . LYS A 1 333 ? 21.149 -2.658 -18.545 1.00 93.44 333 LYS A C 1
ATOM 2689 O O . LYS A 1 333 ? 21.291 -1.496 -18.917 1.00 93.44 333 LYS A O 1
ATOM 2694 N N . LEU A 1 334 ? 20.209 -3.462 -19.046 1.00 95.50 334 LEU A N 1
ATOM 2695 C CA . LEU A 1 334 ? 19.294 -3.046 -20.110 1.00 95.50 334 LEU A CA 1
ATOM 2696 C C . LEU A 1 334 ? 18.367 -1.902 -19.667 1.00 95.50 334 LEU A C 1
ATOM 2698 O O . LEU A 1 334 ? 18.149 -0.960 -20.429 1.00 95.50 334 LEU A O 1
ATOM 2702 N N . ILE A 1 335 ? 17.851 -1.944 -18.435 1.00 97.12 335 ILE A N 1
ATOM 2703 C CA . ILE A 1 335 ? 17.056 -0.850 -17.853 1.00 97.12 335 ILE A CA 1
ATOM 2704 C C . ILE A 1 335 ? 17.873 0.445 -17.833 1.00 97.12 335 ILE A C 1
ATOM 2706 O O . ILE A 1 335 ? 17.391 1.484 -18.286 1.00 97.12 335 ILE A O 1
ATOM 2710 N N . MET A 1 336 ? 19.124 0.382 -17.370 1.00 97.19 336 MET A N 1
ATOM 2711 C CA . MET A 1 336 ? 20.018 1.540 -17.317 1.00 97.19 336 MET A CA 1
ATOM 2712 C C . MET A 1 336 ? 20.328 2.095 -18.713 1.00 97.19 336 MET A C 1
ATOM 2714 O O . MET A 1 336 ? 20.280 3.308 -18.912 1.00 97.19 336 MET A O 1
ATOM 2718 N N . GLU A 1 337 ? 20.561 1.242 -19.713 1.00 97.50 337 GLU A N 1
ATOM 2719 C CA . GLU A 1 337 ? 20.755 1.674 -21.105 1.00 97.50 337 GLU A CA 1
ATOM 2720 C C . GLU A 1 337 ? 19.537 2.427 -21.659 1.00 97.50 337 GLU A C 1
ATOM 2722 O O . GLU A 1 337 ? 19.681 3.456 -22.328 1.00 97.50 337 GLU A O 1
ATOM 2727 N N . LYS A 1 338 ? 18.323 1.935 -21.387 1.00 98.38 338 LYS A N 1
ATOM 2728 C CA . LYS A 1 338 ? 17.076 2.596 -21.802 1.00 98.38 338 LYS A CA 1
ATOM 2729 C C . LYS A 1 338 ? 16.870 3.912 -21.048 1.00 98.38 338 LYS A C 1
ATOM 2731 O O . LYS A 1 338 ? 16.479 4.903 -21.663 1.00 98.38 338 LYS A O 1
ATOM 2736 N N . LEU A 1 339 ? 17.206 3.960 -19.760 1.00 98.44 339 LEU A N 1
ATOM 2737 C CA . LEU A 1 339 ? 17.143 5.173 -18.945 1.00 98.44 339 LEU A CA 1
ATOM 2738 C C . LEU A 1 339 ? 18.098 6.265 -19.454 1.00 98.44 339 LEU A C 1
ATOM 2740 O O . LEU A 1 339 ? 17.689 7.418 -19.581 1.00 98.44 339 LEU A O 1
ATOM 2744 N N . VAL A 1 340 ? 19.334 5.917 -19.832 1.00 98.50 340 VAL A N 1
ATOM 2745 C CA . VAL A 1 340 ? 20.279 6.870 -20.449 1.00 98.50 340 VAL A CA 1
ATOM 2746 C C . VAL A 1 340 ? 19.683 7.487 -21.714 1.00 98.50 340 VAL A C 1
ATOM 2748 O O . VAL A 1 340 ? 19.782 8.698 -21.908 1.00 98.50 340 VAL A O 1
ATOM 2751 N N . LYS A 1 341 ? 19.016 6.691 -22.562 1.00 98.25 341 LYS A N 1
ATOM 2752 C CA . LYS A 1 341 ? 18.350 7.210 -23.771 1.00 98.25 341 LYS A CA 1
ATOM 2753 C C . LYS A 1 341 ? 17.242 8.206 -23.428 1.00 98.25 341 LYS A C 1
ATOM 2755 O O . LYS A 1 341 ? 17.138 9.227 -24.105 1.00 98.25 341 LYS A O 1
ATOM 2760 N N . LEU A 1 342 ? 16.457 7.946 -22.378 1.00 98.38 342 LEU A N 1
ATOM 2761 C CA . LEU A 1 342 ? 15.434 8.883 -21.900 1.00 98.38 342 LEU A CA 1
ATOM 2762 C C . LEU A 1 342 ? 16.056 10.202 -21.428 1.00 98.38 342 LEU A C 1
ATOM 2764 O O . LEU A 1 342 ? 15.580 11.259 -21.831 1.00 98.38 342 LEU A O 1
ATOM 2768 N N . TYR A 1 343 ? 17.150 10.164 -20.664 1.00 98.56 343 TYR A N 1
ATOM 2769 C CA . TYR A 1 343 ? 17.851 11.381 -20.243 1.00 98.56 343 TYR A CA 1
ATOM 2770 C C . TYR A 1 343 ? 18.482 12.157 -21.402 1.00 98.56 343 TYR A C 1
ATOM 2772 O O . TYR A 1 343 ? 18.410 13.381 -21.424 1.00 98.56 343 TYR A O 1
ATOM 2780 N N . VAL A 1 344 ? 19.088 11.477 -22.380 1.00 98.19 344 VAL A N 1
ATOM 2781 C CA . VAL A 1 344 ? 19.661 12.144 -23.563 1.00 98.19 344 VAL A CA 1
ATOM 2782 C C . VAL A 1 344 ? 18.565 12.832 -24.377 1.00 98.19 344 VAL A C 1
ATOM 2784 O O . VAL A 1 344 ? 18.739 13.979 -24.783 1.00 98.19 344 VAL A O 1
ATOM 2787 N N . ASN A 1 345 ? 17.431 12.158 -24.576 1.00 97.88 345 ASN A N 1
ATOM 2788 C CA . ASN A 1 345 ? 16.262 12.731 -25.240 1.00 97.88 345 ASN A CA 1
ATOM 2789 C C . ASN A 1 345 ? 15.708 13.932 -24.451 1.00 97.88 345 ASN A C 1
ATOM 2791 O O . ASN A 1 345 ? 15.413 14.979 -25.023 1.00 97.88 345 ASN A O 1
ATOM 2795 N N . ASP A 1 346 ? 15.623 13.815 -23.125 1.00 97.88 346 ASP A N 1
ATOM 2796 C CA . ASP A 1 346 ? 15.207 14.916 -22.260 1.00 97.88 346 ASP A CA 1
ATOM 2797 C C . ASP A 1 346 ? 16.137 16.123 -22.417 1.00 97.88 346 ASP A C 1
ATOM 2799 O O . ASP A 1 346 ? 15.667 17.195 -22.777 1.00 97.88 346 ASP A O 1
ATOM 2803 N N . LEU A 1 347 ? 17.451 15.939 -22.287 1.00 97.56 347 LEU A N 1
ATOM 2804 C CA . LEU A 1 347 ? 18.448 17.000 -22.451 1.00 97.56 347 LEU A CA 1
ATOM 2805 C C . LEU A 1 347 ? 18.349 17.716 -23.811 1.00 97.56 347 LEU A C 1
ATOM 2807 O O . LEU A 1 347 ? 18.541 18.933 -23.889 1.00 97.56 347 LEU A O 1
ATOM 2811 N N . GLN A 1 348 ? 18.083 16.961 -24.879 1.00 96.69 348 GLN A N 1
ATOM 2812 C CA . GLN A 1 348 ? 18.024 17.481 -26.245 1.00 96.69 348 GLN A CA 1
ATOM 2813 C C . GLN A 1 348 ? 16.748 18.275 -26.530 1.00 96.69 348 GLN A C 1
ATOM 2815 O O . GLN A 1 348 ? 16.831 19.309 -27.194 1.00 96.69 348 GLN A O 1
ATOM 2820 N N . TYR A 1 349 ? 15.591 17.815 -26.045 1.00 95.69 349 TYR A N 1
ATOM 2821 C CA . TYR A 1 349 ? 14.301 18.322 -26.527 1.00 95.69 349 TYR A CA 1
ATOM 2822 C C . TYR A 1 349 ? 13.385 18.894 -25.442 1.00 95.69 349 TYR A C 1
ATOM 2824 O O . TYR A 1 349 ? 12.677 19.860 -25.711 1.00 95.69 349 TYR A O 1
ATOM 2832 N N . ASN A 1 350 ? 13.382 18.331 -24.230 1.00 91.88 350 ASN A N 1
ATOM 2833 C CA . ASN A 1 350 ? 12.357 18.636 -23.219 1.00 91.88 350 ASN A CA 1
ATOM 2834 C C . ASN A 1 350 ? 12.904 19.404 -22.007 1.00 91.88 350 ASN A C 1
ATOM 2836 O O . ASN A 1 350 ? 12.208 20.253 -21.455 1.00 91.88 350 ASN A O 1
ATOM 2840 N N . LYS A 1 351 ? 14.134 19.082 -21.590 1.00 91.19 351 LYS A N 1
ATOM 2841 C CA . LYS A 1 351 ? 14.837 19.547 -20.386 1.00 91.19 351 LYS A CA 1
ATOM 2842 C C . LYS A 1 351 ? 13.955 19.512 -19.138 1.00 91.19 351 LYS A C 1
ATOM 2844 O O . LYS A 1 351 ? 13.921 20.451 -18.345 1.00 91.19 351 LYS A O 1
ATOM 2849 N N . LYS A 1 352 ? 13.181 18.436 -18.987 1.00 92.19 352 LYS A N 1
ATOM 2850 C CA . LYS A 1 352 ? 12.206 18.286 -17.905 1.00 92.19 352 LYS A CA 1
ATOM 2851 C C . LYS A 1 352 ? 12.888 17.946 -16.583 1.00 92.19 352 LYS A C 1
ATOM 2853 O O . LYS A 1 352 ? 12.480 18.459 -15.541 1.00 92.19 352 LYS A O 1
ATOM 2858 N N . TYR A 1 353 ? 13.885 17.064 -16.616 1.00 93.25 353 TYR A N 1
ATOM 2859 C CA . TYR A 1 353 ? 14.562 16.521 -15.437 1.00 93.25 353 TYR A CA 1
ATOM 2860 C C . TYR A 1 353 ? 16.082 16.683 -15.478 1.00 93.25 353 TYR A C 1
ATOM 2862 O O . TYR A 1 353 ? 16.693 16.725 -14.412 1.00 93.25 353 TYR A O 1
ATOM 2870 N N . VAL A 1 354 ? 16.689 16.799 -16.662 1.00 95.94 354 VAL A N 1
ATOM 2871 C CA . VAL A 1 354 ? 18.129 17.056 -16.829 1.00 95.94 354 VAL A CA 1
ATOM 2872 C C . VAL A 1 354 ? 18.378 18.269 -17.729 1.00 95.94 354 VAL A C 1
ATOM 2874 O O . VAL A 1 354 ? 17.676 18.487 -18.716 1.00 95.94 354 VAL A O 1
ATOM 2877 N N . ASN A 1 355 ? 19.395 19.061 -17.395 1.00 96.12 355 ASN A N 1
ATOM 2878 C CA . ASN A 1 355 ? 19.787 20.282 -18.106 1.00 96.12 355 ASN A CA 1
ATOM 2879 C C . ASN A 1 355 ? 21.209 20.214 -18.673 1.00 96.12 355 ASN A C 1
ATOM 2881 O O . ASN A 1 355 ? 21.536 20.961 -19.598 1.00 96.12 355 ASN A O 1
ATOM 2885 N N . THR A 1 356 ? 22.043 19.325 -18.135 1.00 97.12 356 THR A N 1
ATOM 2886 C CA . THR A 1 356 ? 23.442 19.129 -18.528 1.00 97.12 356 THR A CA 1
ATOM 2887 C C . THR A 1 356 ? 23.758 17.649 -18.755 1.00 97.12 356 THR A C 1
ATOM 2889 O O . THR A 1 356 ? 22.963 16.767 -18.423 1.00 97.12 356 THR A O 1
ATOM 2892 N N . LYS A 1 357 ? 24.926 17.349 -19.338 1.00 96.25 357 LYS A N 1
ATOM 2893 C CA . LYS A 1 357 ? 25.407 15.958 -19.443 1.00 96.25 357 LYS A CA 1
ATOM 2894 C C . LYS A 1 357 ? 25.824 15.422 -18.074 1.00 96.25 357 LYS A C 1
ATOM 2896 O O . LYS A 1 357 ? 25.686 14.230 -17.813 1.00 96.25 357 LYS A O 1
ATOM 2901 N N . GLU A 1 358 ? 26.309 16.302 -17.212 1.00 97.25 358 GLU A N 1
ATOM 2902 C CA . GLU A 1 358 ? 26.709 16.019 -15.842 1.00 97.25 358 GLU A CA 1
ATOM 2903 C C . GLU A 1 358 ? 25.513 15.536 -15.011 1.00 97.25 358 GLU A C 1
ATOM 2905 O O . GLU A 1 358 ? 25.656 14.543 -14.301 1.00 97.25 358 GLU A O 1
ATOM 2910 N N . ASP A 1 359 ? 24.322 16.125 -15.190 1.00 96.75 359 ASP A N 1
ATOM 2911 C CA . ASP A 1 359 ? 23.084 15.659 -14.541 1.00 96.75 359 ASP A CA 1
ATOM 2912 C C . ASP A 1 359 ? 22.765 14.200 -14.906 1.00 96.75 359 ASP A C 1
ATOM 2914 O O . ASP A 1 359 ? 22.331 13.414 -14.064 1.00 96.75 359 ASP A O 1
ATOM 2918 N N . ILE A 1 360 ? 22.997 13.814 -16.169 1.00 97.81 360 ILE A N 1
ATOM 2919 C CA . ILE A 1 360 ? 22.800 12.431 -16.629 1.00 97.81 360 ILE A CA 1
ATOM 2920 C C . ILE A 1 360 ? 23.765 11.504 -15.892 1.00 97.81 360 ILE A C 1
ATOM 2922 O O . ILE A 1 360 ? 23.350 10.473 -15.367 1.00 97.81 360 ILE A O 1
ATOM 2926 N N . ILE A 1 361 ? 25.050 11.865 -15.840 1.00 97.44 361 ILE A N 1
ATOM 2927 C CA . ILE A 1 361 ? 26.084 11.061 -15.177 1.00 97.44 361 ILE A CA 1
ATOM 2928 C C . ILE A 1 361 ? 25.766 10.900 -13.686 1.00 97.44 361 ILE A C 1
ATOM 2930 O O . ILE A 1 361 ? 25.874 9.791 -13.159 1.00 97.44 361 ILE A O 1
ATOM 2934 N N . ASP A 1 362 ? 25.372 11.980 -13.013 1.00 97.50 362 ASP A N 1
ATOM 2935 C CA . ASP A 1 362 ? 25.044 11.976 -11.587 1.00 97.50 362 ASP A CA 1
ATOM 2936 C C . ASP A 1 362 ? 23.818 11.102 -11.285 1.00 97.50 362 ASP A C 1
ATOM 2938 O O . ASP A 1 362 ? 23.888 10.184 -10.463 1.00 97.50 362 ASP A O 1
ATOM 2942 N N . ASN A 1 363 ? 22.723 11.291 -12.026 1.00 97.31 363 ASN A N 1
ATOM 2943 C CA . ASN A 1 363 ? 21.514 10.486 -11.855 1.00 97.31 363 ASN A CA 1
ATOM 2944 C C . ASN A 1 363 ? 21.771 8.995 -12.106 1.00 97.31 363 ASN A C 1
ATOM 2946 O O . ASN A 1 363 ? 21.302 8.145 -11.348 1.00 97.31 363 ASN A O 1
ATOM 2950 N N . ILE A 1 364 ? 22.548 8.656 -13.137 1.00 97.50 364 ILE A N 1
ATOM 2951 C CA . ILE A 1 364 ? 22.894 7.264 -13.451 1.00 97.50 364 ILE A CA 1
ATOM 2952 C C . ILE A 1 364 ? 23.704 6.617 -12.326 1.00 97.50 364 ILE A C 1
ATOM 2954 O O . ILE A 1 364 ? 23.398 5.487 -11.954 1.00 97.50 364 ILE A O 1
ATOM 2958 N N . LYS A 1 365 ? 24.675 7.325 -11.734 1.00 96.75 365 LYS A N 1
ATOM 2959 C CA . LYS A 1 365 ? 25.443 6.815 -10.583 1.00 96.75 365 LYS A CA 1
ATOM 2960 C C . LYS A 1 365 ? 24.549 6.515 -9.380 1.00 96.75 365 LYS A C 1
ATOM 2962 O O . LYS A 1 365 ? 24.727 5.490 -8.724 1.00 96.75 365 LYS A O 1
ATOM 2967 N N . LYS A 1 366 ? 23.581 7.387 -9.091 1.00 96.62 366 LYS A N 1
ATOM 2968 C CA . LYS A 1 366 ? 22.639 7.206 -7.975 1.00 96.62 366 LYS A CA 1
ATOM 2969 C C . LYS A 1 366 ? 21.726 5.999 -8.191 1.00 96.62 366 LYS A C 1
ATOM 2971 O O . LYS A 1 366 ? 21.545 5.198 -7.273 1.00 96.62 366 LYS A O 1
ATOM 2976 N N . TRP A 1 367 ? 21.191 5.833 -9.401 1.00 96.38 367 TRP A N 1
ATOM 2977 C CA . TRP A 1 367 ? 20.407 4.646 -9.743 1.00 96.38 367 TRP A CA 1
ATOM 2978 C C . TRP A 1 367 ? 21.246 3.373 -9.657 1.00 96.38 367 TRP A C 1
ATOM 2980 O O . TRP A 1 367 ? 20.829 2.434 -8.984 1.00 96.38 367 TRP A O 1
ATOM 2990 N N . ASP A 1 368 ? 22.437 3.356 -10.254 1.00 93.81 368 ASP A N 1
ATOM 2991 C CA . ASP A 1 368 ? 23.350 2.206 -10.224 1.00 93.81 368 ASP A CA 1
ATOM 2992 C C . ASP A 1 368 ? 23.679 1.770 -8.786 1.00 93.81 368 ASP A C 1
ATOM 2994 O O . ASP A 1 368 ? 23.576 0.591 -8.439 1.00 93.81 368 ASP A O 1
ATOM 2998 N N . PHE A 1 369 ? 23.939 2.735 -7.896 1.00 93.56 369 PHE A N 1
ATOM 2999 C CA . PHE A 1 369 ? 24.124 2.460 -6.473 1.00 93.56 369 PHE A CA 1
ATOM 3000 C C . PHE A 1 369 ? 22.905 1.768 -5.843 1.00 93.56 369 PHE A C 1
ATOM 3002 O O . PHE A 1 369 ? 23.071 0.804 -5.090 1.00 93.56 369 PHE A O 1
ATOM 3009 N N . MET A 1 370 ? 21.680 2.208 -6.147 1.00 93.00 370 MET A N 1
ATOM 3010 C CA . MET A 1 370 ? 20.467 1.548 -5.648 1.00 93.00 370 MET A CA 1
ATOM 3011 C C . MET A 1 370 ? 20.281 0.141 -6.237 1.00 93.00 370 MET A C 1
ATOM 3013 O O . MET A 1 370 ? 19.911 -0.772 -5.502 1.00 93.00 370 MET A O 1
ATOM 3017 N N . PHE A 1 371 ? 20.609 -0.063 -7.515 1.00 88.19 371 PHE A N 1
ATOM 3018 C CA . PHE A 1 371 ? 20.557 -1.369 -8.182 1.00 88.19 371 PHE A CA 1
ATOM 3019 C C . PHE A 1 371 ? 21.567 -2.388 -7.647 1.00 88.19 371 PHE A C 1
ATOM 3021 O O . PHE A 1 371 ? 21.304 -3.590 -7.697 1.00 88.19 371 PHE A O 1
ATOM 3028 N N . SER A 1 372 ? 22.702 -1.929 -7.114 1.00 83.31 372 SER A N 1
ATOM 3029 C CA . SER A 1 372 ? 23.737 -2.807 -6.547 1.00 83.31 372 SER A CA 1
ATOM 3030 C C . SER A 1 372 ? 23.265 -3.609 -5.322 1.00 83.31 372 SER A C 1
ATOM 3032 O O . SER A 1 372 ? 23.878 -4.611 -4.950 1.00 83.31 372 SER A O 1
ATOM 3034 N N . LYS A 1 373 ? 22.153 -3.198 -4.698 1.00 86.06 373 LYS A N 1
ATOM 3035 C CA . LYS A 1 373 ? 21.570 -3.835 -3.513 1.00 86.06 373 LYS A CA 1
ATOM 3036 C C . LYS A 1 373 ? 20.582 -4.933 -3.920 1.00 86.06 373 LYS A C 1
ATOM 3038 O O . LYS A 1 373 ? 19.371 -4.721 -3.923 1.00 86.06 373 LYS A O 1
ATOM 3043 N N . ILE A 1 374 ? 21.119 -6.103 -4.264 1.00 83.94 374 ILE A N 1
ATOM 3044 C CA . ILE A 1 374 ? 20.340 -7.283 -4.667 1.00 83.94 374 ILE A CA 1
ATOM 3045 C C . ILE A 1 374 ? 20.126 -8.211 -3.468 1.00 83.94 374 ILE A C 1
ATOM 3047 O O . ILE A 1 374 ? 21.076 -8.542 -2.755 1.00 83.94 374 ILE A O 1
ATOM 3051 N N . TYR A 1 375 ? 18.889 -8.665 -3.271 1.00 82.94 375 TYR A N 1
ATOM 3052 C CA . TYR A 1 375 ? 18.514 -9.573 -2.187 1.00 82.94 375 TYR A CA 1
ATOM 3053 C C . TYR A 1 375 ? 17.860 -10.846 -2.729 1.00 82.94 375 TYR A C 1
ATOM 3055 O O . TYR A 1 375 ? 17.108 -10.806 -3.700 1.00 82.94 375 TYR A O 1
ATOM 3063 N N . GLY A 1 376 ? 18.101 -11.973 -2.055 1.00 80.44 376 GLY A N 1
ATOM 3064 C CA . GLY A 1 376 ? 17.428 -13.231 -2.370 1.00 80.44 376 GLY A CA 1
ATOM 3065 C C . GLY A 1 376 ? 15.967 -13.205 -1.928 1.00 80.44 376 GLY A C 1
ATOM 3066 O O . GLY A 1 376 ? 15.672 -12.900 -0.772 1.00 80.44 376 GLY A O 1
ATOM 3067 N N . ALA A 1 377 ? 15.060 -13.545 -2.836 1.00 76.19 377 ALA A N 1
ATOM 3068 C CA . ALA A 1 377 ? 13.643 -13.692 -2.551 1.00 76.19 377 ALA A CA 1
ATOM 3069 C C . ALA A 1 377 ? 13.379 -14.928 -1.676 1.00 76.19 377 ALA A C 1
ATOM 3071 O O . ALA A 1 377 ? 14.008 -15.977 -1.830 1.00 76.19 377 ALA A O 1
ATOM 3072 N N . THR A 1 378 ? 12.408 -14.806 -0.773 1.00 74.69 378 THR A N 1
ATOM 3073 C CA . THR A 1 378 ? 11.953 -15.905 0.088 1.00 74.69 378 THR A CA 1
ATOM 3074 C C . THR A 1 378 ? 10.916 -16.765 -0.654 1.00 74.69 378 THR A C 1
ATOM 3076 O O . THR A 1 378 ? 10.051 -16.201 -1.332 1.00 74.69 378 THR A O 1
ATOM 3079 N N . PRO A 1 379 ? 10.937 -18.107 -0.520 1.00 74.62 379 PRO A N 1
ATOM 3080 C CA . PRO A 1 379 ? 9.956 -18.999 -1.144 1.00 74.62 379 PRO A CA 1
ATOM 3081 C C . PRO A 1 379 ? 8.580 -18.886 -0.468 1.00 74.62 379 PRO A C 1
ATOM 3083 O O . PRO A 1 379 ? 8.239 -19.674 0.402 1.00 74.62 379 PRO A O 1
ATOM 3086 N N . LYS A 1 380 ? 7.783 -17.876 -0.821 1.00 78.00 380 LYS A N 1
ATOM 3087 C CA . LYS A 1 380 ? 6.441 -17.649 -0.256 1.00 78.00 380 LYS A CA 1
ATOM 3088 C C . LYS A 1 380 ? 5.418 -17.345 -1.357 1.00 78.00 380 LYS A C 1
ATOM 3090 O O . LYS A 1 380 ? 5.788 -16.821 -2.411 1.00 78.00 380 LYS A O 1
ATOM 3095 N N . GLY A 1 381 ? 4.137 -17.626 -1.117 1.00 80.81 381 GLY A N 1
ATOM 3096 C CA . GLY A 1 381 ? 3.075 -17.354 -2.091 1.00 80.81 381 GLY A CA 1
ATOM 3097 C C . GLY A 1 381 ? 3.321 -18.098 -3.403 1.00 80.81 381 GLY A C 1
ATOM 3098 O O . GLY A 1 381 ? 3.796 -19.234 -3.389 1.00 80.81 381 GLY A O 1
ATOM 3099 N N . ARG A 1 382 ? 3.110 -17.447 -4.558 1.00 83.31 382 ARG A N 1
ATOM 3100 C CA . ARG A 1 382 ? 3.339 -18.083 -5.877 1.00 83.31 382 ARG A CA 1
ATOM 3101 C C . ARG A 1 382 ? 4.784 -18.514 -6.100 1.00 83.31 382 ARG A C 1
ATOM 3103 O O . ARG A 1 382 ? 5.020 -19.399 -6.915 1.00 83.31 382 ARG A O 1
ATOM 3110 N N . MET A 1 383 ? 5.732 -17.924 -5.369 1.00 81.00 383 MET A N 1
ATOM 3111 C CA . MET A 1 383 ? 7.143 -18.280 -5.473 1.00 81.00 383 MET A CA 1
ATOM 3112 C C . MET A 1 383 ? 7.422 -19.710 -5.005 1.00 81.00 383 MET A C 1
ATOM 3114 O O . MET A 1 383 ? 8.329 -20.354 -5.520 1.00 81.00 383 MET A 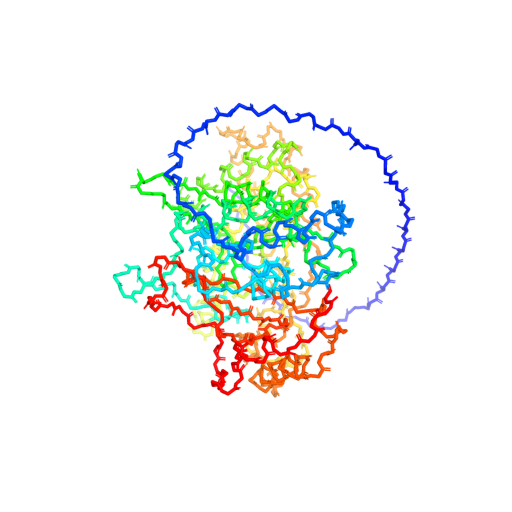O 1
ATOM 3118 N N . SER A 1 384 ? 6.652 -20.204 -4.031 1.00 81.06 384 SER A N 1
ATOM 3119 C CA . SER A 1 384 ? 6.854 -21.522 -3.415 1.00 81.06 384 SER A CA 1
ATOM 3120 C C . SER A 1 384 ? 6.924 -22.660 -4.435 1.00 81.06 384 SER A C 1
ATOM 3122 O O . SER A 1 384 ? 7.759 -23.545 -4.292 1.00 81.06 384 SER A O 1
ATOM 3124 N N . ARG A 1 385 ? 6.138 -22.580 -5.520 1.00 81.88 385 ARG A N 1
ATOM 3125 C CA . ARG A 1 385 ? 6.090 -23.590 -6.594 1.00 81.88 385 ARG A CA 1
ATOM 3126 C C . ARG A 1 385 ? 7.435 -23.846 -7.275 1.00 81.88 385 ARG A C 1
ATOM 3128 O O . ARG A 1 385 ? 7.605 -24.861 -7.935 1.00 81.88 385 ARG A O 1
ATOM 3135 N N . PHE A 1 386 ? 8.358 -22.897 -7.163 1.00 80.75 386 PHE A N 1
ATOM 3136 C CA . PHE A 1 386 ? 9.671 -22.968 -7.783 1.00 80.75 386 PHE A CA 1
ATOM 3137 C C . PHE A 1 386 ? 10.724 -23.647 -6.906 1.00 80.75 386 PHE A C 1
ATOM 3139 O O . PHE A 1 386 ? 11.843 -23.836 -7.381 1.00 80.75 386 PHE A O 1
ATOM 3146 N N . TYR A 1 387 ? 10.385 -23.999 -5.663 1.00 80.44 387 TYR A N 1
ATOM 3147 C CA . TYR A 1 387 ? 11.278 -24.624 -4.694 1.00 80.44 387 TYR A CA 1
ATOM 3148 C C . TYR A 1 387 ? 10.855 -26.070 -4.436 1.00 80.44 387 TYR A C 1
ATOM 3150 O O . TYR A 1 387 ? 9.728 -26.341 -4.021 1.00 80.44 387 TYR A O 1
ATOM 3158 N N . GLU A 1 388 ? 11.766 -27.010 -4.678 1.00 79.88 388 GLU A N 1
ATOM 3159 C CA . GLU A 1 388 ? 11.475 -28.436 -4.530 1.00 79.88 388 GLU A CA 1
ATOM 3160 C C . GLU A 1 388 ? 11.199 -28.795 -3.063 1.00 79.88 388 GLU A C 1
ATOM 3162 O O . GLU A 1 388 ? 11.939 -28.410 -2.157 1.00 79.88 388 GLU A O 1
ATOM 3167 N N . GLY A 1 389 ? 10.114 -29.538 -2.822 1.00 76.88 389 GLY A N 1
ATOM 3168 C CA . GLY A 1 389 ? 9.726 -29.987 -1.481 1.00 76.88 389 GLY A CA 1
ATOM 3169 C C . GLY A 1 389 ? 9.173 -28.893 -0.558 1.00 76.88 389 GLY A C 1
ATOM 3170 O O . GLY A 1 389 ? 8.928 -29.173 0.616 1.00 76.88 389 GLY A O 1
ATOM 3171 N N . PHE A 1 390 ? 8.958 -27.670 -1.054 1.00 77.50 390 PHE A N 1
ATOM 3172 C CA . PHE A 1 390 ? 8.377 -26.587 -0.265 1.00 77.50 390 PHE A CA 1
ATOM 3173 C C . PHE A 1 390 ? 6.849 -26.531 -0.427 1.00 77.50 390 PHE A C 1
ATOM 3175 O O . PHE A 1 390 ? 6.334 -26.302 -1.518 1.00 77.50 390 PHE A O 1
ATOM 3182 N N . ASP A 1 391 ? 6.123 -26.697 0.681 1.00 76.69 391 ASP A N 1
ATOM 3183 C CA . ASP A 1 391 ? 4.662 -26.584 0.747 1.00 76.69 391 ASP A CA 1
ATOM 3184 C C . ASP A 1 391 ? 4.265 -25.405 1.647 1.00 76.69 391 ASP A C 1
ATOM 3186 O O . ASP A 1 391 ? 4.364 -25.470 2.875 1.00 76.69 391 ASP A O 1
ATOM 3190 N N . ASP A 1 392 ? 3.807 -24.315 1.026 1.00 77.88 392 ASP A N 1
ATOM 3191 C CA . ASP A 1 392 ? 3.424 -23.095 1.741 1.00 77.88 392 ASP A CA 1
ATOM 3192 C C . ASP A 1 392 ? 2.110 -23.244 2.533 1.00 77.88 392 ASP A C 1
ATOM 3194 O O . ASP A 1 392 ? 1.829 -22.456 3.437 1.00 77.88 392 ASP A O 1
ATOM 3198 N N . SER A 1 393 ? 1.289 -24.255 2.225 1.00 78.44 393 SER A N 1
ATOM 3199 C CA . SER A 1 393 ? -0.038 -24.414 2.833 1.00 78.44 393 SER A CA 1
ATOM 3200 C C . SER A 1 393 ? 0.041 -24.743 4.326 1.00 78.44 393 SER A C 1
ATOM 3202 O O . SER A 1 393 ? -0.635 -24.106 5.135 1.00 78.44 393 SER A O 1
ATOM 3204 N N . LYS A 1 394 ? 0.932 -25.663 4.716 1.00 79.25 394 LYS A N 1
ATOM 3205 C CA . LYS A 1 394 ? 1.149 -26.052 6.121 1.00 79.25 394 LYS A CA 1
ATOM 3206 C C . LYS A 1 394 ? 1.615 -24.883 6.974 1.00 79.25 394 LYS A C 1
ATOM 3208 O O . LYS A 1 394 ? 1.164 -24.717 8.100 1.00 79.25 394 LYS A O 1
ATOM 3213 N N . ARG A 1 395 ? 2.497 -24.050 6.422 1.00 78.81 395 ARG A N 1
ATOM 3214 C CA . ARG A 1 395 ? 2.990 -22.857 7.108 1.00 78.81 395 ARG A CA 1
ATOM 3215 C C . ARG A 1 395 ? 1.855 -21.879 7.404 1.00 78.81 395 ARG A C 1
ATOM 3217 O O . ARG A 1 395 ? 1.726 -21.444 8.540 1.00 78.81 395 ARG A O 1
ATOM 3224 N N . LYS A 1 396 ? 1.004 -21.593 6.412 1.00 80.06 396 LYS A N 1
ATOM 3225 C CA . LYS A 1 396 ? -0.155 -20.702 6.588 1.00 80.06 396 LYS A CA 1
ATOM 3226 C C . LYS A 1 396 ? -1.089 -21.185 7.700 1.00 80.06 396 LYS A C 1
ATOM 3228 O O . LYS A 1 396 ? -1.570 -20.358 8.467 1.00 80.06 396 LYS A O 1
ATOM 3233 N N . ILE A 1 397 ? -1.331 -22.498 7.783 1.00 82.94 397 ILE A N 1
ATOM 3234 C CA . ILE A 1 397 ? -2.144 -23.107 8.848 1.00 82.94 397 ILE A CA 1
ATOM 3235 C C . ILE A 1 397 ? -1.477 -22.904 10.212 1.00 82.94 397 ILE A C 1
ATOM 3237 O O . ILE A 1 397 ? -2.094 -22.314 11.093 1.00 82.94 397 ILE A O 1
ATOM 3241 N N . ASN A 1 398 ? -0.211 -23.307 10.356 1.00 82.88 398 ASN A N 1
ATOM 3242 C CA . ASN A 1 398 ? 0.524 -23.190 11.619 1.00 82.88 398 ASN A CA 1
ATOM 3243 C C . ASN A 1 398 ? 0.579 -21.743 12.129 1.00 82.88 398 ASN A C 1
ATOM 3245 O O . ASN A 1 398 ? 0.455 -21.487 13.322 1.00 82.88 398 ASN A O 1
ATOM 3249 N N . ASP A 1 399 ? 0.775 -20.776 11.238 1.00 81.75 399 ASP A N 1
ATOM 3250 C CA . ASP A 1 399 ? 0.825 -19.367 11.617 1.00 81.75 399 ASP A CA 1
ATOM 3251 C C . ASP A 1 399 ? -0.559 -18.846 12.062 1.00 81.75 399 ASP A C 1
ATOM 3253 O O . ASP A 1 399 ? -0.651 -18.094 13.034 1.00 81.75 399 ASP A O 1
ATOM 3257 N N . ALA A 1 400 ? -1.650 -19.272 11.410 1.00 83.19 400 ALA A N 1
ATOM 3258 C CA . ALA A 1 400 ? -3.009 -18.937 11.844 1.00 83.19 400 ALA A CA 1
ATOM 3259 C C . ALA A 1 400 ? -3.348 -19.564 13.210 1.00 83.19 400 ALA A C 1
ATOM 3261 O O . ALA A 1 400 ? -3.924 -18.888 14.066 1.00 83.19 400 ALA A O 1
ATOM 3262 N N . GLU A 1 401 ? -2.937 -20.815 13.441 1.00 85.19 401 GLU A N 1
ATOM 3263 C CA . GLU A 1 401 ? -3.032 -21.502 14.738 1.00 85.19 401 GLU A CA 1
ATOM 3264 C C . GLU A 1 401 ? -2.263 -20.751 15.824 1.00 85.19 401 GLU A C 1
ATOM 3266 O O . GLU A 1 401 ? -2.825 -20.434 16.870 1.00 85.19 401 GLU A O 1
ATOM 3271 N N . ASN A 1 402 ? -1.017 -20.360 15.546 1.00 86.75 402 ASN A N 1
ATOM 3272 C CA . ASN A 1 402 ? -0.189 -19.586 16.470 1.00 86.75 402 ASN A CA 1
ATOM 3273 C C . ASN A 1 402 ? -0.839 -18.257 16.875 1.00 86.75 402 ASN A C 1
ATOM 3275 O O . ASN A 1 402 ? -0.721 -17.846 18.032 1.00 86.75 402 ASN A O 1
ATOM 3279 N N . ILE A 1 403 ? -1.517 -17.581 15.939 1.00 86.88 403 ILE A N 1
ATOM 3280 C CA . ILE A 1 403 ? -2.284 -16.368 16.237 1.00 86.88 403 ILE A CA 1
ATOM 3281 C C . ILE A 1 403 ? -3.447 -16.706 17.172 1.00 86.88 403 ILE A C 1
ATOM 3283 O O . ILE A 1 403 ? -3.587 -16.062 18.207 1.00 86.88 403 ILE A O 1
ATOM 3287 N N . GLN A 1 404 ? -4.264 -17.715 16.860 1.00 86.44 404 GLN A N 1
ATOM 3288 C CA . GLN A 1 404 ? -5.398 -18.088 17.716 1.00 86.44 404 GLN A CA 1
ATOM 3289 C C . GLN A 1 404 ? -4.963 -18.492 19.128 1.00 86.44 404 GLN A C 1
ATOM 3291 O O . GLN A 1 404 ? -5.531 -18.009 20.110 1.00 86.44 404 GLN A O 1
ATOM 3296 N N . GLU A 1 405 ? -3.925 -19.321 19.242 1.00 87.75 405 GLU A N 1
ATOM 3297 C CA . GLU A 1 405 ? -3.344 -19.719 20.524 1.00 87.75 405 GLU A CA 1
ATOM 3298 C C . GLU A 1 405 ? -2.855 -18.516 21.330 1.00 87.75 405 GLU A C 1
ATOM 3300 O O . GLU A 1 405 ? -3.022 -18.493 22.549 1.00 87.75 405 GLU A O 1
ATOM 3305 N N . ALA A 1 406 ? -2.284 -17.499 20.675 1.00 88.38 406 ALA A N 1
ATOM 3306 C CA . ALA A 1 406 ? -1.846 -16.287 21.359 1.00 88.38 406 ALA A CA 1
ATOM 3307 C C . ALA A 1 406 ? -3.019 -15.547 22.026 1.00 88.38 406 ALA A C 1
ATOM 3309 O O . ALA A 1 406 ? -2.872 -15.070 23.151 1.00 88.38 406 ALA A O 1
ATOM 3310 N N . PHE A 1 407 ? -4.195 -15.500 21.390 1.00 89.00 407 PHE A N 1
ATOM 3311 C CA . PHE A 1 407 ? -5.398 -14.907 21.991 1.00 89.00 407 PHE A CA 1
ATOM 3312 C C . PHE A 1 407 ? -5.985 -15.774 23.106 1.00 89.00 407 PHE A C 1
ATOM 3314 O O . PHE A 1 407 ? -6.334 -15.247 24.160 1.00 89.00 407 PHE A O 1
ATOM 3321 N N . LEU A 1 408 ? -6.075 -17.090 22.900 1.00 88.88 408 LEU A N 1
ATOM 3322 C CA . LEU A 1 408 ? -6.619 -18.018 23.899 1.00 88.88 408 LEU A CA 1
ATOM 3323 C C . LEU A 1 408 ? -5.773 -18.034 25.180 1.00 88.88 408 LEU A C 1
ATOM 3325 O O . LEU A 1 408 ? -6.316 -18.042 26.285 1.00 88.88 408 LEU A O 1
ATOM 3329 N N . ASN A 1 409 ? -4.449 -17.979 25.030 1.00 89.12 409 ASN A N 1
ATOM 3330 C CA . ASN A 1 409 ? -3.504 -18.034 26.142 1.00 89.12 409 ASN A CA 1
ATOM 3331 C C . ASN A 1 409 ? -3.115 -16.652 26.693 1.00 89.12 409 ASN A C 1
ATOM 3333 O O . ASN A 1 409 ? -2.402 -16.587 27.691 1.00 89.12 409 ASN A O 1
ATOM 3337 N N . ASN A 1 410 ? -3.590 -15.555 26.090 1.00 86.06 410 ASN A N 1
ATOM 3338 C CA . ASN A 1 410 ? -3.183 -14.182 26.419 1.00 86.06 410 ASN A CA 1
ATOM 3339 C C . ASN A 1 410 ? -1.656 -13.981 26.353 1.00 86.06 410 ASN A C 1
ATOM 3341 O O . ASN A 1 410 ? -1.052 -13.372 27.235 1.00 86.06 410 ASN A O 1
ATOM 3345 N N . ASP A 1 411 ? -1.017 -14.529 25.317 1.00 86.31 411 ASP A N 1
ATOM 3346 C CA . ASP A 1 411 ? 0.429 -14.418 25.110 1.00 86.31 411 ASP A CA 1
ATOM 3347 C C . ASP A 1 411 ? 0.783 -13.055 24.499 1.00 86.31 411 ASP A C 1
ATOM 3349 O O . ASP A 1 411 ? 0.948 -12.906 23.284 1.00 86.31 411 ASP A O 1
ATOM 3353 N N . ASP A 1 412 ? 0.933 -12.046 25.359 1.00 79.88 412 ASP A N 1
ATOM 3354 C CA . ASP A 1 412 ? 1.277 -10.677 24.958 1.00 79.88 412 ASP A CA 1
ATOM 3355 C C . ASP A 1 412 ? 2.560 -10.601 24.112 1.00 79.88 412 ASP A C 1
ATOM 3357 O O . ASP A 1 412 ? 2.710 -9.699 23.287 1.00 79.88 412 ASP A O 1
ATOM 3361 N N . SER A 1 413 ? 3.500 -11.539 24.282 1.00 80.75 413 SER A N 1
ATOM 3362 C CA . SER A 1 413 ? 4.759 -11.540 23.530 1.00 80.75 413 SER A CA 1
ATOM 3363 C C . SER A 1 413 ? 4.550 -11.849 22.046 1.00 80.75 413 SER A C 1
ATOM 3365 O O . SER A 1 413 ? 5.214 -11.249 21.193 1.00 80.75 413 SER A O 1
ATOM 3367 N N . LYS A 1 414 ? 3.602 -12.744 21.742 1.00 80.44 414 LYS A N 1
ATOM 3368 C CA . LYS A 1 414 ? 3.171 -13.067 20.379 1.00 80.44 414 LYS A CA 1
ATOM 3369 C C . LYS A 1 414 ? 2.235 -11.994 19.840 1.00 80.44 414 LYS A C 1
ATOM 3371 O O . LYS A 1 414 ? 2.448 -11.532 18.723 1.00 80.44 414 LYS A O 1
ATOM 3376 N N . LEU A 1 415 ? 1.261 -11.550 20.640 1.00 78.56 415 LEU A N 1
ATOM 3377 C CA . LEU A 1 415 ? 0.263 -10.554 20.229 1.00 78.56 415 LEU A CA 1
ATOM 3378 C C . LEU A 1 415 ? 0.908 -9.235 19.773 1.00 78.56 415 LEU A C 1
ATOM 3380 O O . LEU A 1 415 ? 0.484 -8.666 18.769 1.00 78.56 415 LEU A O 1
ATOM 3384 N N . LYS A 1 416 ? 1.990 -8.799 20.433 1.00 76.44 416 LYS A N 1
ATOM 3385 C CA . LYS A 1 416 ? 2.762 -7.590 20.073 1.00 76.44 416 LYS A CA 1
ATOM 3386 C C . LYS A 1 416 ? 3.393 -7.613 18.680 1.00 76.44 416 LYS A C 1
ATOM 3388 O O . LYS A 1 416 ? 3.887 -6.588 18.231 1.00 76.44 416 LYS A O 1
ATOM 3393 N N . ARG A 1 417 ? 3.445 -8.771 18.020 1.00 76.06 417 ARG A N 1
ATOM 3394 C CA . ARG A 1 417 ? 4.050 -8.949 16.688 1.00 76.06 417 ARG A CA 1
ATOM 3395 C C . ARG A 1 417 ? 3.014 -9.190 15.593 1.00 76.06 417 ARG A C 1
ATOM 3397 O O . ARG A 1 417 ? 3.389 -9.552 14.482 1.00 76.06 417 ARG A O 1
ATOM 3404 N N . ILE A 1 418 ? 1.731 -9.066 15.925 1.00 84.31 418 ILE A N 1
ATOM 3405 C CA . ILE A 1 418 ? 0.634 -9.311 14.997 1.00 84.31 418 ILE A CA 1
ATOM 3406 C C . ILE A 1 418 ? 0.191 -7.990 14.389 1.00 84.31 418 ILE A C 1
ATOM 3408 O O . ILE A 1 418 ? -0.143 -7.035 15.095 1.00 84.31 418 ILE A O 1
ATOM 3412 N N . SER A 1 419 ? 0.105 -7.989 13.071 1.00 88.69 419 SER A N 1
ATOM 3413 C CA . SER A 1 419 ? -0.354 -6.857 12.288 1.00 88.69 419 SER A CA 1
ATOM 3414 C C . SER A 1 419 ? -1.806 -7.023 11.870 1.00 88.69 419 SER A C 1
ATOM 3416 O O . SER A 1 419 ? -2.341 -8.127 11.791 1.00 88.69 419 SER A O 1
ATOM 3418 N N . GLY A 1 420 ? -2.467 -5.902 11.623 1.00 92.19 420 GLY A N 1
ATOM 3419 C CA . GLY A 1 420 ? -3.874 -5.812 11.274 1.00 92.19 420 GLY A CA 1
ATOM 3420 C C . GLY A 1 420 ? -4.064 -5.348 9.839 1.00 92.19 420 GLY A C 1
ATOM 3421 O O . GLY A 1 420 ? -3.482 -4.347 9.412 1.00 92.19 420 GLY A O 1
ATOM 3422 N N . LEU A 1 421 ? -4.922 -6.049 9.108 1.00 93.81 421 LEU A N 1
ATOM 3423 C CA . LEU A 1 421 ? -5.344 -5.702 7.759 1.00 93.81 421 LEU A CA 1
ATOM 3424 C C . LEU A 1 421 ? -6.829 -5.381 7.754 1.00 93.81 421 LEU A C 1
ATOM 3426 O O . LEU A 1 421 ? -7.660 -6.217 8.104 1.00 93.81 421 LEU A O 1
ATOM 3430 N N . LEU A 1 422 ? -7.162 -4.188 7.276 1.00 96.06 422 LEU A N 1
ATOM 3431 C CA . LEU A 1 422 ? -8.522 -3.770 6.983 1.00 96.06 422 LEU A CA 1
ATOM 3432 C C . LEU A 1 422 ? -8.779 -3.851 5.470 1.00 96.06 422 LEU A C 1
ATOM 3434 O O . LEU A 1 422 ? -8.112 -3.183 4.676 1.00 96.06 422 LEU A O 1
ATOM 3438 N N . ASP A 1 423 ? -9.725 -4.697 5.061 1.00 95.31 423 ASP A N 1
ATOM 3439 C CA . ASP A 1 423 ? -10.089 -4.919 3.654 1.00 95.31 423 ASP A CA 1
ATOM 3440 C C . ASP A 1 423 ? -11.139 -3.900 3.167 1.00 95.31 423 ASP A C 1
ATOM 3442 O O . ASP A 1 423 ? -11.830 -3.243 3.948 1.00 95.31 423 ASP A O 1
ATOM 3446 N N . ILE A 1 424 ? -11.326 -3.807 1.849 1.00 95.25 424 ILE A N 1
ATOM 3447 C CA . ILE A 1 424 ? -12.210 -2.833 1.177 1.00 95.25 424 ILE A CA 1
ATOM 3448 C C . ILE A 1 424 ? -13.709 -2.992 1.501 1.00 95.25 424 ILE A C 1
ATOM 3450 O O . ILE A 1 424 ? -14.517 -2.151 1.104 1.00 95.25 424 ILE A O 1
ATOM 3454 N N . ASN A 1 425 ? -14.102 -4.084 2.162 1.00 95.19 425 ASN A N 1
ATOM 3455 C CA . ASN A 1 425 ? -15.457 -4.350 2.662 1.00 95.19 425 ASN A CA 1
ATOM 3456 C C . ASN A 1 425 ? -15.561 -4.206 4.191 1.00 95.19 425 ASN A C 1
ATOM 3458 O O . ASN A 1 425 ? -16.553 -4.630 4.784 1.00 95.19 425 ASN A O 1
ATOM 3462 N N . GLY A 1 426 ? -14.535 -3.653 4.833 1.00 95.94 426 GLY A N 1
ATOM 3463 C CA . GLY A 1 426 ? -14.484 -3.431 6.270 1.00 95.94 426 GLY A CA 1
ATOM 3464 C C . GLY A 1 426 ? -14.097 -4.662 7.085 1.00 95.94 426 GLY A C 1
ATOM 3465 O O . GLY A 1 426 ? -14.014 -4.539 8.302 1.00 95.94 426 GLY A O 1
ATOM 3466 N N . LYS A 1 427 ? -13.880 -5.840 6.477 1.00 96.00 427 LYS A N 1
ATOM 3467 C CA . LYS A 1 427 ? -13.421 -7.025 7.219 1.00 96.00 427 LYS A CA 1
ATOM 3468 C C . LYS A 1 427 ? -12.015 -6.794 7.751 1.00 96.00 427 LYS A C 1
ATOM 3470 O O . LYS A 1 427 ? -11.156 -6.303 7.017 1.00 96.00 427 LYS A O 1
ATOM 3475 N N . PHE A 1 428 ? -11.798 -7.185 8.999 1.00 95.88 428 PHE A N 1
ATOM 3476 C CA . PHE A 1 428 ? -10.502 -7.091 9.644 1.00 95.88 428 PHE A CA 1
ATOM 3477 C C . PHE A 1 428 ? -9.859 -8.472 9.780 1.00 95.88 428 PHE A C 1
ATOM 3479 O O . PHE A 1 428 ? -10.511 -9.459 10.130 1.00 95.88 428 PHE A O 1
ATOM 3486 N N . TYR A 1 429 ? -8.568 -8.529 9.494 1.00 93.44 429 TYR A N 1
ATOM 3487 C CA . TYR A 1 429 ? -7.751 -9.729 9.562 1.00 93.44 429 TYR A CA 1
ATOM 3488 C C . TYR A 1 429 ? -6.519 -9.431 10.400 1.00 93.44 429 TYR A C 1
ATOM 3490 O O . TYR A 1 429 ? -6.011 -8.311 10.397 1.00 93.44 429 TYR A O 1
ATOM 3498 N N . LEU A 1 430 ? -6.024 -10.453 11.076 1.00 91.19 430 LEU A N 1
ATOM 3499 C CA . LEU A 1 430 ? -4.739 -10.422 11.752 1.00 91.19 430 LEU A CA 1
ATOM 3500 C C . LEU A 1 430 ? -3.728 -11.186 10.908 1.00 91.19 430 LEU A C 1
ATOM 3502 O O . LEU A 1 430 ? -4.087 -12.176 10.273 1.00 91.19 430 LEU A O 1
ATOM 3506 N N . PHE A 1 431 ? -2.475 -10.754 10.878 1.00 85.75 431 PHE A N 1
ATOM 3507 C CA . PHE A 1 431 ? -1.452 -11.446 10.110 1.00 85.75 431 PHE A CA 1
ATOM 3508 C C . PHE A 1 431 ? -0.065 -11.361 10.743 1.00 85.75 431 PHE A C 1
ATOM 3510 O O . PHE A 1 431 ? 0.285 -10.391 11.414 1.00 85.75 431 PHE A O 1
ATOM 3517 N N . SER A 1 432 ? 0.728 -12.402 10.492 1.00 76.38 432 SER A N 1
ATOM 3518 C CA . SER A 1 432 ? 2.165 -12.455 10.757 1.00 76.38 432 SER A CA 1
ATOM 3519 C C . SER A 1 432 ? 2.851 -13.072 9.532 1.00 76.38 432 SER A C 1
ATOM 3521 O O . SER A 1 432 ? 2.736 -14.269 9.281 1.00 76.38 432 SER A O 1
ATOM 3523 N N . ASP A 1 433 ? 3.472 -12.212 8.722 1.00 67.94 433 ASP A N 1
ATOM 3524 C CA . ASP A 1 433 ? 4.228 -12.461 7.478 1.00 67.94 433 ASP A CA 1
ATOM 3525 C C . ASP A 1 433 ? 4.309 -13.918 6.918 1.00 67.94 433 ASP A C 1
ATOM 3527 O O . ASP A 1 433 ? 5.253 -14.660 7.232 1.00 67.94 433 ASP A O 1
ATOM 3531 N N . PRO A 1 434 ? 3.472 -14.322 5.933 1.00 61.88 434 PRO A N 1
ATOM 3532 C CA . PRO A 1 434 ? 2.330 -13.646 5.309 1.00 61.88 434 PRO A CA 1
ATOM 3533 C C . PRO A 1 434 ? 0.998 -14.330 5.664 1.00 61.88 434 PRO A C 1
ATOM 3535 O O . PRO A 1 434 ? 0.042 -14.258 4.893 1.00 61.88 434 PRO A O 1
ATOM 3538 N N . ALA A 1 435 ? 0.947 -15.085 6.759 1.00 72.50 435 ALA A N 1
ATOM 3539 C CA . ALA A 1 435 ? -0.234 -15.853 7.113 1.00 72.50 435 ALA A CA 1
ATOM 3540 C C . ALA A 1 435 ? -1.313 -14.965 7.719 1.00 72.50 435 ALA A C 1
ATOM 3542 O O . ALA A 1 435 ? -1.017 -14.060 8.495 1.00 72.50 435 ALA A O 1
ATOM 3543 N N . ILE A 1 436 ? -2.563 -15.244 7.361 1.00 84.12 436 ILE A N 1
ATOM 3544 C CA . ILE A 1 436 ? -3.693 -14.352 7.602 1.00 84.12 436 ILE A CA 1
ATOM 3545 C C . ILE A 1 436 ? -4.730 -15.107 8.416 1.00 84.12 436 ILE A C 1
ATOM 3547 O O . ILE A 1 436 ? -5.394 -15.998 7.902 1.00 84.12 436 ILE A O 1
ATOM 3551 N N . CYS A 1 437 ? -4.908 -14.713 9.666 1.00 87.81 437 CYS A N 1
ATOM 3552 C CA . CYS A 1 437 ? -5.974 -15.184 10.530 1.00 87.81 437 CYS A CA 1
ATOM 3553 C C . CYS A 1 437 ? -7.224 -14.301 10.328 1.00 87.81 437 CYS A C 1
ATOM 3555 O O . CYS A 1 437 ? -7.196 -13.105 10.651 1.00 87.81 437 CYS A O 1
ATOM 3557 N N . PRO A 1 438 ? -8.321 -14.832 9.754 1.00 90.75 438 PRO A N 1
ATOM 3558 C CA . PRO A 1 438 ? -9.564 -14.082 9.643 1.00 90.75 438 PRO A CA 1
ATOM 3559 C C . PRO A 1 438 ? -10.172 -13.819 11.022 1.00 90.75 438 PRO A C 1
ATOM 3561 O O . PRO A 1 438 ? -10.042 -14.628 11.936 1.00 90.75 438 PRO A O 1
ATOM 3564 N N . THR A 1 439 ? -10.882 -12.701 11.163 1.00 93.56 439 THR A N 1
ATOM 3565 C CA . THR A 1 439 ? -11.657 -12.392 12.371 1.00 93.56 439 THR A CA 1
ATOM 3566 C C . THR A 1 439 ? -13.132 -12.201 12.029 1.00 93.56 439 THR A C 1
ATOM 3568 O O . THR A 1 439 ? -13.494 -11.955 10.876 1.00 93.56 439 THR A O 1
ATOM 3571 N N . GLU A 1 440 ? -13.999 -12.276 13.034 1.00 95.19 440 GLU A N 1
ATOM 3572 C CA . GLU A 1 440 ? -15.410 -11.885 12.905 1.00 95.19 440 GLU A CA 1
ATOM 3573 C C . GLU A 1 440 ? -15.628 -10.358 12.919 1.00 95.19 440 GLU A C 1
ATOM 3575 O O . GLU A 1 440 ? -16.765 -9.889 12.818 1.00 95.19 440 GLU A O 1
ATOM 3580 N N . LEU A 1 441 ? -14.562 -9.561 13.051 1.00 97.25 441 LEU A N 1
ATOM 3581 C CA . LEU A 1 441 ? -14.662 -8.107 13.092 1.00 97.25 441 LEU A CA 1
ATOM 3582 C C . LEU A 1 441 ? -14.858 -7.534 11.688 1.00 97.25 441 LEU A C 1
ATOM 3584 O O . LEU A 1 441 ? -14.111 -7.823 10.748 1.00 97.25 441 LEU A O 1
ATOM 3588 N N . GLN A 1 442 ? -15.866 -6.672 11.556 1.00 97.31 442 GLN A N 1
ATOM 3589 C CA . GLN A 1 442 ? -16.165 -5.995 10.305 1.00 97.31 442 GLN A CA 1
ATOM 3590 C C . GLN A 1 442 ? -16.728 -4.591 10.540 1.00 97.31 442 GLN A C 1
ATOM 3592 O O . GLN A 1 442 ? -17.764 -4.429 11.187 1.00 97.31 442 GLN A O 1
ATOM 3597 N N . LEU A 1 443 ? -16.077 -3.588 9.954 1.00 98.06 443 LEU A N 1
ATOM 3598 C CA . LEU A 1 443 ? -16.522 -2.197 9.965 1.00 98.06 443 LEU A CA 1
ATOM 3599 C C . LEU A 1 443 ? -17.790 -1.988 9.128 1.00 98.06 443 LEU A C 1
ATOM 3601 O O . LEU A 1 443 ? -18.110 -2.750 8.208 1.00 98.06 443 LEU A O 1
ATOM 3605 N N . ASN A 1 444 ? -18.516 -0.917 9.435 1.00 97.50 444 ASN A N 1
ATOM 3606 C CA . ASN A 1 444 ? -19.754 -0.545 8.757 1.00 97.50 444 ASN A CA 1
ATOM 3607 C C . ASN A 1 444 ? -19.494 0.195 7.432 1.00 97.50 444 ASN A C 1
ATOM 3609 O O . ASN A 1 444 ? -19.770 1.385 7.298 1.00 97.50 444 ASN A O 1
ATOM 3613 N N . TYR A 1 445 ? -18.912 -0.508 6.461 1.00 96.75 445 TYR A N 1
ATOM 3614 C CA . TYR A 1 445 ? -18.613 0.035 5.132 1.00 96.75 445 TYR A CA 1
ATOM 3615 C C . TYR A 1 445 ? -19.780 -0.139 4.160 1.00 96.75 445 TYR A C 1
ATOM 3617 O O . TYR A 1 445 ? -20.522 -1.120 4.218 1.00 96.75 445 TYR A O 1
ATOM 3625 N N . SER A 1 446 ? -19.884 0.738 3.165 1.00 94.00 446 SER A N 1
ATOM 3626 C CA . SER A 1 446 ? -20.843 0.592 2.060 1.00 94.00 446 SER A CA 1
ATOM 3627 C C . SER A 1 446 ? -20.673 -0.727 1.284 1.00 94.00 446 SER A C 1
ATOM 3629 O O . SER A 1 446 ? -21.628 -1.277 0.731 1.00 94.00 446 SER A O 1
ATOM 3631 N N . ASN A 1 447 ? -19.458 -1.280 1.276 1.00 93.12 447 ASN A N 1
ATOM 3632 C CA . ASN A 1 447 ? -19.118 -2.545 0.628 1.00 93.12 447 ASN A CA 1
ATOM 3633 C C . ASN A 1 447 ? -19.273 -3.784 1.534 1.00 93.12 447 ASN A C 1
ATOM 3635 O O . ASN A 1 447 ? -18.899 -4.873 1.099 1.00 93.12 447 ASN A O 1
ATOM 3639 N N . LYS A 1 448 ? -19.822 -3.663 2.754 1.00 94.69 448 LYS A N 1
ATOM 3640 C CA . LYS A 1 448 ? -19.846 -4.721 3.791 1.00 94.69 448 LYS A CA 1
ATOM 3641 C C . LYS A 1 448 ? -20.267 -6.107 3.288 1.00 94.69 448 LYS A C 1
ATOM 3643 O O . LYS A 1 448 ? -19.651 -7.112 3.633 1.00 94.69 448 LYS A O 1
ATOM 3648 N N . TYR A 1 449 ? -21.287 -6.158 2.436 1.00 94.31 449 TYR A N 1
ATOM 3649 C CA . TYR A 1 449 ? -21.862 -7.410 1.929 1.00 94.31 449 TYR A CA 1
ATOM 3650 C C . TYR A 1 449 ? -21.416 -7.771 0.507 1.00 94.31 449 TYR A C 1
ATOM 3652 O O . TYR A 1 449 ? -21.902 -8.746 -0.066 1.00 94.31 449 TYR A O 1
ATOM 3660 N N . LYS A 1 450 ? -20.508 -6.994 -0.094 1.00 94.69 450 LYS A N 1
ATOM 3661 C CA . LYS A 1 450 ? -19.993 -7.285 -1.434 1.00 94.69 450 LYS A CA 1
ATOM 3662 C C . LYS A 1 450 ? -18.886 -8.327 -1.366 1.00 94.69 450 LYS A C 1
ATOM 3664 O O . LYS A 1 450 ? -18.058 -8.341 -0.453 1.00 94.69 450 LYS A O 1
ATOM 3669 N N . LYS A 1 451 ? -18.834 -9.168 -2.396 1.00 92.38 451 LYS A N 1
ATOM 3670 C CA . LYS A 1 451 ? -17.737 -10.109 -2.600 1.00 92.38 451 LYS A CA 1
ATOM 3671 C C . LYS A 1 451 ? -16.464 -9.343 -2.972 1.00 92.38 451 LYS A C 1
ATOM 3673 O O . LYS A 1 451 ? -16.452 -8.583 -3.942 1.00 92.38 451 LYS A O 1
ATOM 3678 N N . THR A 1 452 ? -15.401 -9.582 -2.215 1.00 90.50 452 THR A N 1
ATOM 3679 C CA . THR A 1 452 ? -14.032 -9.142 -2.512 1.00 90.50 452 THR A CA 1
ATOM 3680 C C . THR A 1 452 ? -13.201 -10.358 -2.925 1.00 90.50 452 THR A C 1
ATOM 3682 O O . THR A 1 452 ? -13.704 -11.485 -2.923 1.00 90.50 452 THR A O 1
ATOM 3685 N N . LYS A 1 453 ? -11.956 -10.152 -3.363 1.00 86.62 453 LYS A N 1
ATOM 3686 C CA . LYS A 1 453 ? -11.031 -11.275 -3.562 1.00 86.62 453 LYS A CA 1
ATOM 3687 C C . LYS A 1 453 ? -10.703 -11.906 -2.209 1.00 86.62 453 LYS A C 1
ATOM 3689 O O . LYS A 1 453 ? -10.500 -11.185 -1.230 1.00 86.62 453 LYS A O 1
ATOM 3694 N N . ASP A 1 454 ? -10.628 -13.230 -2.169 1.00 79.94 454 ASP A N 1
ATOM 3695 C CA . ASP A 1 454 ? -10.276 -13.940 -0.943 1.00 79.94 454 ASP A CA 1
ATOM 3696 C C . ASP A 1 454 ? -8.842 -13.588 -0.533 1.00 79.94 454 ASP A C 1
ATOM 3698 O O . ASP A 1 454 ? -7.941 -13.540 -1.366 1.00 79.94 454 ASP A O 1
ATOM 3702 N N . ILE A 1 455 ? -8.666 -13.263 0.747 1.00 79.00 455 ILE A N 1
ATOM 3703 C CA . ILE A 1 455 ? -7.371 -12.913 1.345 1.00 79.00 455 ILE A CA 1
ATOM 3704 C C . ILE A 1 455 ? -6.727 -14.164 1.959 1.00 79.00 455 ILE A C 1
ATOM 3706 O O . ILE A 1 455 ? -5.541 -14.415 1.787 1.00 79.00 455 ILE A O 1
ATOM 3710 N N . SER A 1 456 ? -7.521 -14.992 2.636 1.00 64.88 456 SER A N 1
ATOM 3711 C CA . SER A 1 456 ? -7.078 -16.176 3.377 1.00 64.88 456 SER A CA 1
ATOM 3712 C C . SER A 1 456 ? -7.066 -17.440 2.501 1.00 64.88 456 SER A C 1
ATOM 3714 O O . SER A 1 456 ? -7.688 -18.443 2.859 1.00 64.88 456 SER A O 1
ATOM 3716 N N . LEU A 1 457 ? -6.438 -17.378 1.317 1.00 63.97 457 LEU A N 1
ATOM 3717 C CA . LEU A 1 457 ? -6.431 -18.476 0.338 1.00 63.97 457 LEU A CA 1
ATOM 3718 C C . LEU A 1 457 ? -6.014 -19.804 0.996 1.00 63.97 457 LEU A C 1
ATOM 3720 O O . LEU A 1 457 ? -4.859 -19.979 1.383 1.00 63.97 457 LEU A O 1
ATOM 3724 N N . GLY A 1 458 ? -6.971 -20.732 1.104 1.00 61.50 458 GLY A N 1
ATOM 3725 C CA . GLY A 1 458 ? -6.749 -22.094 1.599 1.00 61.50 458 GLY A CA 1
ATOM 3726 C C . GLY A 1 458 ? -6.866 -22.306 3.113 1.00 61.50 458 GLY A C 1
ATOM 3727 O O . GLY A 1 458 ? -6.630 -23.426 3.552 1.00 61.50 458 GLY A O 1
ATOM 3728 N N . LEU A 1 459 ? -7.247 -21.301 3.913 1.00 70.44 459 LEU A N 1
ATOM 3729 C CA . LEU A 1 459 ? -7.433 -21.480 5.361 1.00 70.44 459 LEU A CA 1
ATOM 3730 C C . LEU A 1 459 ? -8.859 -21.943 5.717 1.00 70.44 459 LEU A C 1
ATOM 3732 O O . LEU A 1 459 ? -9.829 -21.257 5.374 1.00 70.44 459 LEU A O 1
ATOM 3736 N N . PRO A 1 460 ? -9.021 -23.080 6.424 1.00 68.12 460 PRO A N 1
ATOM 3737 C CA . PRO A 1 460 ? -10.319 -23.523 6.927 1.00 68.12 460 PRO A CA 1
ATOM 3738 C C . PRO A 1 460 ? -10.983 -22.502 7.861 1.00 68.12 460 PRO A C 1
ATOM 3740 O O . PRO A 1 460 ? -10.323 -21.848 8.666 1.00 68.12 460 PRO A O 1
ATOM 3743 N N . LYS A 1 461 ? -12.321 -22.415 7.817 1.00 74.06 461 LYS A N 1
ATOM 3744 C CA . LYS A 1 461 ? -13.105 -21.462 8.630 1.00 74.06 461 LYS A CA 1
ATOM 3745 C C . LYS A 1 461 ? -12.887 -21.595 10.139 1.00 74.06 461 LYS A C 1
ATOM 3747 O O . LYS A 1 461 ? -13.064 -20.605 10.841 1.00 74.06 461 LYS A O 1
ATOM 3752 N N . GLN A 1 462 ? -12.508 -22.778 10.624 1.00 78.62 462 GLN A N 1
ATOM 3753 C CA . GLN A 1 462 ? -12.209 -23.026 12.040 1.00 78.62 462 GLN A CA 1
ATOM 3754 C C . GLN A 1 462 ? -11.091 -22.121 12.584 1.00 78.62 462 GLN A C 1
ATOM 3756 O O . GLN A 1 462 ? -11.066 -21.825 13.772 1.00 78.62 462 GLN A O 1
ATOM 3761 N N . TYR A 1 463 ? -10.231 -21.605 11.701 1.00 80.94 463 TYR A N 1
ATOM 3762 C CA . TYR A 1 463 ? -9.172 -20.667 12.056 1.00 80.94 463 TYR A CA 1
ATOM 3763 C C . TYR A 1 463 ? -9.639 -19.201 12.096 1.00 80.94 463 TYR A C 1
ATOM 3765 O O . TYR A 1 463 ? -8.821 -18.289 12.172 1.00 80.94 463 TYR A O 1
ATOM 3773 N N . THR A 1 464 ? -10.953 -18.949 12.071 1.00 88.75 464 THR A N 1
ATOM 3774 C CA . THR A 1 464 ? -11.511 -17.604 12.280 1.00 88.75 464 THR A CA 1
ATOM 3775 C C . THR A 1 464 ? -11.540 -17.271 13.763 1.00 88.75 464 THR A C 1
ATOM 3777 O O . THR A 1 464 ? -12.134 -17.995 14.558 1.00 88.75 464 THR A O 1
ATOM 3780 N N . LEU A 1 465 ? -10.923 -16.156 14.141 1.00 90.62 465 LEU A N 1
ATOM 3781 C CA . LEU A 1 465 ? -10.964 -15.637 15.500 1.00 90.62 465 LEU A CA 1
ATOM 3782 C C . LEU A 1 465 ? -12.333 -14.996 15.784 1.00 90.62 465 LEU A C 1
ATOM 3784 O O . LEU A 1 465 ? -12.696 -13.984 15.172 1.00 90.62 465 LEU A O 1
ATOM 3788 N N . SER A 1 466 ? -13.096 -15.594 16.701 1.00 93.12 466 SER A N 1
ATOM 3789 C CA . SER A 1 466 ? -14.442 -15.127 17.043 1.00 93.12 466 SER A CA 1
ATOM 3790 C C . SER A 1 466 ? -14.427 -13.875 17.919 1.00 93.12 466 SER A C 1
ATOM 3792 O O . SER A 1 466 ? -13.469 -13.605 18.653 1.00 93.12 466 SER A O 1
ATOM 3794 N N . ARG A 1 467 ? -15.532 -13.121 17.901 1.00 94.94 467 ARG A N 1
ATOM 3795 C CA . ARG A 1 467 ? -15.735 -11.986 18.817 1.00 94.94 467 ARG A CA 1
ATOM 3796 C C . ARG A 1 467 ? -15.704 -12.426 20.274 1.00 94.94 467 ARG A C 1
ATOM 3798 O O . ARG A 1 467 ? -15.263 -11.656 21.118 1.00 94.94 467 ARG A O 1
ATOM 3805 N N . GLU A 1 468 ? -16.166 -13.636 20.576 1.00 93.69 468 GLU A N 1
ATOM 3806 C CA . GLU A 1 468 ? -16.136 -14.186 21.933 1.00 93.69 468 GLU A CA 1
ATOM 3807 C C . GLU A 1 468 ? -14.699 -14.312 22.446 1.00 93.69 468 GLU A C 1
ATOM 3809 O O . GLU A 1 468 ? -14.391 -13.749 23.493 1.00 93.69 468 GLU A O 1
ATOM 3814 N N . ILE A 1 469 ? -13.805 -14.935 21.667 1.00 91.56 469 ILE A N 1
ATOM 3815 C CA . ILE A 1 469 ? -12.387 -15.093 22.033 1.00 91.56 469 ILE A CA 1
ATOM 3816 C C . ILE A 1 469 ? -11.711 -13.724 22.185 1.00 91.56 469 ILE A C 1
ATOM 3818 O O . ILE A 1 469 ? -10.992 -13.469 23.154 1.00 91.56 469 ILE A O 1
ATOM 3822 N N . ILE A 1 470 ? -11.969 -12.803 21.251 1.00 91.62 470 ILE A N 1
ATOM 3823 C CA . ILE A 1 470 ? -11.437 -11.434 21.319 1.00 91.62 470 ILE A CA 1
ATOM 3824 C C . ILE A 1 470 ? -11.910 -10.753 22.606 1.00 91.62 470 ILE A C 1
ATOM 3826 O O . ILE A 1 470 ? -11.105 -10.190 23.349 1.00 91.62 470 ILE A O 1
ATOM 3830 N N . ASN A 1 471 ? -13.200 -10.834 22.920 1.00 91.19 471 ASN A N 1
ATOM 3831 C CA . ASN A 1 471 ? -13.774 -10.164 24.079 1.00 91.19 471 ASN A CA 1
ATOM 3832 C C . ASN A 1 471 ? -13.436 -10.847 25.412 1.00 91.19 471 ASN A C 1
ATOM 3834 O O . ASN A 1 471 ? -13.414 -10.151 26.428 1.00 91.19 471 ASN A O 1
ATOM 3838 N N . SER A 1 472 ? -13.084 -12.133 25.439 1.00 88.25 472 SER A N 1
ATOM 3839 C CA . SER A 1 472 ? -12.615 -12.821 26.650 1.00 88.25 472 SER A CA 1
ATOM 3840 C C . SER A 1 472 ? -11.118 -12.624 26.924 1.00 88.25 472 SER A C 1
ATOM 3842 O O . SER A 1 472 ? -10.691 -12.727 28.074 1.00 88.25 472 SER A O 1
ATOM 3844 N N . SER A 1 473 ? -10.315 -12.307 25.903 1.00 82.94 473 SER A N 1
ATOM 3845 C CA . SER A 1 473 ? -8.857 -12.152 26.035 1.00 82.94 473 SER A CA 1
ATOM 3846 C C . SER A 1 473 ? -8.439 -10.916 26.855 1.00 82.94 473 SER A C 1
ATOM 3848 O O . SER A 1 473 ? -9.017 -9.838 26.738 1.00 82.94 473 SER A O 1
ATOM 3850 N N . LYS A 1 474 ? -7.420 -11.028 27.707 1.00 78.81 474 LYS A N 1
ATOM 3851 C CA . LYS A 1 474 ? -6.866 -9.947 28.546 1.00 78.81 474 LYS A CA 1
ATOM 3852 C C . LYS A 1 474 ? -5.723 -9.211 27.842 1.00 78.81 474 LYS A C 1
ATOM 3854 O O . LYS A 1 474 ? -4.661 -9.038 28.421 1.00 78.81 474 LYS A O 1
ATOM 3859 N N . ILE A 1 475 ? -5.940 -8.814 26.593 1.00 71.00 475 ILE A N 1
ATOM 3860 C CA . ILE A 1 475 ? -4.941 -8.150 25.746 1.00 71.00 475 ILE A CA 1
ATOM 3861 C C . ILE A 1 475 ? -4.329 -6.948 26.481 1.00 71.00 475 ILE A C 1
ATOM 3863 O O . ILE A 1 475 ? -5.062 -6.016 26.819 1.00 71.00 475 ILE A O 1
ATOM 3867 N N . THR A 1 476 ? -3.008 -6.956 26.700 1.00 61.81 476 THR A N 1
ATOM 3868 C CA . THR A 1 476 ? -2.282 -5.801 27.267 1.00 61.81 476 THR A CA 1
ATOM 3869 C C . THR A 1 476 ? -1.274 -5.158 26.301 1.00 61.81 476 THR A C 1
ATOM 3871 O O . THR A 1 476 ? -0.456 -4.354 26.744 1.00 61.81 476 THR A O 1
ATOM 3874 N N . LEU A 1 477 ? -1.368 -5.510 25.001 1.00 57.28 477 LEU A N 1
ATOM 3875 C CA . LEU A 1 477 ? -0.549 -5.073 23.845 1.00 57.28 477 LEU A CA 1
ATOM 3876 C C . LEU A 1 477 ? 0.317 -3.833 24.076 1.00 57.28 477 LEU A C 1
ATOM 3878 O O . LEU A 1 477 ? -0.250 -2.727 24.231 1.00 57.28 477 LEU A O 1
#

Foldseek 3Di:
DDDDDDDDDDDDDDDDDDDDDDDDDDDDDDDDDDDDDDDDPDPDDPDDPDPQDPLLVQLLVQLVVDDDDQLDAPLVGDQVSNWRVLPPLQFQPPHTSLLVLLQQQQAQEAAFFAAEPFQFLQQQLLGHHFDDDDPFADGGFAPCSLLSVLVSQQSSCVSNVYRSNDDNDDQGRQAHEHHDRYAQLPRWHAHPVRDIDHSLNSLVSNCVRRVHAYEHEHQFDFPPPPSSLVRLLVNLVQCLDPVSLSNYQAYEHEDFCRTVLNVQLLVCVVVVNNVSNVVSLLRSLLRLLSVLLSNLSCLVPPRYAYAYEFADPPQFDPSRVSRHPVVSVVSLVSSLVSNLVVQVCCCVPPVPRHVDVVSSVVSSVSSVVRSVDYDYRDCHHSNVVGGPPGDNLVVLAVQLVVVLVCLQVVVLVSSSNWHWHQDSLQFIWIAHSHHIQGEPGGTNGPNVNHDGPDSRPNYDPVSYHYPVSSVPGSHSD

Radius of gyration: 24.82 Å; Cα contacts (8 Å, |Δi|>4): 768; chains: 1; bounding box: 64×58×73 Å

Secondary structure (DSSP, 8-state):
-----PPP-----------------------------------------PPPPHHHHHHHHHHTTS---TT--GGGS-HHHHTTTTTT-GGGTT--HHHHHHHHHHEEEEEEE---SS--TT-TT-PPPPPPP-SSB-SB--HHHHHHHHHHHHHHHHHHTS-TTSPPTTTS-S-EEEESSS-GGG--EE-TT--EE-HHHHHHHHHHHH-PPEEEEE----TT-HHHHHHHHHHHHHHHSGGGGGGEEEEEEEE-TTSHHHHHHHHHHHTT-HHHHHHHHHHHHHHHHHHHHHHGGGTT-TTEEEEEEE--SSSB-TGGGGGSHHHHHHHHHHHHHHHHHHHHHIIIII-SS-SSHHHHHHHHHHHHHHHT-EEEPPS-GGGGGGBTT--HHHHHHHHHHHHHHHHHHT-HHHHTT-EEEE-TTSEEEEEETTEEEEEEEE---TTTTSB---SSTT--GGG-B-HHHHHHS----

pLDDT: mean 83.38, std 20.8, range [20.33, 98.56]

Nearest PDB structures (foldseek):
  8r8o-assembly1_A  TM=3.278E-01  e=9.045E+00  synthetic construct

Sequence (477 aa):
MLSVNFNPIILYNKNLNRTKKVNNTQNQQQDKLNNVYYYTSGITFKSSQTKKSDKFYNAKKYLNTVNISKDTNIYNLNLEKLDGIQEGLKTFEGLNIKEIALILKNIEVITVKRGCNNHCAHCLFESDTPLKNTKYQASKASFEDFSQLISDIKQLNNRLGFNIVAPNKKYDNEDIILFFDSDSIDCYLTDANGKEYNCAELNHIQYMATGKPGTFDTHGWEPDDKKSQKRAEKIIKYFKDDKNANEIYQINISVNPFHQKMQEAIEAQKLGNPQKALQKVNEYAERMANVLFTFSPIIDKTKLSVRVANMNDKGISEEAQNFGIENQVVINKLIMEKLVKLYVNDLQYNKKYVNTKEDIIDNIKKWDFMFSKIYGATPKGRMSRFYEGFDDSKRKINDAENIQEAFLNNDDSKLKRISGLLDINGKFYLFSDPAICPTELQLNYSNKYKKTKDISLGLPKQYTLSREIINSSKITL

Mean predicted aligned error: 9.23 Å